Protein AF-A0A945WYN0-F1 (afdb_monomer)

Foldseek 3Di:
DPLFFAEEEPPDPLVCCQPVNDPDLVLLLLVLVLCVVVRHQAYEYEQDAFQAGQFDDPQWHHLLLAVQPVGDNPGRSSVPRVVDGVLLSNLVSCVVNNHFYAYEDEQFFQHDADDLPDPDVVVCVVCVVVVNCLLNDDPVVVVDPPPPPVVVCQVDPDPPQCVVCCSVQPFLVNLLVADPNHSRNSGIPCCNVCVLQAWAFLNRGGGSGGGFQLDVVSLVSVVVVVVVSVVSVGQAYEYALAPQQPDPVDPQAHPVLAGRTQPRPSLQVQLCVPPVDGPSPDDSPPVSSLVSSLVSGVVVSLVVVCVVPVRHAYEYEAELPDRSRTPSVHPVLVCLVVVSHAEYEYDDDPQDPPDDPVVPPPPPDPVCVVVVDDDPLVSLLVVCVSSVPSHAYEYEDEQWDDDPVCPPVRDIDGHQPVSSVVVQVVSVVSPHSYYYYDDDCPPRSPQDPQRSLCPDPQAQHWDWDDDDQKIWTWHDDPPLFIWIWIFGHDPVPDDPPDPDFFFQWKWKAKQNRTQDIDGPPDDDDGDRDTSRDGDDQAAKIKIWIWGHGPHDIDIDIDIHGHDDDDDDDDD

Nearest PDB structures (foldseek):
  5vg1-assembly2_B  TM=6.035E-01  e=1.183E-02  Jonesia denitrificans DSM 20603
  6d1p-assembly1_B  TM=3.544E-01  e=1.130E-04  Bacteroides uniformis str. 3978 T3 ii
  6d7j-assembly2_A  TM=3.456E-01  e=9.007E-05  Parabacteroides merdae CL03T12C32
  6d7j-assembly3_D  TM=3.603E-01  e=2.500E-04  Parabacteroides merdae CL03T12C32
  6d1p-assembly1_A  TM=1.993E-01  e=7.178E-05  Bacteroides uniformis str. 3978 T3 ii

Solvent-accessible surface area (backbone atoms only — not comparable to full-atom values): 32233 Å² total; per-residue (Å²): 131,68,75,60,51,30,34,38,35,37,68,22,61,68,56,41,22,55,73,73,48,57,84,55,74,66,52,59,42,46,50,40,52,53,34,49,78,68,64,35,45,30,37,37,35,51,37,41,57,46,22,25,30,70,34,84,53,91,86,46,49,34,49,77,82,30,54,45,82,80,53,61,83,78,33,58,20,52,51,43,52,79,74,37,54,48,58,50,51,48,30,55,31,20,58,77,62,73,30,42,29,18,48,22,39,54,68,34,38,31,26,46,74,78,73,73,76,78,62,58,72,70,54,55,51,48,32,54,74,70,74,41,52,80,64,68,61,66,79,69,68,81,70,44,92,67,79,81,54,58,68,75,51,66,76,54,65,86,60,61,48,57,67,61,37,59,66,74,49,57,33,35,74,59,51,62,73,42,53,81,67,37,46,64,37,24,47,21,54,64,56,60,77,40,54,87,45,28,27,12,23,84,87,66,52,40,40,46,29,27,65,31,41,47,40,68,66,50,40,52,53,53,49,49,55,52,52,57,54,47,74,53,65,44,49,30,34,31,42,26,38,34,52,70,26,74,44,92,89,51,86,54,45,48,93,84,57,27,27,51,52,58,53,36,68,62,36,38,52,49,38,29,71,77,68,75,43,57,67,89,78,52,63,79,78,36,68,69,58,42,49,42,44,14,48,55,9,44,47,45,43,42,52,55,47,32,68,76,40,73,86,43,46,34,30,44,26,30,43,67,58,69,36,46,29,26,64,46,17,44,49,59,58,61,31,45,78,67,64,48,44,59,30,39,34,41,37,67,63,89,90,58,46,88,76,52,93,70,70,78,48,97,80,63,60,64,70,39,60,74,67,72,50,75,52,75,63,53,47,49,52,51,49,49,57,67,50,63,71,73,49,36,39,26,41,57,43,67,52,45,31,62,46,78,91,44,77,82,70,76,51,65,43,74,56,52,72,69,57,52,49,52,52,48,50,52,44,44,74,73,66,38,35,32,45,28,39,48,40,67,59,68,81,71,75,67,56,53,69,81,65,52,44,62,73,38,97,87,39,72,73,57,51,76,47,82,56,98,57,38,37,39,37,37,36,75,40,82,95,62,25,48,34,49,39,59,44,72,62,64,84,86,77,58,63,98,86,64,84,74,78,72,54,47,30,46,33,36,26,49,75,87,41,77,79,41,78,48,65,68,88,59,89,84,63,97,59,86,57,77,56,76,59,82,50,75,60,81,52,64,45,44,40,35,41,40,37,29,33,98,93,44,77,48,76,50,74,48,78,45,76,48,72,78,83,79,84,92,74,88,132

Mean predicted aligned error: 13.9 Å

Sequence (571 aa):
MSRDFTIGDVHDVADNVLANGWRGPAQVNRYFADCVARGVDVVGWRLSGVGDFLHHSQIENSPFDNCRWGGKPDSAGHRAMRKHDFLKLGAVSAQQHGIAFLPHLTMCDEGWFPRFKGLAPNVEAYYRSEGLEFLIQDDDYIKKPGLNSLSKWLENPETEILAKYARHIPAVEQSQRLPPEHPWSCLTRFAREHPEYAAATKGGFRMGRMLSYAYPAVRRYKMQLFREAAAHGCDGFILDYHRWSDDHDVPITDANGVAVTGYEQPAVDLFREK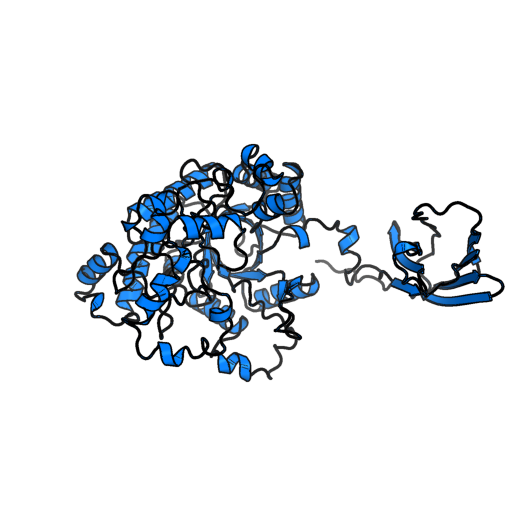YGKDAYGVANNDPDWIRCRAEIGPTRFIEELRQEFPNKLLVAMVPLNDPLRTAAFADVEDWAARNLIDAVLVYCSQSWNYYDPLLFTSDYPEAVQRHGRSSPIQWTHDWLSRIGGQLPVHFYVNTRCHDETDPGAGKCRDLTERELYEQVRQQKEMGTSGAFFYQNYNAWCYRPVSQVAENSPFSAPTVAWDTSGIRLELSPADHGQLRLSVTFADDDTFLPDERILLPSTVTVIIDGSTVLHRHRGAPMARVEEVVSSTLPGTSPHRVILVAEASGHSLETAWEIPAPLEQPKGPI

Secondary structure (DSSP, 8-state):
--S--PEEEES-HHHHHHHH----THHHHHHHHHHHHTT--EEEEE-EETTEESS--SSS--GGGTTTTS--TT-HHHHHHHH--HHHHHHHHHHHHT-EEEEEEESS-S-----STT--HHHHHHHHHTT-GGGS--TTTTT-TTTT-THHHHTSTTTHHHHHHTTTS-BHHHHHTS-TTSTT----HHHHH-GGGEEEBTT-PEEEEEE-TTSHHHHHHHHHHHHHHHTTT-SEEEEE--TTTS-TTS--B-TTS-BSB---HHHHHHHHHHHS--TTTS-TT-HHHHHHHHIIIIIHHHHHHHHH-TTSEEEEEEESS-TTTSTT---HHHHHHTT--SEEEEEPPTT-----TTTTSS--HHHHHHHTPPPHHHHHHHHHHHHTTSS-EEEEEESEEE-TT-TTT--EEEPPHHHHHHHHHHHHHTT-SEEEEEE-TTTTSSS-HHHHTTS-TTSPP-EEEEETTEEEEEEEEGGGEEEEEEEEPPGGGS-TT------SEEEEEETTEEEEEEETTS--S-----B-----TTS-EEEEEEEEETTEEEEEEEEEPPPPPPP----

Structure (mmCIF, N/CA/C/O backbone):
data_AF-A0A945WYN0-F1
#
_entry.id   AF-A0A945WYN0-F1
#
loop_
_atom_site.group_PDB
_atom_site.id
_atom_site.type_symbol
_atom_site.label_atom_id
_atom_site.label_alt_id
_atom_site.label_comp_id
_atom_site.label_asym_id
_atom_site.label_entity_id
_atom_site.label_seq_id
_atom_site.pdbx_PDB_ins_code
_atom_site.Cartn_x
_atom_site.Cartn_y
_atom_site.Cartn_z
_atom_site.occupancy
_atom_site.B_iso_or_equiv
_atom_site.auth_seq_id
_atom_site.auth_comp_id
_atom_site.auth_asym_id
_atom_site.auth_atom_id
_atom_site.pdbx_PDB_model_num
ATOM 1 N N . MET A 1 1 ? 2.933 -20.422 -7.043 1.00 54.12 1 MET A N 1
ATOM 2 C CA . MET A 1 1 ? 4.260 -19.818 -6.814 1.00 54.12 1 MET A CA 1
ATOM 3 C C . MET A 1 1 ? 4.947 -20.555 -5.680 1.00 54.12 1 MET A C 1
ATOM 5 O O . MET A 1 1 ? 4.241 -21.093 -4.830 1.00 54.12 1 MET A O 1
ATOM 9 N N . SER A 1 2 ? 6.278 -20.651 -5.695 1.00 57.84 2 SER A N 1
ATOM 10 C CA . SER A 1 2 ? 7.048 -21.075 -4.517 1.00 57.84 2 SER A CA 1
ATOM 11 C C . SER A 1 2 ? 6.794 -20.109 -3.356 1.00 57.84 2 SER A C 1
ATOM 13 O O . SER A 1 2 ? 6.399 -18.967 -3.578 1.00 57.84 2 SER A O 1
ATOM 15 N N . ARG A 1 3 ? 6.998 -20.568 -2.115 1.00 62.50 3 ARG A N 1
ATOM 16 C CA . ARG A 1 3 ? 6.959 -19.686 -0.933 1.00 62.50 3 ARG A CA 1
ATOM 17 C C . ARG A 1 3 ? 8.074 -18.640 -0.959 1.00 62.50 3 ARG A C 1
ATOM 19 O O . ARG A 1 3 ? 7.884 -17.551 -0.435 1.00 62.50 3 ARG A O 1
ATOM 26 N N . ASP A 1 4 ? 9.181 -18.972 -1.612 1.00 72.12 4 ASP A N 1
ATOM 27 C CA . ASP A 1 4 ? 10.311 -18.077 -1.799 1.00 72.12 4 ASP A CA 1
ATOM 28 C C . ASP A 1 4 ? 10.182 -17.444 -3.180 1.00 72.12 4 ASP A C 1
ATOM 30 O O . ASP A 1 4 ? 10.269 -18.138 -4.198 1.00 72.12 4 ASP A O 1
ATOM 34 N N . PHE A 1 5 ? 9.907 -16.147 -3.207 1.00 75.88 5 PHE A N 1
ATOM 35 C CA . PHE A 1 5 ? 9.879 -15.355 -4.427 1.00 75.88 5 PHE A CA 1
ATOM 36 C C . PHE A 1 5 ? 10.494 -13.981 -4.173 1.00 75.88 5 PHE A C 1
ATOM 38 O O . PHE A 1 5 ? 10.430 -13.431 -3.068 1.00 75.88 5 PHE A O 1
ATOM 45 N N . THR A 1 6 ? 11.115 -13.430 -5.207 1.00 76.94 6 THR A N 1
ATOM 46 C CA . THR A 1 6 ? 11.717 -12.100 -5.177 1.00 76.94 6 THR A CA 1
ATOM 47 C C . THR A 1 6 ? 10.773 -11.104 -5.823 1.00 76.94 6 THR A C 1
ATOM 49 O O . THR A 1 6 ? 10.304 -11.317 -6.944 1.00 76.94 6 THR A O 1
ATOM 52 N N . ILE A 1 7 ? 10.510 -10.002 -5.121 1.00 77.94 7 ILE A N 1
ATOM 53 C CA . ILE A 1 7 ? 9.643 -8.945 -5.628 1.00 77.94 7 ILE A CA 1
ATOM 54 C C . ILE A 1 7 ? 10.513 -7.776 -6.093 1.00 77.94 7 ILE A C 1
ATOM 56 O O . ILE A 1 7 ? 11.284 -7.205 -5.323 1.00 77.94 7 ILE A O 1
ATOM 60 N N . GLY A 1 8 ? 10.390 -7.403 -7.360 1.00 71.69 8 GLY A N 1
ATOM 61 C CA . GLY A 1 8 ? 10.817 -6.093 -7.834 1.00 71.69 8 GLY A CA 1
ATOM 62 C C . GLY A 1 8 ? 9.639 -5.136 -7.748 1.00 71.69 8 GLY A C 1
ATOM 63 O O . GLY A 1 8 ? 8.548 -5.487 -8.179 1.00 71.69 8 GLY A O 1
ATOM 64 N N . ASP A 1 9 ? 9.822 -3.938 -7.208 1.00 72.62 9 ASP A N 1
ATOM 65 C CA . ASP A 1 9 ? 8.799 -2.899 -7.275 1.00 72.62 9 ASP A CA 1
ATOM 66 C C . ASP A 1 9 ? 9.140 -1.862 -8.328 1.00 72.62 9 ASP A C 1
ATOM 68 O O . ASP A 1 9 ? 10.232 -1.287 -8.373 1.00 72.62 9 ASP A O 1
ATOM 72 N N . VAL A 1 10 ? 8.143 -1.580 -9.146 1.00 63.69 10 VAL A N 1
ATOM 73 C CA . VAL A 1 10 ? 8.088 -0.407 -9.986 1.00 63.69 10 VAL A CA 1
ATOM 74 C C . VAL A 1 10 ? 7.370 0.666 -9.198 1.00 63.69 10 VAL A C 1
ATOM 76 O O . VAL A 1 10 ? 6.187 0.948 -9.406 1.00 63.69 10 VAL A O 1
ATOM 79 N N . HIS A 1 11 ? 8.122 1.296 -8.301 1.00 61.69 11 HIS A N 1
ATOM 80 C CA . HIS A 1 11 ? 7.609 2.448 -7.579 1.00 61.69 11 HIS A CA 1
ATOM 81 C C . HIS A 1 11 ? 7.330 3.614 -8.544 1.00 61.69 11 HIS A C 1
ATOM 83 O O . HIS A 1 11 ? 6.315 4.296 -8.429 1.00 61.69 11 HIS A O 1
ATOM 89 N N . ASP A 1 12 ? 8.178 3.740 -9.571 1.00 64.06 12 ASP A N 1
ATOM 90 C CA . ASP A 1 12 ? 8.355 4.978 -10.318 1.00 64.06 12 ASP A CA 1
ATOM 91 C C . ASP A 1 12 ? 8.409 4.777 -11.845 1.00 64.06 12 ASP A C 1
ATOM 93 O O . ASP A 1 12 ? 9.107 5.533 -12.507 1.00 64.06 12 ASP A O 1
ATOM 97 N N . VAL A 1 13 ? 7.763 3.791 -12.495 1.00 61.38 13 VAL A N 1
ATOM 98 C CA . VAL A 1 13 ? 7.753 3.828 -13.988 1.00 61.38 13 VAL A CA 1
ATOM 99 C C . VAL A 1 13 ? 7.069 5.101 -14.463 1.00 61.38 13 VAL A C 1
ATOM 101 O O . VAL A 1 13 ? 7.598 5.745 -15.361 1.00 61.38 13 VAL A O 1
ATOM 104 N N . ALA A 1 14 ? 5.965 5.520 -13.841 1.00 57.84 14 ALA A N 1
ATOM 105 C CA . ALA A 1 14 ? 5.348 6.803 -14.161 1.00 57.84 14 ALA A CA 1
ATOM 106 C C . ALA A 1 14 ? 6.302 7.968 -13.861 1.00 57.84 14 ALA A C 1
ATOM 108 O O . ALA A 1 14 ? 6.547 8.777 -14.751 1.00 57.84 14 ALA A O 1
ATOM 109 N N . ASP A 1 15 ? 6.923 7.998 -12.680 1.00 60.19 15 ASP A N 1
ATOM 110 C CA . ASP A 1 15 ? 7.847 9.065 -12.277 1.00 60.19 15 ASP A CA 1
ATOM 111 C C . ASP A 1 15 ? 9.120 9.093 -13.127 1.00 60.19 15 ASP A C 1
ATOM 113 O O . ASP A 1 15 ? 9.582 10.159 -13.507 1.00 60.19 15 ASP A O 1
ATOM 117 N N . ASN A 1 16 ? 9.652 7.946 -13.546 1.00 63.31 16 ASN A N 1
ATOM 118 C CA . ASN A 1 16 ? 10.804 7.865 -14.439 1.00 63.31 16 ASN A CA 1
ATOM 119 C C . ASN A 1 16 ? 10.427 8.180 -15.884 1.00 63.31 16 ASN A C 1
ATOM 121 O O . ASN A 1 16 ? 11.223 8.781 -16.600 1.00 63.31 16 ASN A O 1
ATOM 125 N N . VAL A 1 17 ? 9.225 7.823 -16.332 1.00 65.38 17 VAL A N 1
ATOM 126 C CA . VAL A 1 17 ? 8.703 8.245 -17.637 1.00 65.38 17 VAL A CA 1
ATOM 127 C C . VAL A 1 17 ? 8.444 9.755 -17.656 1.00 65.38 17 VAL A C 1
ATOM 129 O O . VAL A 1 17 ? 8.719 10.415 -18.664 1.00 65.38 17 VAL A O 1
ATOM 132 N N . LEU A 1 18 ? 7.966 10.314 -16.544 1.00 60.31 18 LEU A N 1
ATOM 133 C CA . LEU A 1 18 ? 7.756 11.744 -16.335 1.00 60.31 18 LEU A CA 1
ATOM 134 C C . LEU A 1 18 ? 9.081 12.512 -16.227 1.00 60.31 18 LEU A C 1
ATOM 136 O O . LEU A 1 18 ? 9.221 13.543 -16.884 1.00 60.31 18 LEU A O 1
ATOM 140 N N . ALA A 1 19 ? 10.048 12.006 -15.460 1.00 62.69 19 ALA A N 1
ATOM 141 C CA . ALA A 1 19 ? 11.308 12.679 -15.151 1.00 62.69 19 ALA A CA 1
ATOM 142 C C . ALA A 1 19 ? 12.391 12.468 -16.219 1.00 62.69 19 ALA A C 1
ATOM 144 O O . ALA A 1 19 ? 13.099 13.410 -16.566 1.00 62.69 19 ALA A O 1
ATOM 145 N N . ASN A 1 20 ? 12.513 11.260 -16.779 1.00 65.81 20 ASN A N 1
ATOM 146 C CA . ASN A 1 20 ? 13.615 10.879 -17.680 1.00 65.81 20 ASN A CA 1
ATOM 147 C C . ASN A 1 20 ? 13.191 10.715 -19.143 1.00 65.81 20 ASN A C 1
ATOM 149 O O . ASN A 1 20 ? 14.022 10.434 -20.011 1.00 65.81 20 ASN A O 1
ATOM 153 N N . GLY A 1 21 ? 11.903 10.915 -19.424 1.00 72.75 21 GLY A N 1
ATOM 154 C CA . GLY A 1 21 ? 11.334 10.876 -20.761 1.00 72.75 21 GLY A CA 1
ATOM 155 C C . GLY A 1 21 ? 10.920 9.476 -21.217 1.00 72.75 21 GLY A C 1
ATOM 156 O O . GLY A 1 21 ? 11.633 8.485 -21.066 1.00 72.75 21 GLY A O 1
ATOM 157 N N . TRP A 1 22 ? 9.747 9.412 -21.844 1.00 82.81 22 TRP A N 1
ATOM 158 C CA . TRP A 1 22 ? 9.206 8.200 -22.455 1.00 82.81 22 TRP A CA 1
ATOM 159 C C . TRP A 1 22 ? 9.957 7.804 -23.729 1.00 82.81 22 TRP A C 1
ATOM 161 O O . TRP A 1 22 ? 10.021 8.598 -24.671 1.00 82.81 22 TRP A O 1
ATOM 171 N N . ARG A 1 23 ? 10.436 6.555 -23.811 1.00 85.31 23 ARG A N 1
ATOM 172 C CA . ARG A 1 23 ? 11.072 5.995 -25.024 1.00 85.31 23 ARG A CA 1
ATOM 173 C C . ARG A 1 23 ? 10.184 5.015 -25.801 1.00 85.31 23 ARG A C 1
ATOM 175 O O . ARG A 1 23 ? 10.646 4.389 -26.751 1.00 85.31 23 ARG A O 1
ATOM 182 N N . GLY A 1 24 ? 8.909 4.900 -25.434 1.00 89.06 24 GLY A N 1
ATOM 183 C CA . GLY A 1 24 ? 7.939 4.026 -26.096 1.00 89.06 24 GLY A CA 1
ATOM 184 C C . GLY A 1 24 ? 7.706 2.691 -25.373 1.00 89.06 24 GLY A C 1
ATOM 185 O O . GLY A 1 24 ? 8.476 2.328 -24.487 1.00 89.06 24 GLY A O 1
ATOM 186 N N . PRO A 1 25 ? 6.675 1.916 -25.769 1.00 91.75 25 PRO A N 1
ATOM 187 C CA . PRO A 1 25 ? 6.285 0.672 -25.089 1.00 91.75 25 PRO A CA 1
ATOM 188 C C . PRO A 1 25 ? 7.398 -0.378 -24.957 1.00 91.75 25 PRO A C 1
ATOM 190 O O . PRO A 1 25 ? 7.415 -1.144 -23.998 1.00 91.75 25 PRO A O 1
ATOM 193 N N . ALA A 1 26 ? 8.364 -0.385 -25.881 1.00 90.94 26 ALA A N 1
ATOM 194 C CA . ALA A 1 26 ? 9.522 -1.277 -25.827 1.00 90.94 26 ALA A CA 1
ATOM 195 C C . ALA A 1 26 ? 10.378 -1.084 -24.560 1.00 90.94 26 ALA A C 1
ATOM 197 O O . ALA A 1 26 ? 11.069 -2.013 -24.151 1.00 90.94 26 ALA A O 1
ATOM 198 N N . GLN A 1 27 ? 10.324 0.096 -23.930 1.00 87.56 27 GLN A N 1
ATOM 199 C CA . GLN A 1 27 ? 10.966 0.366 -22.644 1.00 87.56 27 GLN A CA 1
ATOM 200 C C . GLN A 1 27 ? 10.371 -0.497 -21.527 1.00 87.56 27 GLN A C 1
ATOM 202 O O . GLN A 1 27 ? 11.128 -1.122 -20.793 1.00 87.56 27 GLN A O 1
ATOM 207 N N . VAL A 1 28 ? 9.039 -0.578 -21.442 1.00 89.75 28 VAL A N 1
ATOM 208 C CA . VAL A 1 28 ? 8.349 -1.414 -20.445 1.00 89.75 28 VAL A CA 1
ATOM 209 C C . VAL A 1 28 ? 8.673 -2.883 -20.691 1.00 89.75 28 VAL A C 1
ATOM 211 O O . VAL A 1 28 ? 9.059 -3.588 -19.771 1.00 89.75 28 VAL A O 1
ATOM 214 N N . ASN A 1 29 ? 8.632 -3.334 -21.946 1.00 91.38 29 ASN A N 1
ATOM 215 C CA . ASN A 1 29 ? 8.992 -4.714 -22.266 1.00 91.38 29 ASN A CA 1
ATOM 216 C C . ASN A 1 29 ? 10.451 -5.052 -21.897 1.00 91.38 29 ASN A C 1
ATOM 218 O O . ASN A 1 29 ? 10.729 -6.139 -21.400 1.00 91.38 29 ASN A O 1
ATOM 222 N N . ARG A 1 30 ? 11.385 -4.115 -22.120 1.00 89.25 30 ARG A N 1
ATOM 223 C CA . ARG A 1 30 ? 12.786 -4.274 -21.707 1.00 89.25 30 ARG A CA 1
ATOM 224 C C . ARG A 1 30 ? 12.911 -4.397 -20.190 1.00 89.25 30 ARG A C 1
ATOM 226 O O . ARG A 1 30 ? 13.647 -5.263 -19.746 1.00 89.25 30 ARG A O 1
ATOM 233 N N . TYR A 1 31 ? 12.173 -3.592 -19.425 1.00 88.19 31 TYR A N 1
ATOM 234 C CA . TYR A 1 31 ? 12.163 -3.684 -17.964 1.00 88.19 31 TYR A CA 1
ATOM 235 C C . TYR A 1 31 ? 11.799 -5.087 -17.472 1.00 88.19 31 TYR A C 1
ATOM 237 O O . TYR A 1 31 ? 12.519 -5.655 -16.661 1.00 88.19 31 TYR A O 1
ATOM 245 N N . PHE A 1 32 ? 10.733 -5.686 -18.005 1.00 90.69 32 PHE A N 1
ATOM 246 C CA . PHE A 1 32 ? 10.355 -7.043 -17.603 1.00 90.69 32 PHE A CA 1
ATOM 247 C C . PHE A 1 32 ? 11.398 -8.089 -18.020 1.00 90.69 32 PHE A C 1
ATOM 249 O O . PHE A 1 32 ? 11.700 -8.983 -17.234 1.00 90.69 32 PHE A O 1
ATOM 256 N N . ALA A 1 33 ? 12.017 -7.949 -19.197 1.00 91.44 33 ALA A N 1
ATOM 257 C CA . ALA A 1 33 ? 13.138 -8.808 -19.588 1.00 91.44 33 ALA A CA 1
ATOM 258 C C . ALA A 1 33 ? 14.327 -8.679 -18.614 1.00 91.44 33 ALA A C 1
ATOM 260 O O . ALA A 1 33 ? 14.940 -9.675 -18.234 1.00 91.44 33 ALA A O 1
ATOM 261 N N . ASP A 1 34 ? 14.628 -7.450 -18.189 1.00 86.31 34 ASP A N 1
ATOM 262 C CA . ASP A 1 34 ? 15.666 -7.137 -17.210 1.00 86.31 34 ASP A CA 1
ATOM 263 C C . ASP A 1 34 ? 15.361 -7.733 -15.828 1.00 86.31 34 ASP A C 1
ATOM 265 O O . ASP A 1 34 ? 16.280 -8.220 -15.164 1.00 86.31 34 ASP A O 1
ATOM 269 N N . CYS A 1 35 ? 14.092 -7.730 -15.413 1.00 88.12 35 CYS A N 1
ATOM 270 C CA . CYS A 1 35 ? 13.612 -8.403 -14.208 1.00 88.12 35 CYS A CA 1
ATOM 271 C C . CYS A 1 35 ? 13.835 -9.920 -14.278 1.00 88.12 35 CYS A C 1
ATOM 273 O O . CYS A 1 35 ? 14.435 -10.474 -13.357 1.00 88.12 35 CYS A O 1
ATOM 275 N N . VAL A 1 36 ? 13.451 -10.583 -15.380 1.00 90.25 36 VAL A N 1
ATOM 276 C CA . VAL A 1 36 ? 13.689 -12.033 -15.556 1.00 90.25 36 VAL A CA 1
ATOM 277 C C . VAL A 1 36 ? 15.177 -12.346 -15.485 1.00 90.25 36 VAL A C 1
ATOM 279 O O . VAL A 1 36 ? 15.586 -13.255 -14.767 1.00 90.25 36 VAL A O 1
ATOM 282 N N . ALA A 1 37 ? 16.005 -11.571 -16.193 1.00 88.25 37 ALA A N 1
ATOM 283 C CA . ALA A 1 37 ? 17.453 -11.768 -16.218 1.00 88.25 37 ALA A CA 1
ATOM 284 C C . ALA A 1 37 ? 18.104 -11.650 -14.827 1.00 88.25 37 ALA A C 1
ATOM 286 O O . ALA A 1 37 ? 19.200 -12.163 -14.619 1.00 88.25 37 ALA A O 1
ATOM 287 N N . ARG A 1 38 ? 17.429 -10.987 -13.880 1.00 83.69 38 ARG A N 1
ATOM 288 C CA . ARG A 1 38 ? 17.870 -10.782 -12.494 1.00 83.69 38 ARG A CA 1
ATOM 289 C C . ARG A 1 38 ? 17.155 -11.693 -11.490 1.00 83.69 38 ARG A C 1
ATOM 291 O O . ARG A 1 38 ? 17.337 -11.517 -10.290 1.00 83.69 38 ARG A O 1
ATOM 298 N N . GLY A 1 39 ? 16.351 -12.649 -11.959 1.00 87.12 39 GLY A N 1
ATOM 299 C CA . GLY A 1 39 ? 15.633 -13.591 -11.098 1.00 87.12 39 GLY A CA 1
ATOM 300 C C . GLY A 1 39 ? 14.493 -12.957 -10.296 1.00 87.12 39 GLY A C 1
ATOM 301 O O . GLY A 1 39 ? 14.204 -13.403 -9.191 1.00 87.12 39 GLY A O 1
ATOM 302 N N . VAL A 1 40 ? 13.871 -11.895 -10.815 1.00 89.06 40 VAL A N 1
ATOM 303 C CA . VAL A 1 40 ? 12.652 -11.326 -10.227 1.00 89.06 40 VAL A CA 1
ATOM 304 C C . VAL A 1 40 ? 11.451 -12.168 -10.654 1.00 89.06 40 VAL A C 1
ATOM 306 O O . VAL A 1 40 ? 11.189 -12.317 -11.846 1.00 89.06 40 VAL A O 1
ATOM 309 N N . ASP A 1 41 ? 10.699 -12.667 -9.676 1.00 90.94 41 ASP A N 1
ATOM 310 C CA . ASP A 1 41 ? 9.531 -13.528 -9.897 1.00 90.94 41 ASP A CA 1
ATOM 311 C C . ASP A 1 41 ? 8.223 -12.730 -9.972 1.00 90.94 41 ASP A C 1
ATOM 313 O O . ASP A 1 41 ? 7.271 -13.111 -10.660 1.00 90.94 41 ASP A O 1
ATOM 317 N N . VAL A 1 42 ? 8.172 -11.624 -9.226 1.00 93.88 42 VAL A N 1
ATOM 318 C CA . VAL A 1 42 ? 6.988 -10.786 -9.041 1.00 93.88 42 VAL A CA 1
ATOM 319 C C . VAL A 1 42 ? 7.361 -9.332 -9.272 1.00 93.88 42 VAL A C 1
ATOM 321 O O . VAL A 1 42 ? 8.337 -8.843 -8.708 1.00 93.88 42 VAL A O 1
ATOM 324 N N . VAL A 1 43 ? 6.549 -8.619 -10.046 1.00 93.69 43 VAL A N 1
ATOM 325 C CA . VAL A 1 43 ? 6.636 -7.166 -10.177 1.00 93.69 43 VAL A CA 1
ATOM 326 C C . VAL A 1 43 ? 5.447 -6.511 -9.484 1.00 93.69 43 VAL A C 1
ATOM 328 O O . VAL A 1 43 ? 4.300 -6.665 -9.915 1.00 93.69 43 VAL A O 1
ATOM 331 N N . GLY A 1 44 ? 5.741 -5.757 -8.426 1.00 93.56 44 GLY A N 1
ATOM 332 C CA . GLY A 1 44 ? 4.855 -4.727 -7.903 1.00 93.56 44 GLY A CA 1
ATOM 333 C C . GLY A 1 44 ? 4.787 -3.571 -8.895 1.00 93.56 44 GLY A C 1
ATOM 334 O O . GLY A 1 44 ? 5.814 -3.114 -9.388 1.00 93.56 44 GLY A O 1
ATOM 335 N N . TRP A 1 45 ? 3.585 -3.137 -9.261 1.00 92.88 45 TRP A N 1
ATOM 336 C CA . TRP A 1 45 ? 3.399 -2.045 -10.214 1.00 92.88 45 TRP A CA 1
ATOM 337 C C . TRP A 1 45 ? 2.551 -0.951 -9.600 1.00 92.88 45 TRP A C 1
ATOM 339 O O . TRP A 1 45 ? 1.327 -1.095 -9.514 1.00 92.88 45 TRP A O 1
ATOM 349 N N . ARG A 1 46 ? 3.181 0.148 -9.174 1.00 89.81 46 ARG A N 1
ATOM 350 C CA . ARG A 1 46 ? 2.464 1.235 -8.510 1.00 89.81 46 ARG A CA 1
ATOM 351 C C . ARG A 1 46 ? 1.347 1.782 -9.388 1.00 89.81 46 ARG A C 1
ATOM 353 O O . ARG A 1 46 ? 1.577 2.308 -10.475 1.00 89.81 46 ARG A O 1
ATOM 360 N N . LEU A 1 47 ? 0.124 1.638 -8.887 1.00 90.44 47 LEU A N 1
ATOM 361 C CA . LEU A 1 47 ? -1.096 2.053 -9.560 1.00 90.44 47 LEU A CA 1
ATOM 362 C C . LEU A 1 47 ? -1.611 3.383 -9.022 1.00 90.44 47 LEU A C 1
ATOM 364 O O . LEU A 1 47 ? -2.152 4.174 -9.786 1.00 90.44 47 LEU A O 1
ATOM 368 N N . SER A 1 48 ? -1.431 3.640 -7.729 1.00 88.00 48 SER A N 1
ATOM 369 C CA . SER A 1 48 ? -1.865 4.883 -7.100 1.00 88.00 48 SER A CA 1
ATOM 370 C C . SER A 1 48 ? -0.735 5.565 -6.346 1.00 88.00 48 SER A C 1
ATOM 372 O O . SER A 1 48 ? 0.180 4.942 -5.802 1.00 88.00 48 SER A O 1
ATOM 374 N N . GLY A 1 49 ? -0.800 6.884 -6.280 1.00 79.00 49 GLY A N 1
ATOM 375 C CA . GLY A 1 49 ? 0.040 7.658 -5.389 1.00 79.00 49 GLY A CA 1
ATOM 376 C C . GLY A 1 49 ? -0.581 9.010 -5.169 1.00 79.00 49 GLY A C 1
ATOM 377 O O . GLY A 1 49 ? -1.001 9.643 -6.134 1.00 79.00 49 GLY A O 1
ATOM 378 N N . VAL A 1 50 ? -0.619 9.456 -3.910 1.00 78.00 50 VAL A N 1
ATOM 379 C CA . VAL A 1 50 ? -1.016 10.832 -3.617 1.00 78.00 50 VAL A CA 1
ATOM 380 C C . VAL A 1 50 ? -2.438 11.106 -4.152 1.00 78.00 50 VAL A C 1
ATOM 382 O O . VAL A 1 50 ? -2.710 12.144 -4.733 1.00 78.00 50 VAL A O 1
ATOM 385 N N . GLY A 1 51 ? -3.358 10.147 -3.997 1.00 77.81 51 GLY A N 1
ATOM 386 C CA . GLY A 1 51 ? -4.743 10.254 -4.475 1.00 77.81 51 GLY A CA 1
ATOM 387 C C . GLY A 1 51 ? -4.956 10.302 -5.996 1.00 77.81 51 GLY A C 1
ATOM 388 O O . GLY A 1 51 ? -6.095 10.408 -6.443 1.00 77.81 51 GLY A O 1
ATOM 389 N N . ASP A 1 52 ? -3.899 10.173 -6.799 1.00 82.00 52 ASP A N 1
ATOM 390 C CA . ASP A 1 52 ? -3.986 10.032 -8.253 1.00 82.00 52 ASP A CA 1
ATOM 391 C C . ASP A 1 52 ? -3.740 8.572 -8.683 1.00 82.00 52 ASP A C 1
ATOM 393 O O . ASP A 1 52 ? -3.033 7.815 -8.007 1.00 82.00 52 ASP A O 1
ATOM 397 N N . PHE A 1 53 ? -4.294 8.185 -9.839 1.00 87.31 53 PHE A N 1
ATOM 398 C CA . PHE A 1 53 ? -4.147 6.844 -10.420 1.00 87.31 53 PHE A CA 1
ATOM 399 C C . PHE A 1 53 ? -3.358 6.867 -11.731 1.00 87.31 53 PHE A C 1
ATOM 401 O O . PHE A 1 53 ? -3.746 7.509 -12.703 1.00 87.31 53 PHE A O 1
ATOM 408 N N . LEU A 1 54 ? -2.248 6.131 -11.776 1.00 84.12 54 LEU A N 1
ATOM 409 C CA . LEU A 1 54 ? -1.239 6.135 -12.843 1.00 84.12 54 LEU A CA 1
ATOM 410 C C . LEU A 1 54 ? -1.662 5.338 -14.097 1.00 84.12 54 LEU A C 1
ATOM 412 O O . LEU A 1 54 ? -0.829 4.800 -14.829 1.00 84.12 54 LEU A O 1
ATOM 416 N N . HIS A 1 55 ? -2.965 5.274 -14.364 1.00 88.06 55 HIS A N 1
ATOM 417 C CA . HIS A 1 55 ? -3.588 4.687 -15.549 1.00 88.06 55 HIS A CA 1
ATOM 418 C C . HIS A 1 55 ? -4.890 5.431 -15.887 1.00 88.06 55 HIS A C 1
ATOM 420 O O . HIS A 1 55 ? -5.299 6.366 -15.197 1.00 88.06 55 HIS A O 1
ATOM 426 N N . HIS A 1 56 ? -5.547 5.037 -16.978 1.00 88.62 56 HIS A N 1
ATOM 427 C CA . HIS A 1 56 ? -6.834 5.607 -17.388 1.00 88.62 56 HIS A CA 1
ATOM 428 C C . HIS A 1 56 ? -7.996 5.002 -16.593 1.00 88.62 56 HIS A C 1
ATOM 430 O O . HIS A 1 56 ? -8.828 4.276 -17.147 1.00 88.62 56 HIS A O 1
ATOM 436 N N . SER A 1 57 ? -8.037 5.303 -15.295 1.00 92.12 57 SER A N 1
ATOM 437 C CA . SER A 1 57 ? -9.141 4.886 -14.435 1.00 92.12 57 SER A CA 1
ATOM 438 C C . SER A 1 57 ? -10.464 5.491 -14.906 1.00 92.12 57 SER A C 1
ATOM 440 O O . SER A 1 57 ? -10.534 6.652 -15.307 1.00 92.12 57 SER A O 1
ATOM 442 N N . GLN A 1 58 ? -11.527 4.693 -14.858 1.00 93.06 58 GLN A N 1
ATOM 443 C CA . GLN A 1 58 ? -12.907 5.148 -15.041 1.00 93.06 58 GLN A CA 1
ATOM 444 C C . GLN A 1 58 ? -13.530 5.615 -13.722 1.00 93.06 58 GLN A C 1
ATOM 446 O O . GLN A 1 58 ? -14.552 6.301 -13.722 1.00 93.06 58 GLN A O 1
ATOM 451 N N . ILE A 1 59 ? -12.930 5.222 -12.598 1.00 93.50 59 ILE A N 1
ATOM 452 C CA . ILE A 1 59 ? -13.427 5.495 -11.250 1.00 93.50 59 ILE A CA 1
ATOM 453 C C . ILE A 1 59 ? -12.802 6.787 -10.731 1.00 93.50 59 ILE A C 1
ATOM 455 O O . ILE A 1 59 ? -13.512 7.670 -10.252 1.00 93.50 59 ILE A O 1
ATOM 459 N N . GLU A 1 60 ? -11.483 6.905 -10.869 1.00 91.06 60 GLU A N 1
ATOM 460 C CA . GLU A 1 60 ? -10.706 7.983 -10.275 1.00 91.06 60 GLU A CA 1
ATOM 461 C C . GLU A 1 60 ? -10.052 8.911 -11.288 1.00 91.06 60 GLU A C 1
ATOM 463 O O . GLU A 1 60 ? -10.007 8.649 -12.490 1.00 91.06 60 GLU A O 1
ATOM 468 N N . ASN A 1 61 ? -9.571 10.046 -10.780 1.00 80.50 61 ASN A N 1
ATOM 469 C CA . ASN A 1 61 ? -8.826 10.976 -11.609 1.00 80.50 61 ASN A CA 1
ATOM 470 C C . ASN A 1 61 ? -7.471 10.379 -11.974 1.00 80.50 61 ASN A C 1
ATOM 472 O O . ASN A 1 61 ? -6.716 9.887 -11.131 1.00 80.50 61 ASN A O 1
ATOM 476 N N . SER A 1 62 ? -7.146 10.504 -13.252 1.00 77.69 62 SER A N 1
ATOM 477 C CA . SER A 1 62 ? -5.788 10.297 -13.701 1.00 77.69 62 SER A CA 1
ATOM 478 C C . SER A 1 62 ? -4.994 11.585 -13.436 1.00 77.69 62 SER A C 1
ATOM 480 O O . SER A 1 62 ? -5.520 12.678 -13.684 1.00 77.69 62 SER A O 1
ATOM 482 N N . PRO A 1 63 ? -3.727 11.525 -12.984 1.00 65.50 63 PRO A N 1
ATOM 483 C CA . PRO A 1 63 ? -2.920 12.720 -12.720 1.00 65.50 63 PRO A CA 1
ATOM 484 C C . PRO A 1 63 ? -2.771 13.624 -13.955 1.00 65.50 63 PRO A C 1
ATOM 486 O O . PRO A 1 63 ? -2.390 14.793 -13.853 1.00 65.50 63 PRO A O 1
ATOM 489 N N . PHE A 1 64 ? -3.081 13.081 -15.134 1.00 64.94 64 PHE A N 1
ATOM 490 C CA . PHE A 1 64 ? -2.964 13.712 -16.444 1.00 64.94 64 PHE A CA 1
ATOM 491 C C . PHE A 1 64 ? -4.050 14.747 -16.717 1.00 64.94 64 PHE A C 1
ATOM 493 O O . PHE A 1 64 ? -3.816 15.643 -17.529 1.00 64.94 64 PHE A O 1
ATOM 500 N N . ASP A 1 65 ? -5.188 14.657 -16.029 1.00 63.56 65 ASP A N 1
ATOM 501 C CA . ASP A 1 65 ? -6.272 15.624 -16.192 1.00 63.56 65 ASP A CA 1
ATOM 502 C C . ASP A 1 65 ? -5.949 16.954 -15.489 1.00 63.56 65 ASP A C 1
ATOM 504 O O . ASP A 1 65 ? -6.480 17.991 -15.873 1.00 63.56 65 ASP A O 1
ATOM 508 N N . ASN A 1 66 ? -5.027 16.956 -14.512 1.00 56.41 66 ASN A N 1
ATOM 509 C CA . ASN A 1 66 ? -4.875 18.072 -13.569 1.00 56.41 66 ASN A CA 1
ATOM 510 C C . ASN A 1 66 ? -3.436 18.612 -13.383 1.00 56.41 66 ASN A C 1
ATOM 512 O O . ASN A 1 66 ? -3.193 19.372 -12.450 1.00 56.41 66 ASN A O 1
ATOM 516 N N . CYS A 1 67 ? -2.468 18.263 -14.248 1.00 50.84 67 CYS A N 1
ATOM 517 C CA . CYS A 1 67 ? -1.077 18.780 -14.214 1.00 50.84 67 CYS A CA 1
ATOM 518 C C . CYS A 1 67 ? -0.398 18.743 -12.818 1.00 50.84 67 CYS A C 1
ATOM 520 O O . CYS A 1 67 ? 0.406 19.618 -12.489 1.00 50.84 67 CYS A O 1
ATOM 522 N N . ARG A 1 68 ? -0.724 17.743 -11.987 1.00 59.72 68 ARG A N 1
ATOM 523 C CA . ARG A 1 68 ? -0.446 17.749 -10.533 1.00 59.72 68 ARG A CA 1
ATOM 524 C C . ARG A 1 68 ? 1.020 17.514 -10.152 1.00 59.72 68 ARG A C 1
ATOM 526 O O . ARG A 1 68 ? 1.467 17.966 -9.107 1.00 59.72 68 ARG A O 1
ATOM 533 N N . TRP A 1 69 ? 1.810 16.886 -11.022 1.00 55.84 69 TRP A N 1
ATOM 534 C CA . TRP A 1 69 ? 3.171 16.423 -10.697 1.00 55.84 69 TRP A CA 1
ATOM 535 C C . TRP A 1 69 ? 4.295 17.396 -11.080 1.00 55.84 69 TRP A C 1
ATOM 537 O O . TRP A 1 69 ? 5.415 16.981 -11.364 1.00 55.84 69 TRP A O 1
ATOM 547 N N . GLY A 1 70 ? 4.009 18.700 -11.166 1.00 52.19 70 GLY A N 1
ATOM 548 C CA . GLY A 1 70 ? 5.011 19.734 -11.486 1.00 52.19 70 GLY A CA 1
ATOM 549 C C . GLY A 1 70 ? 5.614 19.646 -12.899 1.00 52.19 70 GLY A C 1
ATOM 550 O O . GLY A 1 70 ? 6.370 20.524 -13.318 1.00 52.19 70 GLY A O 1
ATOM 551 N N . GLY A 1 71 ? 5.265 18.614 -13.669 1.00 55.44 71 GLY A N 1
ATOM 552 C CA . GLY A 1 71 ? 5.605 18.500 -15.074 1.00 55.44 71 GLY A CA 1
ATOM 553 C C . GLY A 1 71 ? 4.861 19.557 -15.879 1.00 55.44 71 GLY A C 1
ATOM 554 O O . GLY A 1 71 ? 3.670 19.786 -15.673 1.00 55.44 71 GLY A O 1
ATOM 555 N N . LYS A 1 72 ? 5.549 20.173 -16.846 1.00 60.47 72 LYS A N 1
ATOM 556 C CA . LYS A 1 72 ? 4.884 21.037 -17.827 1.00 60.47 72 LYS A CA 1
ATOM 557 C C . LYS A 1 72 ? 3.698 20.264 -18.435 1.00 60.47 72 LYS A C 1
ATOM 559 O O . LYS A 1 72 ? 3.883 19.084 -18.788 1.00 60.47 72 LYS A O 1
ATOM 564 N N . PRO A 1 73 ? 2.511 20.888 -18.572 1.00 64.75 73 PRO A N 1
ATOM 565 C CA . PRO A 1 73 ? 1.475 20.365 -19.453 1.00 64.75 73 PRO A CA 1
ATOM 566 C C . PRO A 1 73 ? 2.148 19.963 -20.774 1.00 64.75 73 PRO A C 1
ATOM 568 O O . PRO A 1 73 ? 2.991 20.700 -21.284 1.00 64.75 73 PRO A O 1
ATOM 571 N N . ASP A 1 74 ? 1.884 18.750 -21.259 1.00 71.44 74 ASP A N 1
ATOM 572 C CA . ASP A 1 74 ? 2.553 18.166 -22.436 1.00 71.44 74 ASP A CA 1
ATOM 573 C C . ASP A 1 74 ? 4.044 17.806 -22.284 1.00 71.44 74 ASP A C 1
ATOM 575 O O . ASP A 1 74 ? 4.803 17.805 -23.257 1.00 71.44 74 ASP A O 1
ATOM 579 N N . SER A 1 75 ? 4.495 17.396 -21.100 1.00 75.38 75 SER A N 1
ATOM 580 C CA . SER A 1 75 ? 5.745 16.631 -20.993 1.00 75.38 75 SER A CA 1
ATOM 581 C C . SER A 1 75 ? 5.687 15.345 -21.845 1.00 75.38 75 SER A C 1
ATOM 583 O O . SER A 1 75 ? 4.614 14.854 -22.220 1.00 75.38 75 SER A O 1
ATOM 585 N N . ALA A 1 76 ? 6.851 14.774 -22.177 1.00 78.44 76 ALA A N 1
ATOM 586 C CA . ALA A 1 76 ? 6.906 13.501 -22.898 1.00 78.44 76 ALA A CA 1
ATOM 587 C C . ALA A 1 76 ? 6.172 12.387 -22.135 1.00 78.44 76 ALA A C 1
ATOM 589 O O . ALA A 1 76 ? 5.445 11.616 -22.760 1.00 78.44 76 ALA A O 1
ATOM 590 N N . GLY A 1 77 ? 6.292 12.362 -20.803 1.00 76.44 77 GLY A N 1
ATOM 591 C CA . GLY A 1 77 ? 5.545 11.440 -19.952 1.00 76.44 77 GLY A CA 1
ATOM 592 C C . GLY A 1 77 ? 4.034 11.686 -19.981 1.00 76.44 77 GLY A C 1
ATOM 593 O O . GLY A 1 77 ? 3.281 10.742 -20.190 1.00 76.44 77 GLY A O 1
ATOM 594 N N . HIS A 1 78 ? 3.568 12.940 -19.913 1.00 76.44 78 HIS A N 1
ATOM 595 C CA . HIS A 1 78 ? 2.136 13.253 -20.044 1.00 76.44 78 HIS A CA 1
ATOM 596 C C . HIS A 1 78 ? 1.556 12.790 -21.391 1.00 76.44 78 HIS A C 1
ATOM 598 O O . HIS A 1 78 ? 0.486 12.183 -21.447 1.00 76.44 78 HIS A O 1
ATOM 604 N N . ARG A 1 79 ? 2.269 13.029 -22.503 1.00 82.69 79 ARG A N 1
ATOM 605 C CA . ARG A 1 79 ? 1.852 12.524 -23.825 1.00 82.69 79 ARG A CA 1
ATOM 606 C C . ARG A 1 79 ? 1.848 11.000 -23.890 1.00 82.69 79 ARG A C 1
ATOM 608 O O . ARG A 1 79 ? 0.959 10.435 -24.521 1.00 82.69 79 ARG A O 1
ATOM 615 N N . ALA A 1 80 ? 2.835 10.356 -23.275 1.00 84.31 80 ALA A N 1
ATOM 616 C CA . ALA A 1 80 ? 2.918 8.907 -23.216 1.00 84.31 80 ALA A CA 1
ATOM 617 C C . ALA A 1 80 ? 1.707 8.318 -22.507 1.00 84.31 80 ALA A C 1
ATOM 619 O O . ALA A 1 80 ? 1.054 7.446 -23.065 1.00 84.31 80 ALA A O 1
ATOM 620 N N . MET A 1 81 ? 1.388 8.835 -21.324 1.00 80.12 81 MET A N 1
ATOM 621 C CA . MET A 1 81 ? 0.318 8.308 -20.486 1.00 80.12 81 MET A CA 1
ATOM 622 C C . MET A 1 81 ? -1.060 8.536 -21.104 1.00 80.12 81 MET A C 1
ATOM 624 O O . MET A 1 81 ? -1.828 7.593 -21.177 1.00 80.12 81 MET A O 1
ATOM 628 N N . ARG A 1 82 ? -1.320 9.683 -21.750 1.00 84.81 82 ARG A N 1
ATOM 629 C CA . ARG A 1 82 ? -2.558 9.861 -22.545 1.00 84.81 82 ARG A CA 1
ATOM 630 C C . ARG A 1 82 ? -2.686 8.902 -23.729 1.00 84.81 82 ARG A C 1
ATOM 632 O O . ARG A 1 82 ? -3.789 8.602 -24.176 1.00 84.81 82 ARG A O 1
ATOM 639 N N . LYS A 1 83 ? -1.562 8.469 -24.302 1.00 89.19 83 LYS A N 1
ATOM 640 C CA . LYS A 1 83 ? -1.546 7.577 -25.470 1.00 89.19 83 LYS A CA 1
ATOM 641 C C . LYS A 1 83 ? -1.570 6.101 -25.075 1.00 89.19 83 LYS A C 1
ATOM 643 O O . LYS A 1 83 ? -1.995 5.262 -25.870 1.00 89.19 83 LYS A O 1
ATOM 648 N N . HIS A 1 84 ? -1.068 5.777 -23.892 1.00 90.25 84 HIS A N 1
ATOM 649 C CA . HIS A 1 84 ? -0.785 4.420 -23.476 1.00 90.25 84 HIS A CA 1
ATOM 650 C C . HIS A 1 84 ? -1.323 4.164 -22.078 1.00 90.25 84 HIS A C 1
ATOM 652 O O . HIS A 1 84 ? -0.978 4.849 -21.127 1.00 90.25 84 HIS A O 1
ATOM 658 N N . ASP A 1 85 ? -2.095 3.097 -21.957 1.00 91.00 85 ASP A N 1
ATOM 659 C CA . ASP A 1 85 ? -2.483 2.547 -20.671 1.00 91.00 85 ASP A CA 1
ATOM 660 C C . ASP A 1 85 ? -1.306 1.757 -20.080 1.00 91.00 85 ASP A C 1
ATOM 662 O O . ASP A 1 85 ? -0.988 0.652 -20.529 1.00 91.00 85 ASP A O 1
ATOM 666 N N . PHE A 1 86 ? -0.618 2.357 -19.108 1.00 90.06 86 PHE A N 1
ATOM 667 C CA . PHE A 1 86 ? 0.578 1.782 -18.494 1.00 90.06 86 PHE A CA 1
ATOM 668 C C . PHE A 1 86 ? 0.287 0.538 -17.660 1.00 90.06 86 PHE A C 1
ATOM 670 O O . PHE A 1 86 ? 1.126 -0.361 -17.630 1.00 90.06 86 PHE A O 1
ATOM 677 N N . LEU A 1 87 ? -0.902 0.441 -17.058 1.00 92.56 87 LEU A N 1
ATOM 678 C CA . LEU A 1 87 ? -1.318 -0.758 -16.340 1.00 92.56 87 LEU A CA 1
ATOM 679 C C . LEU A 1 87 ? -1.455 -1.935 -17.316 1.00 92.56 87 LEU A C 1
ATOM 681 O O . LEU A 1 87 ? -0.894 -3.007 -17.091 1.00 92.56 87 LEU A O 1
ATOM 685 N N . LYS A 1 88 ? -2.121 -1.712 -18.456 1.00 94.94 88 LYS A N 1
ATOM 686 C CA . LYS A 1 88 ? -2.225 -2.717 -19.524 1.00 94.94 88 LYS A CA 1
ATOM 687 C C . LYS A 1 88 ? -0.867 -3.072 -20.132 1.00 94.94 88 LYS A C 1
ATOM 689 O O . LYS A 1 88 ? -0.611 -4.244 -20.396 1.00 94.94 88 LYS A O 1
ATOM 694 N N . LEU A 1 89 ? -0.006 -2.082 -20.387 1.00 93.69 89 LEU A N 1
ATOM 695 C CA . LEU A 1 89 ? 1.341 -2.332 -20.913 1.00 93.69 89 LEU A CA 1
ATOM 696 C C . LEU A 1 89 ? 2.180 -3.175 -19.949 1.00 93.69 89 LEU A C 1
ATOM 698 O O . LEU A 1 89 ? 2.873 -4.086 -20.405 1.00 93.69 89 LEU A O 1
ATOM 702 N N . GLY A 1 90 ? 2.104 -2.881 -18.648 1.00 93.44 90 GLY A N 1
ATOM 703 C CA . GLY A 1 90 ? 2.761 -3.648 -17.596 1.00 93.44 90 GLY A CA 1
ATOM 704 C C . GLY A 1 90 ? 2.283 -5.096 -17.574 1.00 93.44 90 GLY A C 1
ATOM 705 O O . GLY A 1 90 ? 3.097 -5.998 -17.747 1.00 93.44 90 GLY A O 1
ATOM 706 N N . ALA A 1 91 ? 0.967 -5.315 -17.491 1.00 95.75 91 ALA A N 1
ATOM 707 C CA . ALA A 1 91 ? 0.377 -6.654 -17.451 1.00 95.75 91 ALA A CA 1
ATOM 708 C C . ALA A 1 91 ? 0.739 -7.506 -18.683 1.00 95.75 91 ALA A C 1
ATOM 710 O O . ALA A 1 91 ? 1.174 -8.648 -18.548 1.00 95.75 91 ALA A O 1
ATOM 711 N N . VAL A 1 92 ? 0.629 -6.942 -19.895 1.00 96.75 92 VAL A N 1
ATOM 712 C CA . VAL A 1 92 ? 0.990 -7.654 -21.135 1.00 96.75 92 VAL A CA 1
ATOM 713 C C . VAL A 1 92 ? 2.478 -8.000 -21.167 1.00 96.75 92 VAL A C 1
ATOM 715 O O . VAL A 1 92 ? 2.837 -9.106 -21.566 1.00 96.75 92 VAL A O 1
ATOM 718 N N . SER A 1 93 ? 3.345 -7.071 -20.756 1.00 95.62 93 SER A N 1
ATOM 719 C CA . SER A 1 93 ? 4.792 -7.312 -20.737 1.00 95.62 93 SER A CA 1
ATOM 720 C C . SER A 1 93 ? 5.149 -8.386 -19.708 1.00 95.62 93 SER A C 1
ATOM 722 O O . SER A 1 93 ? 5.880 -9.315 -20.031 1.00 95.62 93 SER A O 1
ATOM 724 N N . ALA A 1 94 ? 4.578 -8.328 -18.505 1.00 95.94 94 ALA A N 1
ATOM 725 C CA . ALA A 1 94 ? 4.775 -9.343 -17.474 1.00 95.94 94 ALA A CA 1
ATOM 726 C C . ALA A 1 94 ? 4.394 -10.746 -17.971 1.00 95.94 94 ALA A C 1
ATOM 728 O O . ALA A 1 94 ? 5.195 -11.676 -17.879 1.00 95.94 94 ALA A O 1
ATOM 729 N N . GLN A 1 95 ? 3.224 -10.870 -18.609 1.00 97.12 95 GLN A N 1
ATOM 730 C CA . GLN A 1 95 ? 2.755 -12.126 -19.190 1.00 97.12 95 GLN A CA 1
ATOM 731 C C . GLN A 1 95 ? 3.704 -12.663 -20.274 1.00 97.12 95 GLN A C 1
ATOM 733 O O . GLN A 1 95 ? 3.957 -13.865 -20.323 1.00 97.12 95 GLN A O 1
ATOM 738 N N . GLN A 1 96 ? 4.241 -11.794 -21.139 1.00 97.75 96 GLN A N 1
ATOM 739 C CA . GLN A 1 96 ? 5.199 -12.185 -22.185 1.00 97.75 96 GLN A CA 1
ATOM 740 C C . GLN A 1 96 ? 6.499 -12.764 -21.617 1.00 97.75 96 GLN A C 1
ATOM 742 O O . GLN A 1 96 ? 7.129 -13.594 -22.271 1.00 97.75 96 GLN A O 1
ATOM 747 N N . HIS A 1 97 ? 6.879 -12.337 -20.414 1.00 96.88 97 HIS A N 1
ATOM 748 C CA . HIS A 1 97 ? 8.106 -12.749 -19.733 1.00 96.88 97 HIS A CA 1
ATOM 749 C C . HIS A 1 97 ? 7.880 -13.797 -18.638 1.00 96.88 97 HIS A C 1
ATOM 751 O O . HIS A 1 97 ? 8.843 -14.254 -18.032 1.00 96.88 97 HIS A O 1
ATOM 757 N N . GLY A 1 98 ? 6.631 -14.206 -18.390 1.00 96.56 98 GLY A N 1
ATOM 758 C CA . GLY A 1 98 ? 6.299 -15.188 -17.355 1.00 96.56 98 GLY A CA 1
ATOM 759 C C . GLY A 1 98 ? 6.535 -14.696 -15.922 1.00 96.56 98 GLY A C 1
ATOM 760 O O . GLY A 1 98 ? 6.765 -15.518 -15.040 1.00 96.56 98 GLY A O 1
ATOM 761 N N . ILE A 1 99 ? 6.485 -13.379 -15.693 1.00 95.31 99 ILE A N 1
ATOM 762 C CA . ILE A 1 99 ? 6.585 -12.747 -14.367 1.00 95.31 99 ILE A CA 1
ATOM 763 C C . ILE A 1 99 ? 5.178 -12.473 -13.836 1.00 95.31 99 ILE A C 1
ATOM 765 O O . ILE A 1 99 ? 4.316 -12.030 -14.597 1.00 95.31 99 ILE A O 1
ATOM 769 N N . ALA A 1 100 ? 4.953 -12.665 -12.532 1.00 96.69 100 ALA A N 1
ATOM 770 C CA . ALA A 1 100 ? 3.681 -12.277 -11.929 1.00 96.69 100 ALA A CA 1
ATOM 771 C C . ALA A 1 100 ? 3.570 -10.758 -11.774 1.00 96.69 100 ALA A C 1
ATOM 773 O O . ALA A 1 100 ? 4.495 -10.086 -11.318 1.00 96.69 100 ALA A O 1
ATOM 774 N N . PHE A 1 101 ? 2.405 -10.219 -12.105 1.00 96.62 101 PHE A N 1
ATOM 775 C CA . PHE A 1 101 ? 2.137 -8.789 -12.110 1.00 96.62 101 PHE A CA 1
ATOM 776 C C . PHE A 1 101 ? 1.128 -8.408 -11.030 1.00 96.62 101 PHE A C 1
ATOM 778 O O . PHE A 1 101 ? -0.027 -8.840 -11.074 1.00 96.62 101 PHE A O 1
ATOM 785 N N . LEU A 1 102 ? 1.547 -7.583 -10.070 1.00 97.19 102 LEU A N 1
ATOM 786 C CA . LEU A 1 102 ? 0.730 -7.166 -8.932 1.00 97.19 102 LEU A CA 1
ATOM 787 C C . LEU A 1 102 ? 0.597 -5.637 -8.914 1.00 97.19 102 LEU A C 1
ATOM 789 O O . LEU A 1 102 ? 1.517 -4.949 -8.467 1.00 97.19 102 LEU A O 1
ATOM 793 N N . PRO A 1 103 ? -0.546 -5.074 -9.340 1.00 96.12 103 PRO A N 1
ATOM 794 C CA . PRO A 1 103 ? -0.852 -3.675 -9.104 1.00 96.12 103 PRO A CA 1
ATOM 795 C C . PRO A 1 103 ? -0.730 -3.337 -7.617 1.00 96.12 103 PRO A C 1
ATOM 797 O O . PRO A 1 103 ? -1.294 -4.014 -6.754 1.00 96.12 103 PRO A O 1
ATOM 800 N N . HIS A 1 104 ? 0.024 -2.285 -7.331 1.00 94.50 104 HIS A N 1
ATOM 801 C CA . HIS A 1 104 ? 0.317 -1.791 -5.994 1.00 94.50 104 HIS A CA 1
ATOM 802 C C . HIS A 1 104 ? -0.536 -0.561 -5.716 1.00 94.50 104 HIS A C 1
ATOM 804 O O . HIS A 1 104 ? -0.374 0.486 -6.348 1.00 94.50 104 HIS A O 1
ATOM 810 N N . LEU A 1 105 ? -1.481 -0.714 -4.788 1.00 94.19 105 LEU A N 1
ATOM 811 C CA . LEU A 1 105 ? -2.440 0.315 -4.41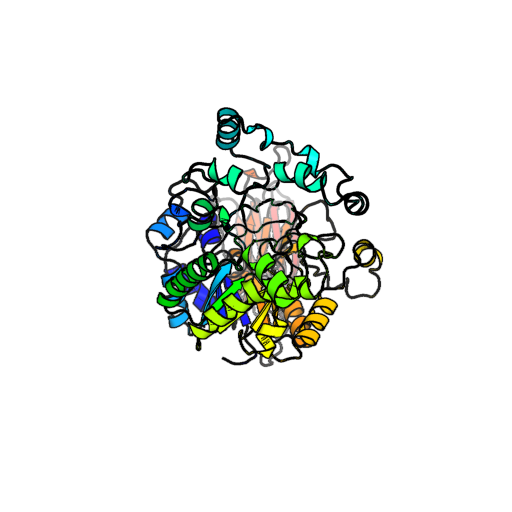3 1.00 94.19 105 LEU A CA 1
ATOM 812 C C . LEU A 1 105 ? -2.152 0.810 -2.999 1.00 94.19 105 LEU A C 1
ATOM 814 O O . LEU A 1 105 ? -2.014 0.027 -2.061 1.00 94.19 105 LEU A O 1
ATOM 818 N N . THR A 1 106 ? -2.126 2.127 -2.848 1.00 91.94 106 THR A N 1
ATOM 819 C CA . THR A 1 106 ? -2.074 2.797 -1.552 1.00 91.94 106 THR A CA 1
ATOM 820 C C . THR A 1 106 ? -3.435 2.751 -0.863 1.00 91.94 106 THR A C 1
ATOM 822 O O . THR A 1 106 ? -4.465 3.177 -1.397 1.00 91.94 106 THR A O 1
ATOM 825 N N . MET A 1 107 ? -3.444 2.236 0.362 1.00 93.69 107 MET A N 1
ATOM 826 C CA . MET A 1 107 ? -4.674 1.986 1.108 1.00 93.69 107 MET A CA 1
ATOM 827 C C . MET A 1 107 ? -5.141 3.209 1.895 1.00 93.69 107 MET A C 1
ATOM 829 O O . MET A 1 107 ? -6.348 3.370 2.071 1.00 93.69 107 MET A O 1
ATOM 833 N N . CYS A 1 108 ? -4.209 4.077 2.304 1.00 88.25 108 CYS A N 1
ATOM 834 C CA . CYS A 1 108 ? -4.448 5.231 3.181 1.00 88.25 108 CYS A CA 1
ATOM 835 C C . CYS A 1 108 ? -3.879 6.554 2.619 1.00 88.25 108 CYS A C 1
ATOM 837 O O . CYS A 1 108 ? -3.574 7.463 3.382 1.00 88.25 108 CYS A O 1
ATOM 839 N N . ASP A 1 109 ? -3.713 6.662 1.296 1.00 86.81 109 ASP A N 1
ATOM 840 C CA . ASP A 1 109 ? -3.121 7.833 0.624 1.00 86.81 109 ASP A CA 1
ATOM 841 C C . ASP A 1 109 ? -4.101 8.412 -0.401 1.00 86.81 109 ASP A C 1
ATOM 843 O O . ASP A 1 109 ? -3.977 8.195 -1.608 1.00 86.81 109 ASP A O 1
ATOM 847 N N . GLU A 1 110 ? -5.119 9.109 0.098 1.00 87.69 110 GLU A N 1
ATOM 848 C CA . GLU A 1 110 ? -6.163 9.730 -0.724 1.00 87.69 110 GLU A CA 1
ATOM 849 C C . GLU A 1 110 ? -5.747 11.082 -1.273 1.00 87.69 110 GLU A C 1
ATOM 851 O O . GLU A 1 110 ? -6.540 11.703 -1.963 1.00 87.69 110 GLU A O 1
ATOM 856 N N . GLY A 1 111 ? -4.542 11.551 -0.955 1.00 77.75 111 GLY A N 1
ATOM 857 C CA . GLY A 1 111 ? -4.018 12.793 -1.477 1.00 77.75 111 GLY A CA 1
ATOM 858 C C . GLY A 1 111 ? -2.805 13.304 -0.730 1.00 77.75 111 GLY A C 1
ATOM 859 O O . GLY A 1 111 ? -2.548 12.972 0.425 1.00 77.75 111 GLY A O 1
ATOM 860 N N . TRP A 1 112 ? -2.070 14.183 -1.396 1.00 68.19 112 TRP A N 1
ATOM 861 C CA . TRP A 1 112 ? -0.951 14.909 -0.823 1.00 68.19 112 TRP A CA 1
ATOM 862 C C . TRP A 1 112 ? -1.286 16.383 -0.714 1.00 68.19 112 TRP A C 1
AT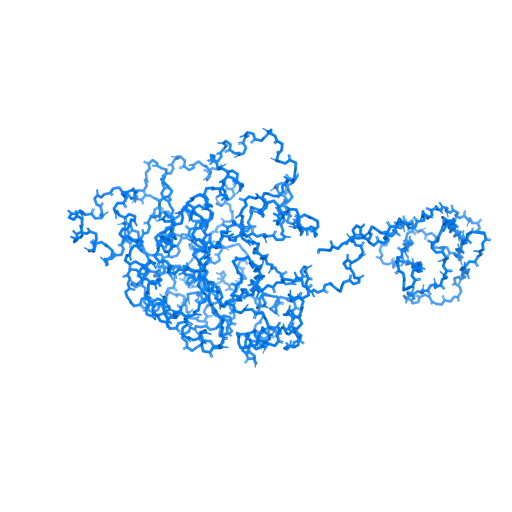OM 864 O O . TRP A 1 112 ? -1.836 16.987 -1.627 1.00 68.19 112 TRP A O 1
ATOM 874 N N . PHE A 1 113 ? -0.881 16.973 0.398 1.00 58.56 113 PHE A N 1
ATOM 875 C CA . PHE A 1 113 ? -0.617 18.396 0.440 1.00 58.56 113 PHE A CA 1
ATOM 876 C C . PHE A 1 113 ? 0.889 18.567 0.520 1.00 58.56 113 PHE A C 1
ATOM 878 O O . PHE A 1 113 ? 1.510 17.966 1.412 1.00 58.56 113 PHE A O 1
ATOM 885 N N . PRO A 1 114 ? 1.479 19.337 -0.402 1.00 51.12 114 PRO A N 1
ATOM 886 C CA . PRO A 1 114 ? 2.902 19.594 -0.372 1.00 51.12 114 PRO A CA 1
ATOM 887 C C . PRO A 1 114 ? 3.270 20.257 0.952 1.00 51.12 114 PRO A C 1
ATOM 889 O O . PRO A 1 114 ? 2.542 21.101 1.479 1.00 51.12 114 PRO A O 1
ATOM 892 N N . ARG A 1 115 ? 4.448 19.902 1.466 1.00 47.88 115 ARG A N 1
ATOM 893 C CA . ARG A 1 115 ? 5.151 20.772 2.409 1.00 47.88 115 ARG A CA 1
ATOM 894 C C . ARG A 1 115 ? 5.453 22.071 1.655 1.00 47.88 115 ARG A C 1
ATOM 896 O O . ARG A 1 115 ? 5.961 22.013 0.539 1.00 47.88 115 ARG A O 1
ATOM 903 N N . PHE A 1 116 ? 5.139 23.222 2.245 1.00 49.06 116 PHE A N 1
ATOM 904 C CA . PHE A 1 116 ? 5.128 24.555 1.615 1.00 49.06 116 PHE A CA 1
ATOM 905 C C . PHE A 1 116 ? 6.498 25.112 1.175 1.00 49.06 116 PHE A C 1
ATOM 907 O O . PHE A 1 116 ? 6.650 26.315 0.974 1.00 49.06 116 PHE A O 1
ATOM 914 N N . LYS A 1 117 ? 7.511 24.263 0.989 1.00 37.12 117 LYS A N 1
ATOM 915 C CA . LYS A 1 117 ? 8.844 24.692 0.584 1.00 37.12 117 LYS A CA 1
ATOM 916 C C . LYS A 1 117 ? 8.947 24.737 -0.938 1.00 37.12 117 LYS A C 1
ATOM 918 O O . LYS A 1 117 ? 8.910 23.702 -1.596 1.00 37.12 117 LYS A O 1
ATOM 923 N N . GLY A 1 118 ? 9.102 25.940 -1.488 1.00 44.88 118 GLY A N 1
ATOM 924 C CA . GLY A 1 118 ? 9.318 26.140 -2.923 1.00 44.88 118 GLY A CA 1
ATOM 925 C C . GLY A 1 118 ? 8.045 26.066 -3.762 1.00 44.88 118 GLY A C 1
ATOM 926 O O . GLY A 1 118 ? 8.074 25.508 -4.859 1.00 44.88 118 GLY A O 1
ATOM 927 N N . LEU A 1 119 ? 6.934 26.627 -3.265 1.00 47.03 119 LEU A N 1
ATOM 928 C CA . LEU A 1 119 ? 5.769 26.885 -4.108 1.00 47.03 119 LEU A CA 1
ATOM 929 C C . LEU A 1 119 ? 6.231 27.570 -5.399 1.00 47.03 119 LEU A C 1
ATOM 931 O O . LEU A 1 119 ? 6.937 28.579 -5.361 1.00 47.03 119 LEU A O 1
ATOM 935 N N . ALA A 1 120 ? 5.830 27.027 -6.549 1.00 50.78 120 ALA A N 1
ATOM 936 C CA . ALA A 1 120 ? 5.959 27.772 -7.789 1.00 50.78 120 ALA A CA 1
ATOM 937 C C . ALA A 1 120 ? 5.242 29.131 -7.589 1.00 50.78 120 ALA A C 1
ATOM 939 O O . ALA A 1 120 ? 4.176 29.150 -6.966 1.00 50.78 120 ALA A O 1
ATOM 940 N N . PRO A 1 121 ? 5.795 30.271 -8.048 1.00 57.16 121 PRO A N 1
ATOM 941 C CA . PRO A 1 121 ? 5.284 31.608 -7.708 1.00 57.16 121 PRO A CA 1
ATOM 942 C C . PRO A 1 121 ? 3.783 31.821 -7.971 1.00 57.16 121 PRO A C 1
ATOM 944 O O . PRO A 1 121 ? 3.124 32.618 -7.308 1.00 57.16 121 PRO A O 1
ATOM 947 N N . ASN A 1 122 ? 3.218 31.076 -8.921 1.00 54.44 122 ASN A N 1
ATOM 948 C CA . ASN A 1 122 ? 1.790 31.063 -9.228 1.00 54.44 122 ASN A CA 1
ATOM 949 C C . ASN A 1 122 ? 0.917 30.478 -8.102 1.00 54.44 122 ASN A C 1
ATOM 951 O O . ASN A 1 122 ? -0.235 30.874 -7.965 1.00 54.44 122 ASN A O 1
ATOM 955 N N . VAL A 1 123 ? 1.447 29.562 -7.294 1.00 53.81 123 VAL A N 1
ATOM 956 C CA . VAL A 1 123 ? 0.718 28.925 -6.191 1.00 53.81 123 VAL A CA 1
ATOM 957 C C . VAL A 1 123 ? 0.644 29.853 -4.982 1.00 53.81 123 VAL A C 1
ATOM 959 O O . VAL A 1 123 ? -0.409 29.987 -4.367 1.00 53.81 123 VAL A O 1
ATOM 962 N N . GLU A 1 124 ? 1.739 30.546 -4.669 1.00 61.12 124 GLU A N 1
ATOM 963 C CA . GLU A 1 124 ? 1.736 31.565 -3.618 1.00 61.12 124 GLU A CA 1
ATOM 964 C C . GLU A 1 124 ? 0.756 32.700 -3.956 1.00 61.12 124 GLU A C 1
ATOM 966 O O . GLU A 1 124 ? -0.043 33.106 -3.112 1.00 61.12 124 GLU A O 1
ATOM 971 N N . ALA A 1 125 ? 0.767 33.167 -5.209 1.00 65.25 125 ALA A N 1
ATOM 972 C CA . ALA A 1 125 ? -0.161 34.188 -5.687 1.00 65.25 125 ALA A CA 1
ATOM 973 C C . ALA A 1 125 ? -1.631 33.748 -5.579 1.00 65.25 125 ALA A C 1
ATOM 975 O O . ALA A 1 125 ? -2.463 34.547 -5.156 1.00 65.25 125 ALA A O 1
ATOM 976 N N . TYR A 1 126 ? -1.939 32.487 -5.903 1.00 61.69 126 TYR A N 1
ATOM 977 C CA . TYR A 1 126 ? -3.280 31.918 -5.749 1.00 61.69 126 TYR A CA 1
ATOM 978 C C . TYR A 1 126 ? -3.730 31.881 -4.280 1.00 61.69 126 TYR A C 1
ATOM 980 O O . TYR A 1 126 ? -4.804 32.368 -3.941 1.00 61.69 126 TYR A O 1
ATOM 988 N N . TYR A 1 127 ? -2.902 31.372 -3.363 1.00 62.38 127 TYR A N 1
ATOM 989 C CA . TYR A 1 127 ? -3.285 31.338 -1.947 1.00 62.38 127 TYR A CA 1
ATOM 990 C C . TYR A 1 127 ? -3.473 32.745 -1.362 1.00 62.38 127 TYR A C 1
ATOM 992 O O . TYR A 1 127 ? -4.365 32.944 -0.540 1.00 62.38 127 TYR A O 1
ATOM 1000 N N . ARG A 1 128 ? -2.688 33.730 -1.817 1.00 71.12 128 ARG A N 1
ATOM 1001 C CA . ARG A 1 128 ? -2.902 35.145 -1.477 1.00 71.12 128 ARG A CA 1
ATOM 1002 C C . ARG A 1 128 ? -4.195 35.704 -2.078 1.00 71.12 128 ARG A C 1
ATOM 1004 O O . ARG A 1 128 ? -4.877 36.476 -1.417 1.00 71.12 128 ARG A O 1
ATOM 1011 N N . SER A 1 129 ? -4.577 35.324 -3.300 1.00 69.94 129 SER A N 1
ATOM 1012 C CA . SER A 1 129 ? -5.844 35.798 -3.881 1.00 69.94 129 SER A CA 1
ATOM 1013 C C . SER A 1 129 ? -7.076 35.214 -3.187 1.00 69.94 129 SER A C 1
ATOM 1015 O O . SER A 1 129 ? -8.095 35.892 -3.109 1.00 69.94 129 SER A O 1
ATOM 1017 N N . GLU A 1 130 ? -6.971 34.000 -2.641 1.00 66.62 130 GLU A N 1
ATOM 1018 C CA . GLU A 1 130 ? -8.060 33.317 -1.928 1.00 66.62 130 GLU A CA 1
ATOM 1019 C C . GLU A 1 130 ? -8.128 33.639 -0.419 1.00 66.62 130 GLU A C 1
ATOM 1021 O O . GLU A 1 130 ? -8.952 33.069 0.299 1.00 66.62 130 GLU A O 1
ATOM 1026 N N . GLY A 1 131 ? -7.265 34.522 0.103 1.00 66.50 131 GLY A N 1
ATOM 1027 C CA . GLY A 1 131 ? -7.206 34.822 1.543 1.00 66.50 131 GLY A CA 1
ATOM 1028 C C . GLY A 1 131 ? -6.755 33.625 2.397 1.00 66.50 131 GLY A C 1
ATOM 1029 O O . GLY A 1 131 ? -7.162 33.462 3.552 1.00 66.50 131 GLY A O 1
ATOM 1030 N N . LEU A 1 132 ? -5.968 32.728 1.799 1.00 62.69 132 LEU A N 1
ATOM 1031 C CA . LEU A 1 132 ? -5.445 31.499 2.393 1.00 62.69 132 LEU A CA 1
ATOM 1032 C C . LEU A 1 132 ? -3.964 31.644 2.781 1.00 62.69 132 LEU A C 1
ATOM 1034 O O . LEU A 1 132 ? -3.237 30.654 2.868 1.00 62.69 132 LEU A O 1
ATOM 1038 N N . GLU A 1 133 ? -3.487 32.862 3.046 1.00 67.25 133 GLU A N 1
ATOM 1039 C CA . GLU A 1 133 ? -2.076 33.143 3.353 1.00 67.25 133 GLU A CA 1
ATOM 1040 C C . GLU A 1 133 ? -1.584 32.430 4.612 1.00 67.25 133 GLU A C 1
ATOM 1042 O O . GLU A 1 133 ? -0.390 32.183 4.764 1.00 67.25 133 GLU A O 1
ATOM 1047 N N . PHE A 1 134 ? -2.503 32.049 5.501 1.00 59.34 134 PHE A N 1
ATOM 1048 C CA . PHE A 1 134 ? -2.193 31.250 6.683 1.00 59.34 134 PHE A CA 1
ATOM 1049 C C . PHE A 1 134 ? -1.651 29.851 6.347 1.00 59.34 134 PHE A C 1
ATOM 1051 O O . PHE A 1 134 ? -1.036 29.236 7.215 1.00 59.34 134 PHE A O 1
ATOM 1058 N N . LEU A 1 135 ? -1.865 29.358 5.120 1.00 54.06 135 LEU A N 1
ATOM 1059 C CA . LEU A 1 135 ? -1.275 28.117 4.619 1.00 54.06 135 LEU A CA 1
ATOM 1060 C C . LEU A 1 135 ? 0.158 28.327 4.095 1.00 54.06 135 LEU A C 1
ATOM 1062 O O . LEU A 1 135 ? 0.935 27.387 4.075 1.00 54.06 135 LEU A O 1
ATOM 1066 N N . ILE A 1 136 ? 0.558 29.553 3.741 1.00 57.94 136 ILE A N 1
ATOM 1067 C CA . ILE A 1 136 ? 1.861 29.886 3.128 1.00 57.94 136 ILE A CA 1
ATOM 1068 C C . ILE A 1 136 ? 2.965 30.090 4.198 1.00 57.94 136 ILE A C 1
ATOM 1070 O O . ILE A 1 136 ? 3.804 30.977 4.081 1.00 57.94 136 ILE A O 1
ATOM 1074 N N . GLN A 1 137 ? 2.956 29.351 5.313 1.00 54.22 137 GLN A N 1
ATOM 1075 C CA . GLN A 1 137 ? 3.848 29.678 6.439 1.00 54.22 137 GLN A CA 1
ATOM 1076 C C . GLN A 1 137 ? 5.331 29.319 6.241 1.00 54.22 137 GLN A C 1
ATOM 1078 O O . GLN A 1 137 ? 5.690 28.361 5.561 1.00 54.22 137 GLN A O 1
ATOM 1083 N N . ASP A 1 138 ? 6.150 30.141 6.905 1.00 46.94 138 ASP A N 1
ATOM 1084 C CA . ASP A 1 138 ? 7.591 30.359 6.762 1.00 46.94 138 ASP A CA 1
ATOM 1085 C C . ASP A 1 138 ? 8.477 29.169 7.190 1.00 46.94 138 ASP A C 1
ATOM 1087 O O . ASP A 1 138 ? 8.232 28.499 8.201 1.00 46.94 138 ASP A O 1
ATOM 1091 N N . ASP A 1 139 ? 9.569 28.974 6.447 1.00 49.25 139 ASP A N 1
ATOM 1092 C CA . ASP A 1 139 ? 10.566 27.895 6.572 1.00 49.25 139 ASP A CA 1
ATOM 1093 C C . ASP A 1 139 ? 11.221 27.811 7.969 1.00 49.25 139 ASP A C 1
ATOM 1095 O O . ASP A 1 139 ? 11.767 26.774 8.367 1.00 49.25 139 ASP A O 1
ATOM 1099 N N . ASP A 1 140 ? 11.169 28.902 8.730 1.00 47.44 140 ASP A N 1
ATOM 1100 C CA . ASP A 1 140 ? 11.791 29.029 10.046 1.00 47.44 140 ASP A CA 1
ATOM 1101 C C . ASP A 1 140 ? 11.066 28.252 11.153 1.00 47.44 140 ASP A C 1
ATOM 1103 O O . ASP A 1 140 ? 11.643 28.018 12.218 1.00 47.44 140 ASP A O 1
ATOM 1107 N N . TYR A 1 141 ? 9.820 27.810 10.941 1.00 43.72 141 TYR A N 1
ATOM 1108 C CA . TYR A 1 141 ? 9.081 27.071 11.972 1.00 43.72 141 TYR A CA 1
ATOM 1109 C C . TYR A 1 141 ? 9.567 25.621 12.131 1.00 43.72 141 TYR A C 1
ATOM 1111 O O . TYR A 1 141 ? 9.676 25.137 13.256 1.00 43.72 141 TYR A O 1
ATOM 1119 N N . ILE A 1 142 ? 9.924 24.950 11.028 1.00 43.00 142 ILE A N 1
ATOM 1120 C CA . ILE A 1 142 ? 10.398 23.550 11.023 1.00 43.00 142 ILE A CA 1
ATOM 1121 C C . ILE A 1 142 ? 11.854 23.455 11.503 1.00 43.00 142 ILE A C 1
ATOM 1123 O O . ILE A 1 142 ? 12.246 22.476 12.131 1.00 43.00 142 ILE A O 1
ATOM 1127 N N . LYS A 1 143 ? 12.661 24.494 11.261 1.00 42.06 143 LYS A N 1
ATOM 1128 C CA . LYS A 1 143 ? 14.077 24.524 11.654 1.00 42.06 143 LYS A CA 1
ATOM 1129 C C . LYS A 1 143 ? 14.315 24.864 13.126 1.00 42.06 143 LYS A C 1
ATOM 1131 O O . LYS A 1 143 ? 15.468 24.842 13.551 1.00 42.06 143 LYS A O 1
ATOM 1136 N N . LYS A 1 144 ? 13.286 25.196 13.919 1.00 43.97 144 LYS A N 1
ATOM 1137 C CA . LYS A 1 144 ? 13.483 25.553 15.333 1.00 43.97 144 LYS A CA 1
ATOM 1138 C C . LYS A 1 144 ? 13.902 24.322 16.154 1.00 43.97 144 LYS A C 1
ATOM 1140 O O . LYS A 1 144 ? 13.085 23.415 16.342 1.00 43.97 144 LYS A O 1
ATOM 1145 N N . PRO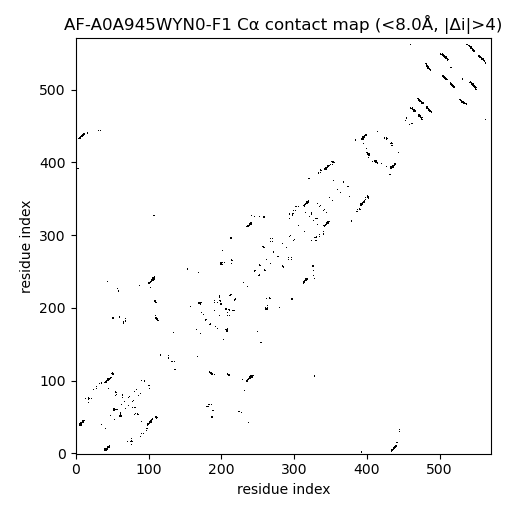 A 1 145 ? 15.132 24.296 16.706 1.00 37.47 145 PRO A N 1
ATOM 1146 C CA . PRO A 1 145 ? 15.573 23.236 17.603 1.00 37.47 145 PRO A CA 1
ATOM 1147 C C . PRO A 1 145 ? 14.758 23.350 18.897 1.00 37.47 145 PRO A C 1
ATOM 1149 O O . PRO A 1 145 ? 14.973 24.233 19.722 1.00 37.47 145 PRO A O 1
ATOM 1152 N N . GLY A 1 146 ? 13.729 22.516 19.019 1.00 41.97 146 GLY A N 1
ATOM 1153 C CA . GLY A 1 146 ? 12.732 22.602 20.092 1.00 41.97 146 GLY A CA 1
ATOM 1154 C C . GLY A 1 146 ? 11.445 21.825 19.808 1.00 41.97 146 GLY A C 1
ATOM 1155 O O . GLY A 1 146 ? 10.736 21.462 20.740 1.00 41.97 146 GLY A O 1
ATOM 1156 N N . LEU A 1 147 ? 11.181 21.482 18.542 1.00 42.38 147 LEU A N 1
ATOM 1157 C CA . LEU A 1 147 ? 10.138 20.521 18.150 1.00 42.38 147 LEU A CA 1
ATOM 1158 C C . LEU A 1 147 ? 10.449 19.067 18.570 1.00 42.38 147 LEU A C 1
ATOM 1160 O O . LEU A 1 147 ? 9.549 18.237 18.577 1.00 42.38 147 LEU A O 1
ATOM 1164 N N . ASN A 1 148 ? 11.682 18.775 19.003 1.00 40.66 148 ASN A N 1
ATOM 1165 C CA . ASN A 1 148 ? 12.116 17.430 19.406 1.00 40.66 148 ASN A CA 1
ATOM 1166 C C . ASN A 1 148 ? 11.751 17.040 20.848 1.00 40.66 148 ASN A C 1
ATOM 1168 O O . ASN A 1 148 ? 11.952 15.886 21.221 1.00 40.66 148 ASN A O 1
ATOM 1172 N N . SER A 1 149 ? 11.217 17.939 21.686 1.00 41.16 149 SER A N 1
ATOM 1173 C CA . SER A 1 149 ? 10.728 17.525 23.009 1.00 41.16 149 SER A CA 1
ATOM 1174 C C . SER A 1 149 ? 9.274 17.072 22.905 1.00 41.16 149 SER A C 1
ATOM 1176 O O . SER A 1 149 ? 8.370 17.748 23.400 1.00 41.16 149 SER A O 1
ATOM 1178 N N . LEU A 1 150 ? 9.067 15.915 22.268 1.00 39.81 150 LEU A N 1
ATOM 1179 C CA . LEU A 1 150 ? 7.804 15.170 22.266 1.00 39.81 150 LEU A CA 1
ATOM 1180 C C . LEU A 1 150 ? 7.207 15.113 23.690 1.00 39.81 150 LEU A C 1
ATOM 1182 O O . LEU A 1 150 ? 6.008 15.240 23.868 1.00 39.81 150 LEU A O 1
ATOM 1186 N N . SER A 1 151 ? 8.051 15.062 24.726 1.00 39.25 151 SER A N 1
ATOM 1187 C CA . SER A 1 151 ? 7.669 15.068 26.145 1.00 39.25 151 SER A CA 1
ATOM 1188 C C . SER A 1 151 ? 6.752 16.222 26.580 1.00 39.25 151 SER A C 1
ATOM 1190 O O . SER A 1 151 ? 5.766 15.960 27.257 1.00 39.25 151 SER A O 1
ATOM 1192 N N . LYS A 1 152 ? 6.982 17.472 26.146 1.00 41.62 152 LYS A N 1
ATOM 1193 C CA . LYS A 1 152 ? 6.076 18.605 26.461 1.00 41.62 152 LYS A CA 1
ATOM 1194 C C . LYS A 1 152 ? 4.733 18.542 25.722 1.00 41.62 152 LYS A C 1
ATOM 1196 O O . LYS A 1 152 ? 3.809 19.271 26.063 1.00 41.62 152 LYS A O 1
ATOM 1201 N N . TRP A 1 153 ? 4.630 17.699 24.699 1.00 45.97 153 TRP A N 1
ATOM 1202 C CA . TRP A 1 153 ? 3.421 17.495 23.903 1.00 45.97 153 TRP A CA 1
ATOM 1203 C C . TRP A 1 153 ? 2.522 16.426 24.518 1.00 45.97 153 TRP A C 1
ATOM 1205 O O . TRP A 1 153 ? 1.302 16.513 24.428 1.00 45.97 153 TRP A O 1
ATOM 1215 N N . LEU A 1 154 ? 3.122 15.445 25.193 1.00 43.09 154 LEU A N 1
ATOM 1216 C CA . LEU A 1 154 ? 2.404 14.366 25.870 1.00 43.09 154 LEU A CA 1
ATOM 1217 C C . LEU A 1 154 ? 1.636 14.842 27.116 1.00 43.09 154 LEU A C 1
ATOM 1219 O O . LEU A 1 154 ? 0.745 14.139 27.584 1.00 43.09 154 LEU A O 1
ATOM 1223 N N . GLU A 1 155 ? 1.952 16.027 27.644 1.00 43.97 155 GLU A N 1
ATOM 1224 C CA . GLU A 1 155 ? 1.364 16.556 28.881 1.00 43.97 155 GLU A CA 1
ATOM 1225 C C . GLU A 1 155 ? 0.003 17.254 28.680 1.00 43.97 155 GLU A C 1
ATOM 1227 O O . GLU A 1 155 ? -0.716 17.447 29.659 1.00 43.97 155 GLU A O 1
ATOM 1232 N N . ASN A 1 156 ? -0.388 17.623 27.447 1.00 48.94 156 ASN A N 1
ATOM 1233 C CA . ASN A 1 156 ? -1.667 18.316 27.193 1.00 48.94 156 ASN A CA 1
ATOM 1234 C C . ASN A 1 156 ? -2.320 17.953 25.827 1.00 48.94 156 ASN A C 1
ATOM 1236 O O . ASN A 1 156 ? -2.434 18.796 24.931 1.00 48.94 156 ASN A O 1
ATOM 1240 N N . PRO A 1 157 ? -2.727 16.684 25.626 1.00 47.75 157 PRO A N 1
ATOM 1241 C CA . PRO A 1 157 ? -2.988 16.123 24.295 1.00 47.75 157 PRO A CA 1
ATOM 1242 C C . PRO A 1 157 ? -4.315 16.521 23.618 1.00 47.75 157 PRO A C 1
ATOM 1244 O O . PRO A 1 157 ? -4.423 16.389 22.400 1.00 47.75 157 PRO A O 1
ATOM 1247 N N . GLU A 1 158 ? -5.332 17.000 24.344 1.00 52.56 158 GLU A N 1
ATOM 1248 C CA . GLU A 1 158 ? -6.710 16.991 23.809 1.00 52.56 158 GLU A CA 1
ATOM 1249 C C . GLU A 1 158 ? -7.235 18.322 23.221 1.00 52.56 158 GLU A C 1
ATOM 1251 O O . GLU A 1 158 ? -8.232 18.293 22.505 1.00 52.56 158 GLU A O 1
ATOM 1256 N N . THR A 1 159 ? -6.589 19.482 23.421 1.00 53.03 159 THR A N 1
ATOM 1257 C CA . THR A 1 159 ? -7.124 20.773 22.904 1.00 53.03 159 THR A CA 1
ATOM 1258 C C . THR A 1 159 ? -6.124 21.649 22.153 1.00 53.03 159 THR A C 1
ATOM 1260 O O . THR A 1 159 ? -6.464 22.194 21.102 1.00 53.03 159 THR A O 1
ATOM 1263 N N . GLU A 1 160 ? -4.885 21.781 22.623 1.00 49.72 160 GLU A N 1
ATOM 1264 C CA . GLU A 1 160 ? -3.932 22.722 22.016 1.00 49.72 160 GLU A CA 1
ATOM 1265 C C . GLU A 1 160 ? -3.248 22.145 20.764 1.00 49.72 160 GLU A C 1
ATOM 1267 O O . GLU A 1 160 ? -2.982 22.869 19.804 1.00 49.72 160 GLU A O 1
ATOM 1272 N N . ILE A 1 161 ? -3.036 20.824 20.721 1.00 49.75 161 ILE A N 1
ATOM 1273 C CA . ILE A 1 161 ? -2.352 20.135 19.615 1.00 49.75 161 ILE A CA 1
ATOM 1274 C C . ILE A 1 161 ? -3.220 20.112 18.362 1.00 49.75 161 ILE A C 1
ATOM 1276 O O . ILE A 1 161 ? -2.775 20.579 17.319 1.00 49.75 161 ILE A O 1
ATOM 1280 N N . LEU A 1 162 ? -4.470 19.647 18.447 1.00 49.72 162 LEU A N 1
ATOM 1281 C CA . LEU A 1 162 ? -5.377 19.662 17.295 1.00 49.72 162 LEU A CA 1
ATOM 1282 C C . LEU A 1 162 ? -5.644 21.092 16.813 1.00 49.72 162 LEU A C 1
ATOM 1284 O O . LEU A 1 162 ? -5.661 21.316 15.612 1.00 49.72 162 LEU A O 1
ATOM 1288 N N . ALA A 1 163 ? -5.760 22.085 17.700 1.00 52.38 163 ALA A N 1
ATOM 1289 C CA . ALA A 1 163 ? -5.922 23.484 17.289 1.00 52.38 163 ALA A CA 1
ATOM 1290 C C . ALA A 1 163 ? -4.669 24.068 16.600 1.00 52.38 163 ALA A C 1
ATOM 1292 O O . ALA A 1 163 ? -4.773 24.916 15.708 1.00 52.38 163 ALA A O 1
ATOM 1293 N N . LYS A 1 164 ? -3.474 23.617 16.999 1.00 49.88 164 LYS A N 1
ATOM 1294 C CA . LYS A 1 164 ? -2.191 24.005 16.399 1.00 49.88 164 LYS A CA 1
ATOM 1295 C C . LYS A 1 164 ? -1.938 23.285 15.070 1.00 49.88 164 LYS A C 1
ATOM 1297 O O . LYS A 1 164 ? -1.478 23.915 14.125 1.00 49.88 164 LYS A O 1
ATOM 1302 N N . TYR A 1 165 ? -2.305 22.008 14.972 1.00 49.72 165 TYR A N 1
ATOM 1303 C CA . TYR A 1 165 ? -2.129 21.171 13.783 1.00 49.72 165 TYR A CA 1
ATOM 1304 C C . TYR A 1 165 ? -3.272 21.234 12.787 1.00 49.72 165 TYR A C 1
ATOM 1306 O O . TYR A 1 165 ? -3.015 21.000 11.618 1.00 49.72 165 TYR A O 1
ATOM 1314 N N . ALA A 1 166 ? -4.487 21.629 13.162 1.00 47.91 166 ALA A N 1
ATOM 1315 C CA . ALA A 1 166 ? -5.565 21.904 12.206 1.00 47.91 166 ALA A CA 1
ATOM 1316 C C . ALA A 1 166 ? -5.185 23.012 11.200 1.00 47.91 166 ALA A C 1
ATOM 1318 O O . ALA A 1 166 ? -5.836 23.178 10.170 1.00 47.91 166 ALA A O 1
ATOM 1319 N N . ARG A 1 167 ? -4.116 23.773 11.485 1.00 48.12 167 ARG A N 1
ATOM 1320 C CA . ARG A 1 167 ? -3.501 24.728 10.553 1.00 48.12 167 ARG A CA 1
ATOM 1321 C C . ARG A 1 167 ? -2.539 24.081 9.545 1.00 48.12 167 ARG A C 1
ATOM 1323 O O . ARG A 1 167 ? -2.256 24.700 8.529 1.00 48.12 167 ARG A O 1
ATOM 1330 N N . HIS A 1 168 ? -2.023 22.884 9.830 1.00 48.84 168 HIS A N 1
ATOM 1331 C CA . HIS A 1 168 ? -0.963 22.206 9.066 1.00 48.84 168 HIS A CA 1
ATOM 1332 C C . HIS A 1 168 ? -1.406 20.871 8.451 1.00 48.84 168 HIS A C 1
ATOM 1334 O O . HIS A 1 168 ? -0.897 20.477 7.405 1.00 48.84 168 HIS A O 1
ATOM 1340 N N . ILE A 1 169 ? -2.352 20.179 9.088 1.00 53.84 169 ILE A N 1
ATOM 1341 C CA . ILE A 1 169 ? -3.072 19.038 8.540 1.00 53.84 169 ILE A CA 1
ATOM 1342 C C . ILE A 1 169 ? -4.325 19.616 7.901 1.00 53.84 169 ILE A C 1
ATOM 1344 O O . ILE A 1 169 ? -5.208 20.090 8.622 1.00 53.84 169 ILE A O 1
ATOM 1348 N N . PRO A 1 170 ? -4.426 19.606 6.572 1.00 56.91 170 PRO A N 1
ATOM 1349 C CA . PRO A 1 170 ? -5.622 20.086 5.936 1.00 56.91 170 PRO A CA 1
ATOM 1350 C C . PRO A 1 170 ? -6.788 19.182 6.297 1.00 56.91 170 PRO A C 1
ATOM 1352 O O . PRO A 1 170 ? -6.828 17.991 5.978 1.00 56.91 170 PRO A O 1
ATOM 1355 N N . ALA A 1 171 ? -7.732 19.791 7.001 1.00 64.12 171 ALA A N 1
ATOM 1356 C CA . ALA A 1 171 ? -9.082 19.290 7.133 1.00 64.12 171 ALA A CA 1
ATOM 1357 C C . ALA A 1 171 ? -9.655 19.020 5.732 1.00 64.12 171 ALA A C 1
ATOM 1359 O O . ALA A 1 171 ? -9.308 19.703 4.756 1.00 64.12 171 ALA A O 1
ATOM 1360 N N . VAL A 1 172 ? -10.549 18.041 5.613 1.00 67.19 172 VAL A N 1
ATOM 1361 C CA . VAL A 1 172 ? -11.203 17.766 4.325 1.00 67.19 172 VAL A CA 1
ATOM 1362 C C . VAL A 1 172 ? -11.875 19.036 3.790 1.00 67.19 172 VAL A C 1
ATOM 1364 O O . VAL A 1 172 ? -11.777 19.352 2.608 1.00 67.19 172 VAL A O 1
ATOM 1367 N N . GLU A 1 173 ? -12.438 19.843 4.685 1.00 70.00 173 GLU A N 1
ATOM 1368 C CA . GLU A 1 173 ? -13.074 21.122 4.392 1.00 70.00 173 GLU A CA 1
ATOM 1369 C C . GLU A 1 173 ? -12.112 22.138 3.754 1.00 70.00 173 GLU A C 1
ATOM 1371 O O . GLU A 1 173 ? -12.531 22.945 2.927 1.00 70.00 173 GLU A O 1
ATOM 1376 N N . GLN A 1 174 ? -10.819 22.118 4.103 1.00 65.88 174 GLN A N 1
ATOM 1377 C CA . GLN A 1 174 ? -9.809 22.961 3.444 1.00 65.88 174 GLN A CA 1
ATOM 1378 C C . GLN A 1 174 ? -9.521 22.456 2.029 1.00 65.88 174 GLN A C 1
ATOM 1380 O O . GLN A 1 174 ? -9.383 23.243 1.096 1.00 65.88 174 GLN A O 1
ATOM 1385 N N . SER A 1 175 ? -9.495 21.137 1.865 1.00 65.38 175 SER A N 1
ATOM 1386 C CA . SER A 1 175 ? -9.244 20.469 0.588 1.00 65.38 175 SER A CA 1
ATOM 1387 C C . SER A 1 175 ? -10.360 20.712 -0.430 1.00 65.38 175 SER A C 1
ATOM 1389 O O . SER A 1 175 ? -10.093 20.856 -1.620 1.00 65.38 175 SER A O 1
ATOM 1391 N N . GLN A 1 176 ? -11.606 20.798 0.040 1.00 67.81 176 GLN A N 1
ATOM 1392 C CA . GLN A 1 176 ? -12.783 21.074 -0.787 1.00 67.81 176 GLN A CA 1
ATOM 1393 C C . GLN A 1 176 ? -12.840 22.505 -1.325 1.00 67.81 176 GLN A C 1
ATOM 1395 O O . GLN A 1 176 ? -13.512 22.750 -2.323 1.00 67.81 176 GLN A O 1
ATOM 1400 N N . ARG A 1 177 ? -12.142 23.451 -0.685 1.00 69.50 177 ARG A N 1
ATOM 1401 C CA . ARG A 1 177 ? -12.053 24.839 -1.165 1.00 69.50 177 ARG A CA 1
ATOM 1402 C C . ARG A 1 177 ? -11.140 24.984 -2.375 1.00 69.50 177 ARG A C 1
ATOM 1404 O O . ARG A 1 177 ? -11.213 25.991 -3.066 1.00 69.50 177 ARG A O 1
ATOM 1411 N N . LEU A 1 178 ? -10.274 24.003 -2.618 1.00 65.75 178 LEU A N 1
ATOM 1412 C CA . LEU A 1 178 ? -9.420 23.991 -3.793 1.00 65.75 178 LEU A CA 1
ATOM 1413 C C . LEU A 1 178 ? -10.216 23.463 -5.004 1.00 65.75 178 LEU A C 1
ATOM 1415 O O . LEU A 1 178 ? -10.830 22.392 -4.905 1.00 65.75 178 LEU A O 1
ATOM 1419 N N . PRO A 1 179 ? -10.204 24.172 -6.146 1.00 67.19 179 PRO A N 1
ATOM 1420 C CA . PRO A 1 179 ? -10.820 23.701 -7.379 1.00 67.19 179 PRO A CA 1
ATOM 1421 C C . PRO A 1 179 ? -10.292 22.317 -7.803 1.00 67.19 179 PRO A C 1
ATOM 1423 O O . PRO A 1 179 ? -9.131 22.001 -7.539 1.00 67.19 179 PRO A O 1
ATOM 1426 N N . PRO A 1 180 ? -11.094 21.453 -8.449 1.00 65.75 180 PRO A N 1
ATOM 1427 C CA . PRO A 1 180 ? -10.650 20.144 -8.949 1.00 65.75 180 PRO A CA 1
ATOM 1428 C C . PRO A 1 180 ? -9.381 20.159 -9.801 1.00 65.75 180 PRO A C 1
ATOM 1430 O O . PRO A 1 180 ? -8.517 19.289 -9.639 1.00 65.75 180 PRO A O 1
ATOM 1433 N N . GLU A 1 181 ? -9.270 21.181 -10.640 1.00 62.66 181 GLU A N 1
ATOM 1434 C CA . GLU A 1 181 ? -8.153 21.483 -11.526 1.00 62.66 181 GLU A CA 1
ATOM 1435 C C . GLU A 1 181 ? -6.938 22.063 -10.797 1.00 62.66 181 GLU A C 1
ATOM 1437 O O . GLU A 1 181 ? -5.866 22.199 -11.389 1.00 62.66 181 GLU A O 1
ATOM 1442 N N . HIS A 1 182 ? -7.079 22.417 -9.515 1.00 62.06 182 HIS A N 1
ATOM 1443 C CA . HIS A 1 182 ? -5.964 22.928 -8.743 1.00 62.06 182 HIS A CA 1
ATOM 1444 C C . HIS A 1 182 ? -4.904 21.820 -8.620 1.00 62.06 182 HIS A C 1
ATOM 1446 O O . HIS A 1 182 ? -5.218 20.719 -8.149 1.00 62.06 182 HIS A O 1
ATOM 1452 N N . PRO A 1 183 ? -3.636 22.093 -8.986 1.00 55.78 183 PRO A N 1
ATOM 1453 C CA . PRO A 1 183 ? -2.579 21.080 -9.043 1.00 55.78 183 PRO A CA 1
ATOM 1454 C C . PRO A 1 183 ? -2.292 20.429 -7.682 1.00 55.78 183 PRO A C 1
ATOM 1456 O O . PRO A 1 183 ? -1.669 19.378 -7.620 1.00 55.78 183 PRO A O 1
ATOM 1459 N N . TRP A 1 184 ? -2.785 21.041 -6.602 1.00 57.56 184 TRP A N 1
ATOM 1460 C CA . TRP A 1 184 ? -2.623 20.583 -5.223 1.00 57.56 184 TRP A CA 1
ATOM 1461 C C . TRP A 1 184 ? -3.906 20.066 -4.576 1.00 57.56 184 TRP A C 1
ATOM 1463 O O . TRP A 1 184 ? -3.889 19.711 -3.402 1.00 57.56 184 TRP A O 1
ATOM 1473 N N . SER A 1 185 ? -5.025 19.994 -5.304 1.00 64.94 185 SER A N 1
ATOM 1474 C CA . SER A 1 185 ? -6.121 19.134 -4.859 1.00 64.94 185 SER A CA 1
ATOM 1475 C C . SER A 1 185 ? -5.817 17.682 -5.217 1.00 64.94 185 SER A C 1
ATOM 1477 O O . SER A 1 185 ? -6.540 17.063 -5.996 1.00 64.94 185 SER A O 1
ATOM 1479 N N . CYS A 1 186 ? -4.782 17.102 -4.629 1.00 70.19 186 CYS A N 1
ATOM 1480 C CA . CYS A 1 186 ? -4.447 15.702 -4.856 1.00 70.19 186 CYS A CA 1
ATOM 1481 C C . CYS A 1 186 ? -5.461 14.736 -4.216 1.00 70.19 186 CYS A C 1
ATOM 1483 O O . CYS A 1 186 ? -5.175 13.560 -4.098 1.00 70.19 186 CYS A O 1
ATOM 1485 N N . LEU A 1 187 ? -6.639 15.207 -3.789 1.00 81.75 187 LEU A N 1
ATOM 1486 C CA . LEU A 1 187 ? -7.691 14.311 -3.338 1.00 81.75 187 LEU A CA 1
ATOM 1487 C C . LEU A 1 187 ? -8.190 13.425 -4.480 1.00 81.75 187 LEU A C 1
ATOM 1489 O O . LEU A 1 187 ? -8.477 13.932 -5.578 1.00 81.75 187 LEU A O 1
ATOM 1493 N N . THR A 1 188 ? -8.392 12.144 -4.167 1.00 87.50 188 THR A N 1
ATOM 1494 C CA . THR A 1 188 ? -9.266 11.272 -4.956 1.00 87.50 188 THR A CA 1
ATOM 1495 C C . THR A 1 188 ? -10.621 11.955 -5.144 1.00 87.50 188 THR A C 1
ATOM 1497 O O . THR A 1 188 ? -11.086 12.733 -4.297 1.00 87.50 188 THR A O 1
ATOM 1500 N N . ARG A 1 189 ? -11.264 11.709 -6.288 1.00 88.31 189 ARG A N 1
ATOM 1501 C CA . ARG A 1 189 ? -12.613 12.197 -6.582 1.00 88.31 189 ARG A CA 1
ATOM 1502 C C . ARG A 1 189 ? -13.556 11.783 -5.460 1.00 88.31 189 ARG A C 1
ATOM 1504 O O . ARG A 1 189 ? -14.252 12.639 -4.917 1.00 88.31 189 ARG A O 1
ATOM 1511 N N . PHE A 1 190 ? -13.483 10.517 -5.046 1.00 92.50 190 PHE A N 1
ATOM 1512 C CA . PHE A 1 190 ? -14.304 10.000 -3.962 1.00 92.50 190 PHE A CA 1
ATOM 1513 C C . PHE A 1 190 ? -14.082 10.749 -2.639 1.00 92.50 190 PHE A C 1
ATOM 1515 O O . PHE A 1 190 ? -15.053 11.174 -2.018 1.00 92.50 190 PHE A O 1
ATOM 1522 N N . ALA A 1 191 ? -12.833 10.974 -2.209 1.00 90.31 191 ALA A N 1
ATOM 1523 C CA . ALA A 1 191 ? -12.566 11.692 -0.957 1.00 90.31 191 ALA A CA 1
ATOM 1524 C C . ALA A 1 191 ? -13.043 13.152 -0.988 1.00 90.31 191 ALA A C 1
ATOM 1526 O O . ALA A 1 191 ? -13.461 13.691 0.037 1.00 90.31 191 ALA A O 1
ATOM 1527 N N . ARG A 1 192 ? -13.013 13.798 -2.159 1.00 85.88 192 ARG A N 1
ATOM 1528 C CA . ARG A 1 192 ? -13.526 15.163 -2.322 1.00 85.88 192 ARG A CA 1
ATOM 1529 C C . ARG A 1 192 ? -15.049 15.227 -2.235 1.00 85.88 192 ARG A C 1
ATOM 1531 O O . ARG A 1 192 ? -15.582 16.137 -1.595 1.00 85.88 192 ARG A O 1
ATOM 1538 N N . GLU A 1 193 ? -15.721 14.308 -2.919 1.00 90.06 193 GLU A N 1
ATOM 1539 C CA . GLU A 1 193 ? -17.183 14.244 -3.008 1.00 90.06 193 GLU A CA 1
ATOM 1540 C C . GLU A 1 193 ? -17.821 13.734 -1.712 1.00 90.06 193 GLU A C 1
ATOM 1542 O O . GLU A 1 193 ? -18.944 14.122 -1.398 1.00 90.06 193 GLU A O 1
ATOM 1547 N N . HIS A 1 194 ? -17.085 12.931 -0.940 1.00 93.62 194 HIS A N 1
ATOM 1548 C CA . HIS A 1 194 ? -17.558 12.301 0.290 1.00 93.62 194 HIS A CA 1
ATOM 1549 C C . HIS A 1 194 ? -16.660 12.602 1.499 1.00 93.62 194 HIS A C 1
ATOM 1551 O O . HIS A 1 194 ? -16.076 11.688 2.098 1.00 93.62 194 HIS A O 1
ATOM 1557 N N . PRO A 1 195 ? -16.549 13.879 1.911 1.00 91.75 195 PRO A N 1
ATOM 1558 C CA . PRO A 1 195 ? -15.744 14.268 3.067 1.00 91.75 195 PRO A CA 1
ATOM 1559 C C . PRO A 1 195 ? -16.208 13.619 4.376 1.00 91.75 195 PRO A C 1
ATOM 1561 O O . PRO A 1 195 ? -15.439 13.499 5.330 1.00 91.75 195 PRO A O 1
ATOM 1564 N N . GLU A 1 196 ? -17.469 13.191 4.444 1.00 94.75 196 GLU A N 1
ATOM 1565 C CA . GLU A 1 196 ? -18.048 12.485 5.578 1.00 94.75 196 GLU A CA 1
ATOM 1566 C C . GLU A 1 196 ? -17.424 11.127 5.866 1.00 94.75 196 GLU A C 1
ATOM 1568 O O . GLU A 1 196 ? -17.547 10.637 6.990 1.00 94.75 196 GLU A O 1
ATOM 1573 N N . TYR A 1 197 ? -16.715 10.560 4.892 1.00 96.25 197 TYR A N 1
ATOM 1574 C CA . TYR A 1 197 ? -16.044 9.276 5.026 1.00 96.25 197 TYR A CA 1
ATOM 1575 C C . TYR A 1 197 ? -14.569 9.372 5.411 1.00 96.25 197 TYR A C 1
ATOM 1577 O O . TYR A 1 197 ? -13.911 8.342 5.576 1.00 96.25 197 TYR A O 1
ATOM 1585 N N . ALA A 1 198 ? -14.044 10.584 5.583 1.00 92.94 198 ALA A N 1
ATOM 1586 C CA . ALA A 1 198 ? -12.706 10.784 6.107 1.00 92.94 198 ALA A CA 1
ATOM 1587 C C . ALA A 1 198 ? -12.562 10.224 7.526 1.00 92.94 198 ALA A C 1
ATOM 1589 O O . ALA A 1 198 ? -13.497 10.246 8.333 1.00 92.94 198 ALA A O 1
ATOM 1590 N N . ALA A 1 199 ? -11.360 9.751 7.832 1.00 92.31 199 ALA A N 1
ATOM 1591 C CA . ALA A 1 199 ? -11.023 9.265 9.150 1.00 92.31 199 ALA A CA 1
ATOM 1592 C C . ALA A 1 199 ? -11.098 10.398 10.178 1.00 92.31 199 ALA A C 1
ATOM 1594 O O . ALA A 1 199 ? -10.613 11.507 9.939 1.00 92.31 199 ALA A O 1
ATOM 1595 N N . ALA A 1 200 ? -11.704 10.112 11.323 1.00 91.88 200 ALA A N 1
ATOM 1596 C CA . ALA A 1 200 ? -12.018 11.077 12.358 1.00 91.88 200 ALA A CA 1
ATOM 1597 C C . ALA A 1 200 ? -11.200 10.818 13.623 1.00 91.88 200 ALA A C 1
ATOM 1599 O O . ALA A 1 200 ? -11.007 9.674 14.044 1.00 91.88 200 ALA A O 1
ATOM 1600 N N . THR A 1 201 ? -10.743 11.895 14.253 1.00 90.88 201 THR A N 1
ATOM 1601 C CA . THR A 1 201 ? -10.146 11.846 15.589 1.00 90.88 201 THR A CA 1
ATOM 1602 C C . THR A 1 201 ? -11.214 11.893 16.675 1.00 90.88 201 THR A C 1
ATOM 1604 O O . THR A 1 201 ? -12.369 12.243 16.420 1.00 90.88 201 THR A O 1
ATOM 1607 N N . LYS A 1 202 ? -10.817 11.616 17.921 1.00 91.00 202 LYS A N 1
ATOM 1608 C CA . LYS A 1 202 ? -11.688 11.730 19.103 1.00 91.00 202 LYS A CA 1
ATOM 1609 C C . LYS A 1 202 ? -12.381 13.096 19.213 1.00 91.00 202 LYS A C 1
ATOM 1611 O O . LYS A 1 202 ? -13.534 13.167 19.619 1.00 91.00 202 LYS A O 1
ATOM 1616 N N . GLY A 1 203 ? -11.696 14.170 18.813 1.00 85.38 203 GLY A N 1
ATOM 1617 C CA . GLY A 1 203 ? -12.224 15.540 18.810 1.00 85.38 203 GLY A CA 1
ATOM 1618 C C . GLY A 1 203 ? -13.100 15.889 17.600 1.00 85.38 203 GLY A C 1
ATOM 1619 O O . GLY A 1 203 ? -13.459 17.051 17.432 1.00 85.38 203 GLY A O 1
ATOM 1620 N N . GLY A 1 204 ? -13.403 14.923 16.727 1.00 86.12 204 GLY A N 1
ATOM 1621 C CA . GLY A 1 204 ? -14.209 15.123 15.521 1.00 86.12 204 GLY A CA 1
ATOM 1622 C C . GLY A 1 204 ? -13.453 15.729 14.335 1.00 86.12 204 GLY A C 1
ATOM 1623 O O . GLY A 1 204 ? -14.066 15.996 13.303 1.00 86.12 204 GLY A O 1
ATOM 1624 N N . PHE A 1 205 ? -12.135 15.936 14.442 1.00 83.69 205 PHE A N 1
ATOM 1625 C CA . PHE A 1 205 ? -11.324 16.415 13.321 1.00 83.69 205 PHE A CA 1
ATOM 1626 C C . PHE A 1 205 ? -11.229 15.339 12.235 1.00 83.69 205 PHE A C 1
ATOM 1628 O O . PHE A 1 205 ? -10.913 14.190 12.544 1.00 83.69 205 PHE A O 1
ATOM 1635 N N . ARG A 1 206 ? -11.468 15.715 10.974 1.00 86.31 206 ARG A N 1
ATOM 1636 C CA . ARG A 1 206 ? -11.455 14.807 9.821 1.00 86.31 206 ARG A CA 1
ATOM 1637 C C . ARG A 1 206 ? -10.187 14.960 8.993 1.00 86.31 206 ARG A C 1
ATOM 1639 O O . ARG A 1 206 ? -9.871 16.044 8.506 1.00 86.31 206 ARG A O 1
ATOM 1646 N N . MET A 1 207 ? -9.485 13.851 8.803 1.00 81.25 207 MET A N 1
ATOM 1647 C CA . MET A 1 207 ? -8.228 13.791 8.067 1.00 81.25 207 MET A CA 1
ATOM 1648 C C . MET A 1 207 ? -8.484 13.858 6.559 1.00 81.25 207 MET A C 1
ATOM 1650 O O . MET A 1 207 ? -9.043 12.929 5.986 1.00 81.25 207 MET A O 1
ATOM 1654 N N . GLY A 1 208 ? -8.003 14.913 5.893 1.00 75.56 208 GLY A N 1
ATOM 1655 C CA . GLY A 1 208 ? -8.168 15.094 4.444 1.00 75.56 208 GLY A CA 1
ATOM 1656 C C . GLY A 1 208 ? -7.620 13.956 3.574 1.00 75.56 208 GLY A C 1
ATOM 1657 O O . GLY A 1 208 ? -8.107 13.747 2.473 1.00 75.56 208 GLY A O 1
ATOM 1658 N N . ARG A 1 209 ? -6.617 13.214 4.057 1.00 78.50 209 ARG A N 1
ATOM 1659 C CA . ARG A 1 209 ? -5.833 12.257 3.250 1.00 78.50 209 ARG A CA 1
ATOM 1660 C C . ARG A 1 209 ? -6.192 10.789 3.466 1.00 78.50 209 ARG A C 1
ATOM 1662 O O . ARG A 1 209 ? -5.612 9.930 2.813 1.00 78.50 209 ARG A O 1
ATOM 1669 N N . MET A 1 210 ? -7.097 10.489 4.394 1.00 87.69 210 MET A N 1
ATOM 1670 C CA . MET A 1 210 ? -7.376 9.116 4.799 1.00 87.69 210 MET A CA 1
ATOM 1671 C C . MET A 1 210 ? -8.876 8.900 4.901 1.00 87.69 210 MET A C 1
ATOM 1673 O O . MET A 1 210 ? -9.539 9.504 5.740 1.00 87.69 210 MET A O 1
ATOM 1677 N N . LEU A 1 211 ? -9.404 8.017 4.062 1.00 93.38 211 LEU A N 1
ATOM 1678 C CA . LEU A 1 211 ? -10.768 7.518 4.188 1.00 93.38 211 LEU A CA 1
ATOM 1679 C C . LEU A 1 211 ? -10.819 6.394 5.228 1.00 93.38 211 LEU A C 1
ATOM 1681 O O . LEU A 1 211 ? -9.902 5.578 5.318 1.00 93.38 211 LEU A O 1
ATOM 1685 N N . SER A 1 212 ? -11.906 6.327 5.996 1.00 95.56 212 SER A N 1
ATOM 1686 C CA . SER A 1 212 ? -12.109 5.250 6.966 1.00 95.56 212 SER A CA 1
ATOM 1687 C C . SER A 1 212 ? -12.812 4.055 6.334 1.00 95.56 212 SER A C 1
ATOM 1689 O O . SER A 1 212 ? -13.951 4.139 5.867 1.00 95.56 212 SER A O 1
ATOM 1691 N N . TYR A 1 213 ? -12.161 2.896 6.408 1.00 97.25 213 TYR A N 1
ATOM 1692 C CA . TYR A 1 213 ? -12.732 1.621 5.974 1.00 97.25 213 TYR A CA 1
ATOM 1693 C C . TYR A 1 213 ? -13.889 1.156 6.865 1.00 97.25 213 TYR A C 1
ATOM 1695 O O . TYR A 1 213 ? -14.600 0.227 6.479 1.00 97.25 213 TYR A O 1
ATOM 1703 N N . ALA A 1 214 ? -14.130 1.796 8.018 1.00 97.62 214 ALA A N 1
ATOM 1704 C CA . ALA A 1 214 ? -15.313 1.528 8.834 1.00 97.62 214 ALA A CA 1
ATOM 1705 C C . ALA A 1 214 ? -16.608 1.813 8.051 1.00 97.62 214 ALA A C 1
ATOM 1707 O O . ALA A 1 214 ? -17.621 1.140 8.252 1.00 97.62 214 ALA A O 1
ATOM 1708 N N . TYR A 1 215 ? -16.571 2.758 7.103 1.00 98.38 215 TYR A N 1
ATOM 1709 C CA . TYR A 1 215 ? -17.692 3.038 6.213 1.00 98.38 215 TYR A CA 1
ATOM 1710 C C . TYR A 1 215 ? -17.777 2.010 5.072 1.00 98.38 215 TYR A C 1
ATOM 1712 O O . TYR A 1 215 ? -16.869 1.925 4.239 1.00 98.38 215 TYR A O 1
ATOM 1720 N N . PRO A 1 216 ? -18.913 1.301 4.911 1.00 98.25 216 PRO A N 1
ATOM 1721 C CA . PRO A 1 216 ? -19.096 0.370 3.796 1.00 98.25 216 PRO A CA 1
ATOM 1722 C C . PRO A 1 216 ? -18.978 1.025 2.412 1.00 98.25 216 PRO A C 1
ATOM 1724 O O . PRO A 1 216 ? -18.635 0.358 1.440 1.00 98.25 216 PRO A O 1
ATOM 1727 N N . ALA A 1 217 ? -19.272 2.326 2.298 1.00 98.38 217 ALA A N 1
ATOM 1728 C CA . ALA A 1 217 ? -19.124 3.072 1.050 1.00 98.38 217 ALA A CA 1
ATOM 1729 C C . ALA A 1 217 ? -17.657 3.168 0.600 1.00 98.38 217 ALA A C 1
ATOM 1731 O O . ALA A 1 217 ? -17.379 2.918 -0.570 1.00 98.38 217 ALA A O 1
ATOM 1732 N N . VAL A 1 218 ? -16.729 3.422 1.531 1.00 97.69 218 VAL A N 1
ATOM 1733 C CA . VAL A 1 218 ? -15.281 3.454 1.262 1.00 97.69 218 VAL A CA 1
ATOM 1734 C C . VAL A 1 218 ? -14.794 2.087 0.796 1.00 97.69 218 VAL A C 1
ATOM 1736 O O . VAL A 1 218 ? -14.110 1.991 -0.220 1.00 97.69 218 VAL A O 1
ATOM 1739 N N . ARG A 1 219 ? -15.206 1.010 1.478 1.00 98.25 219 ARG A N 1
ATOM 1740 C CA . ARG A 1 219 ? -14.839 -0.362 1.086 1.00 98.25 219 ARG A CA 1
ATOM 1741 C C . ARG A 1 219 ? -15.338 -0.719 -0.311 1.00 98.25 219 ARG A C 1
ATOM 1743 O O . ARG A 1 219 ? -14.583 -1.266 -1.109 1.00 98.25 219 ARG A O 1
ATOM 1750 N N . ARG A 1 220 ? -16.582 -0.355 -0.647 1.00 98.38 220 ARG A N 1
ATOM 1751 C CA . ARG A 1 220 ? -17.128 -0.547 -2.003 1.00 98.38 220 ARG A CA 1
ATOM 1752 C C . ARG A 1 220 ? -16.358 0.245 -3.055 1.00 98.38 220 ARG A C 1
ATOM 1754 O O . ARG A 1 220 ? -16.083 -0.309 -4.114 1.00 98.38 220 ARG A O 1
ATOM 1761 N N . TYR A 1 221 ? -16.015 1.499 -2.769 1.00 97.62 221 TYR A N 1
ATOM 1762 C CA . TYR A 1 221 ? -15.194 2.328 -3.650 1.00 97.62 221 TYR A CA 1
ATOM 1763 C C . TYR A 1 221 ? -13.826 1.678 -3.907 1.00 97.62 221 TYR A C 1
ATOM 1765 O O . TYR A 1 221 ? -13.470 1.425 -5.056 1.00 97.62 221 TYR A O 1
ATOM 1773 N N . LYS A 1 222 ? -13.107 1.284 -2.850 1.00 97.31 222 LYS A N 1
ATOM 1774 C CA . LYS A 1 222 ? -11.818 0.590 -2.980 1.00 97.31 222 LYS A CA 1
ATOM 1775 C C . LYS A 1 222 ? -11.952 -0.714 -3.760 1.00 97.31 222 LYS A C 1
ATOM 1777 O O . LYS A 1 222 ? -11.166 -0.958 -4.668 1.00 97.31 222 LYS A O 1
ATOM 1782 N N . MET A 1 223 ? -12.993 -1.505 -3.500 1.00 98.44 223 MET A N 1
ATOM 1783 C CA . MET A 1 223 ? -13.276 -2.732 -4.252 1.00 98.44 223 MET A CA 1
ATOM 1784 C C . MET A 1 223 ? -13.447 -2.483 -5.757 1.00 98.44 223 MET A C 1
ATOM 1786 O O . MET A 1 223 ? -12.999 -3.290 -6.567 1.00 98.44 223 MET A O 1
ATOM 1790 N N . GLN A 1 224 ? -14.076 -1.373 -6.158 1.00 98.00 224 GLN A N 1
ATOM 1791 C CA . GLN A 1 224 ? -14.200 -1.024 -7.577 1.00 98.00 224 GLN A CA 1
ATOM 1792 C C . GLN A 1 224 ? -12.827 -0.796 -8.222 1.00 98.00 224 GLN A C 1
ATOM 1794 O O . GLN A 1 224 ? -12.607 -1.281 -9.329 1.00 98.00 224 GLN A O 1
ATOM 1799 N N . LEU A 1 225 ? -11.890 -0.149 -7.521 1.00 96.81 225 LEU A N 1
ATOM 1800 C CA . LEU A 1 225 ? -10.521 0.050 -8.013 1.00 96.81 225 LEU A CA 1
ATOM 1801 C C . LEU A 1 225 ? -9.785 -1.284 -8.205 1.00 96.81 225 LEU A C 1
ATOM 1803 O O . LEU A 1 225 ? -9.133 -1.489 -9.227 1.00 96.81 225 LEU A O 1
ATOM 1807 N N . PHE A 1 226 ? -9.946 -2.232 -7.275 1.00 97.88 226 PHE A N 1
ATOM 1808 C CA . PHE A 1 226 ? -9.387 -3.581 -7.428 1.00 97.88 226 PHE A CA 1
ATOM 1809 C C . PHE A 1 226 ? -10.031 -4.356 -8.584 1.00 97.88 226 PHE A C 1
ATOM 1811 O O . PHE A 1 226 ? -9.325 -5.046 -9.315 1.00 97.88 226 PHE A O 1
ATOM 1818 N N . ARG A 1 227 ? -11.347 -4.222 -8.805 1.00 98.38 227 ARG A N 1
ATOM 1819 C CA . ARG A 1 227 ? -12.031 -4.817 -9.971 1.00 98.38 227 ARG A CA 1
ATOM 1820 C C . ARG A 1 227 ? -11.523 -4.246 -11.287 1.00 98.38 227 ARG A C 1
ATOM 1822 O O . ARG A 1 227 ? -11.302 -5.009 -12.224 1.00 98.38 227 ARG A O 1
ATOM 1829 N N . GLU A 1 228 ? -11.331 -2.931 -11.348 1.00 97.44 228 GLU A N 1
ATOM 1830 C CA . GLU A 1 228 ? -10.742 -2.277 -12.512 1.00 97.44 228 GLU A CA 1
ATOM 1831 C C . GLU A 1 228 ? -9.340 -2.830 -12.770 1.00 97.44 228 GLU A C 1
ATOM 1833 O O . GLU A 1 228 ? -9.094 -3.348 -13.854 1.00 97.44 228 GLU A O 1
ATOM 1838 N N . ALA A 1 229 ? -8.465 -2.851 -11.759 1.00 96.50 229 ALA A N 1
ATOM 1839 C CA . ALA A 1 229 ? -7.119 -3.403 -11.886 1.00 96.50 229 ALA A CA 1
ATOM 1840 C C . ALA A 1 229 ? -7.116 -4.889 -12.306 1.00 96.50 229 ALA A C 1
ATOM 1842 O O . ALA A 1 229 ? -6.365 -5.281 -13.203 1.00 96.50 229 ALA A O 1
ATOM 1843 N N . ALA A 1 230 ? -8.003 -5.707 -11.726 1.00 97.94 230 ALA A N 1
ATOM 1844 C CA . ALA A 1 230 ? -8.163 -7.123 -12.061 1.00 97.94 230 ALA A CA 1
ATOM 1845 C C . ALA A 1 230 ? -8.511 -7.352 -13.537 1.00 97.94 230 ALA A C 1
ATOM 1847 O O . ALA A 1 230 ? -8.067 -8.341 -14.128 1.00 97.94 230 ALA A O 1
ATOM 1848 N N . ALA A 1 231 ? -9.286 -6.446 -14.143 1.00 97.75 231 ALA A N 1
ATOM 1849 C CA . ALA A 1 231 ? -9.704 -6.544 -15.539 1.00 97.75 231 ALA A CA 1
ATOM 1850 C C . ALA A 1 231 ? -8.527 -6.449 -16.529 1.00 97.75 231 ALA A C 1
ATOM 1852 O O . ALA A 1 231 ? -8.661 -6.880 -17.675 1.00 97.75 231 ALA A O 1
ATOM 1853 N N . HIS A 1 232 ? -7.360 -5.959 -16.091 1.00 96.56 232 HIS A N 1
ATOM 1854 C CA . HIS A 1 232 ? -6.128 -5.950 -16.888 1.00 96.56 232 HIS A CA 1
ATOM 1855 C C . HIS A 1 232 ? -5.378 -7.290 -16.877 1.00 96.56 232 HIS A C 1
ATOM 1857 O O . HIS A 1 232 ? -4.367 -7.415 -17.563 1.00 96.56 232 HIS A O 1
ATOM 1863 N N . GLY A 1 233 ? -5.868 -8.297 -16.145 1.00 96.31 233 GLY A N 1
ATOM 1864 C CA . GLY A 1 233 ? -5.266 -9.630 -16.113 1.00 96.31 233 GLY A CA 1
ATOM 1865 C C . GLY A 1 233 ? -4.065 -9.755 -15.175 1.00 96.31 233 GLY A C 1
ATOM 1866 O O . GLY A 1 233 ? -3.180 -10.552 -15.452 1.00 96.31 233 GLY A O 1
ATOM 1867 N N . CYS A 1 234 ? -4.024 -8.987 -14.081 1.00 97.12 234 CYS A N 1
ATOM 1868 C CA . CYS A 1 234 ? -2.984 -9.121 -13.057 1.00 97.12 234 CYS A CA 1
ATOM 1869 C C . CYS A 1 234 ? -3.067 -10.455 -12.296 1.00 97.12 234 CYS A C 1
ATOM 1871 O O . CYS A 1 234 ? -4.125 -11.083 -12.248 1.00 97.12 234 CYS A O 1
ATOM 1873 N N . ASP A 1 235 ? -1.987 -10.865 -11.639 1.00 98.25 235 ASP A N 1
ATOM 1874 C CA . ASP A 1 235 ? -1.920 -12.108 -10.852 1.00 98.25 235 ASP A CA 1
ATOM 1875 C C . ASP A 1 235 ? -2.326 -11.905 -9.386 1.00 98.25 235 ASP A C 1
ATOM 1877 O O . ASP A 1 235 ? -2.717 -12.843 -8.688 1.00 98.25 235 ASP A O 1
ATOM 1881 N N . GLY A 1 236 ? -2.290 -10.660 -8.921 1.00 98.19 236 GLY A N 1
ATOM 1882 C CA . GLY A 1 236 ? -2.563 -10.309 -7.538 1.00 98.19 236 GLY A CA 1
ATOM 1883 C C . GLY A 1 236 ? -2.576 -8.812 -7.299 1.00 98.19 236 GLY A C 1
ATOM 1884 O O . GLY A 1 236 ? -2.686 -8.042 -8.249 1.00 98.19 236 GLY A O 1
ATOM 1885 N N . PHE A 1 237 ? -2.430 -8.413 -6.039 1.00 98.00 237 PHE A N 1
ATOM 1886 C CA . PHE A 1 237 ? -2.348 -7.028 -5.602 1.00 98.00 237 PHE A CA 1
ATOM 1887 C C . PHE A 1 237 ? -1.360 -6.863 -4.446 1.00 98.00 237 PHE A C 1
ATOM 1889 O O . PHE A 1 237 ? -1.262 -7.728 -3.572 1.00 98.00 237 PHE A O 1
ATOM 1896 N N . ILE A 1 238 ? -0.694 -5.710 -4.410 1.00 96.94 238 ILE A N 1
ATOM 1897 C CA . ILE A 1 238 ? 0.003 -5.217 -3.218 1.00 96.94 238 ILE A CA 1
ATOM 1898 C C . ILE A 1 238 ? -0.885 -4.158 -2.561 1.00 96.94 238 ILE A C 1
ATOM 1900 O O . ILE A 1 238 ? -1.260 -3.171 -3.199 1.00 96.94 238 ILE A O 1
ATOM 1904 N N . LEU A 1 239 ? -1.216 -4.373 -1.289 1.00 96.62 239 LEU A N 1
ATOM 1905 C CA . LEU A 1 239 ? -2.027 -3.482 -0.466 1.00 96.62 239 LEU A CA 1
ATOM 1906 C C . LEU A 1 239 ? -1.120 -2.678 0.464 1.00 96.62 239 LEU A C 1
ATOM 1908 O O . LEU A 1 239 ? -0.688 -3.176 1.501 1.00 96.62 239 LEU A O 1
ATOM 1912 N N . ASP A 1 240 ? -0.821 -1.441 0.091 1.00 93.19 240 ASP A N 1
ATOM 1913 C CA . ASP A 1 240 ? 0.096 -0.567 0.821 1.00 93.19 240 ASP A CA 1
ATOM 1914 C C . ASP A 1 240 ? -0.611 0.211 1.925 1.00 93.19 240 ASP A C 1
ATOM 1916 O O . ASP A 1 240 ? -1.163 1.295 1.718 1.00 93.19 240 ASP A O 1
ATOM 1920 N N . TYR A 1 241 ? -0.571 -0.381 3.115 1.00 92.06 241 TYR A N 1
ATOM 1921 C CA . TYR A 1 241 ? -0.951 0.219 4.386 1.00 92.06 241 TYR A CA 1
ATOM 1922 C C . TYR A 1 241 ? 0.195 1.001 5.034 1.00 92.06 241 TYR A C 1
ATOM 1924 O O . TYR A 1 241 ? -0.014 1.630 6.067 1.00 92.06 241 TYR A O 1
ATOM 1932 N N . HIS A 1 242 ? 1.407 0.977 4.471 1.00 85.50 242 HIS A N 1
ATOM 1933 C CA . HIS A 1 242 ? 2.530 1.732 5.016 1.00 85.50 242 HIS A CA 1
ATOM 1934 C C . HIS A 1 242 ? 2.323 3.236 4.829 1.00 85.50 242 HIS A C 1
ATOM 1936 O O . HIS A 1 242 ? 2.500 4.010 5.776 1.00 85.50 242 HIS A O 1
ATOM 1942 N N . ARG A 1 243 ? 1.914 3.651 3.627 1.00 78.44 243 ARG A N 1
ATOM 1943 C CA . ARG A 1 243 ? 1.734 5.067 3.280 1.00 78.44 243 ARG A CA 1
ATOM 1944 C C . ARG A 1 243 ? 0.761 5.756 4.241 1.00 78.44 243 ARG A C 1
ATOM 1946 O O . ARG A 1 243 ? -0.382 5.335 4.369 1.00 78.44 243 ARG A O 1
ATOM 1953 N N . TRP A 1 244 ? 1.243 6.821 4.891 1.00 74.06 244 TRP A N 1
ATOM 1954 C CA . TRP A 1 244 ? 0.537 7.641 5.891 1.00 74.06 244 TRP A CA 1
ATOM 1955 C C . TRP A 1 244 ? 0.176 6.976 7.209 1.00 74.06 244 TRP A C 1
ATOM 1957 O O . TRP A 1 244 ? -0.443 7.627 8.037 1.00 74.06 244 TRP A O 1
ATOM 1967 N N . SER A 1 245 ? 0.553 5.725 7.448 1.00 61.28 245 SER A N 1
ATOM 1968 C CA . SER A 1 245 ? 0.223 5.083 8.722 1.00 61.28 245 SER A CA 1
ATOM 1969 C C . SER A 1 245 ? 1.126 5.533 9.881 1.00 61.28 245 SER A C 1
ATOM 1971 O O . SER A 1 245 ? 0.708 5.453 11.036 1.00 61.28 245 SER A O 1
ATOM 1973 N N . ASP A 1 246 ? 2.309 6.076 9.562 1.00 59.88 246 ASP A N 1
ATOM 1974 C CA . ASP A 1 246 ? 3.348 6.513 10.507 1.00 59.88 246 ASP A CA 1
ATOM 1975 C C . ASP A 1 246 ? 4.189 7.679 9.931 1.00 59.88 246 ASP A C 1
ATOM 1977 O O . ASP A 1 246 ? 5.419 7.626 9.894 1.00 59.88 246 ASP A O 1
ATOM 1981 N N . ASP A 1 247 ? 3.540 8.696 9.344 1.00 57.72 247 ASP A N 1
ATOM 1982 C CA . ASP A 1 247 ? 4.279 9.797 8.706 1.00 57.72 247 ASP A CA 1
ATOM 1983 C C . ASP A 1 247 ? 5.041 10.639 9.748 1.00 57.72 247 ASP A C 1
ATOM 1985 O O . ASP A 1 247 ? 4.455 11.197 10.676 1.00 57.72 247 ASP A O 1
ATOM 1989 N N . HIS A 1 248 ? 6.357 10.769 9.554 1.00 53.59 248 HIS A N 1
ATOM 1990 C CA . HIS A 1 248 ? 7.269 11.531 10.415 1.00 53.59 248 HIS A CA 1
ATOM 1991 C C . HIS A 1 248 ? 6.905 13.018 10.506 1.00 53.59 248 HIS A C 1
ATOM 1993 O O . HIS A 1 248 ? 7.329 13.700 11.439 1.00 53.59 248 HIS A O 1
ATOM 1999 N N . ASP A 1 249 ? 6.136 13.536 9.548 1.00 54.41 249 ASP A N 1
ATOM 2000 C CA . ASP A 1 249 ? 5.790 14.958 9.499 1.00 54.41 249 ASP A CA 1
ATOM 2001 C C . ASP A 1 249 ? 4.543 15.323 10.302 1.00 54.41 249 ASP A C 1
ATOM 2003 O O . ASP A 1 249 ? 4.363 16.483 10.689 1.00 54.41 249 ASP A O 1
ATOM 2007 N N . VAL A 1 250 ? 3.655 14.354 10.520 1.00 59.84 250 VAL A N 1
ATOM 2008 C CA . VAL A 1 250 ? 2.368 14.576 11.168 1.00 59.84 250 VAL A CA 1
ATOM 2009 C C . VAL A 1 250 ? 2.181 13.492 12.220 1.00 59.84 250 VAL A C 1
ATOM 2011 O O . VAL A 1 250 ? 1.870 12.360 11.859 1.00 59.84 250 VAL A O 1
ATOM 2014 N N . PRO A 1 251 ? 2.326 13.812 13.520 1.00 64.19 251 PRO A N 1
ATOM 2015 C CA . PRO A 1 251 ? 2.080 12.838 14.570 1.00 64.19 251 PRO A CA 1
ATOM 2016 C C . PRO A 1 251 ? 0.599 12.447 14.551 1.00 64.19 251 PRO A C 1
ATOM 2018 O O . PRO A 1 251 ? -0.275 13.179 15.013 1.00 64.19 251 PRO A O 1
ATOM 2021 N N . ILE A 1 252 ? 0.330 11.285 13.966 1.00 77.12 252 ILE A N 1
ATOM 2022 C CA . ILE A 1 252 ? -0.988 10.645 13.884 1.00 77.12 252 ILE A CA 1
ATOM 2023 C C . ILE A 1 252 ? -1.156 9.547 14.932 1.00 77.12 252 ILE A C 1
ATOM 2025 O O . ILE A 1 252 ? -2.208 8.917 14.988 1.00 77.12 252 ILE A O 1
ATOM 2029 N N . THR A 1 253 ? -0.149 9.335 15.775 1.00 82.00 253 THR A N 1
ATOM 2030 C CA . THR A 1 253 ? -0.183 8.449 16.937 1.00 82.00 253 THR A CA 1
ATOM 2031 C C . THR A 1 253 ? -0.045 9.250 18.228 1.00 82.00 253 THR A C 1
ATOM 2033 O O . THR A 1 253 ? 0.616 10.288 18.259 1.00 82.00 253 THR A O 1
ATOM 2036 N N . ASP A 1 254 ? -0.649 8.761 19.305 1.00 82.94 254 ASP A N 1
ATOM 2037 C CA . ASP A 1 254 ? -0.519 9.330 20.645 1.00 82.94 254 ASP A CA 1
ATOM 2038 C C . ASP A 1 254 ? 0.779 8.895 21.362 1.00 82.94 254 ASP A C 1
ATOM 2040 O O . ASP A 1 254 ? 1.653 8.240 20.791 1.00 82.94 254 ASP A O 1
ATOM 2044 N N . ALA A 1 255 ? 0.888 9.240 22.651 1.00 81.62 255 ALA A N 1
ATOM 2045 C CA . ALA A 1 255 ? 1.998 8.872 23.538 1.00 81.62 255 ALA A CA 1
ATOM 2046 C C . ALA A 1 255 ? 2.297 7.364 23.598 1.00 81.62 255 ALA A C 1
ATOM 2048 O O . ALA A 1 255 ? 3.413 6.965 23.921 1.00 81.62 255 ALA A O 1
ATOM 2049 N N . ASN A 1 256 ? 1.288 6.532 23.339 1.00 83.25 256 ASN A N 1
ATOM 2050 C CA . ASN A 1 256 ? 1.363 5.078 23.410 1.00 83.25 256 ASN A CA 1
ATOM 2051 C C . ASN A 1 256 ? 1.655 4.450 22.039 1.00 83.25 256 ASN A C 1
ATOM 2053 O O . ASN A 1 256 ? 1.602 3.223 21.906 1.00 83.25 256 ASN A O 1
ATOM 2057 N N . GLY A 1 257 ? 1.918 5.275 21.019 1.00 83.62 257 GLY A N 1
ATOM 2058 C CA . GLY A 1 257 ? 2.105 4.829 19.644 1.00 83.62 257 GLY A CA 1
ATOM 2059 C C . GLY A 1 257 ? 0.816 4.316 19.004 1.00 83.62 257 GLY A C 1
ATOM 2060 O O . GLY A 1 257 ? 0.894 3.506 18.088 1.00 83.62 257 GLY A O 1
ATOM 2061 N N . VAL A 1 258 ? -0.359 4.731 19.497 1.00 87.81 258 VAL A N 1
ATOM 2062 C CA . VAL A 1 258 ? -1.658 4.319 18.945 1.00 87.81 258 VAL A CA 1
ATOM 2063 C C . VAL A 1 258 ? -2.268 5.452 18.143 1.00 87.81 258 VAL A C 1
ATOM 2065 O O . VAL A 1 258 ? -2.318 6.593 18.603 1.00 87.81 258 VAL A O 1
ATOM 2068 N N . ALA A 1 259 ? -2.763 5.141 16.951 1.00 89.00 259 ALA A N 1
ATOM 2069 C CA . ALA A 1 259 ? -3.359 6.115 16.062 1.00 89.00 259 ALA A CA 1
ATOM 2070 C C . ALA A 1 259 ? -4.503 6.886 16.731 1.00 89.00 259 ALA A C 1
ATOM 2072 O O . ALA A 1 259 ? -5.354 6.316 17.425 1.00 89.00 259 ALA A O 1
ATOM 2073 N N . VAL A 1 260 ? -4.517 8.202 16.518 1.00 89.81 260 VAL A N 1
ATOM 2074 C CA . VAL A 1 260 ? -5.516 9.128 17.079 1.00 89.81 260 VAL A CA 1
ATOM 2075 C C . VAL A 1 260 ? -6.820 9.155 16.274 1.00 89.81 260 VAL A C 1
ATOM 2077 O O . VAL A 1 260 ? -7.757 9.865 16.642 1.00 89.81 260 VAL A O 1
ATOM 2080 N N . THR A 1 261 ? -6.877 8.406 15.171 1.00 92.00 261 THR A N 1
ATOM 2081 C CA . THR A 1 261 ? -8.019 8.272 14.256 1.00 92.00 261 THR A CA 1
ATOM 2082 C C . THR A 1 261 ? -8.860 7.024 14.555 1.00 92.00 261 THR A C 1
ATOM 2084 O O . THR A 1 261 ? -8.549 6.247 15.462 1.00 92.00 261 THR A O 1
ATOM 2087 N N . GLY A 1 262 ? -9.945 6.819 13.801 1.00 94.50 262 GLY A N 1
ATOM 2088 C CA . GLY A 1 262 ? -10.838 5.669 13.951 1.00 94.50 262 GLY A CA 1
ATOM 2089 C C . GLY A 1 262 ? -12.090 5.953 14.784 1.00 94.50 262 GLY A C 1
ATOM 2090 O O . GLY A 1 262 ? -12.794 5.021 15.156 1.00 94.50 262 GLY A O 1
ATOM 2091 N N . TYR A 1 263 ? -12.377 7.222 15.097 1.00 96.56 263 TYR A N 1
ATOM 2092 C CA . TYR A 1 263 ? -13.568 7.649 15.850 1.00 96.56 263 TYR A CA 1
ATOM 2093 C C . TYR A 1 263 ? -14.754 7.948 14.925 1.00 96.56 263 TYR A C 1
ATOM 2095 O O . TYR A 1 263 ? -15.575 8.828 15.192 1.00 96.56 263 TYR A O 1
ATOM 2103 N N . GLU A 1 264 ? -14.835 7.246 13.797 1.00 96.56 264 GLU A N 1
ATOM 2104 C CA . GLU A 1 264 ? -15.971 7.364 12.896 1.00 96.56 264 GLU A CA 1
ATOM 2105 C C . GLU A 1 264 ? -17.198 6.673 13.495 1.00 96.56 264 GLU A C 1
ATOM 2107 O O . GLU A 1 264 ? -17.086 5.650 14.174 1.00 96.56 264 GLU A O 1
ATOM 2112 N N . GLN A 1 265 ? -18.387 7.212 13.213 1.00 97.69 265 GLN A N 1
ATOM 2113 C CA . GLN A 1 265 ? -19.629 6.762 13.844 1.00 97.69 265 GLN A CA 1
ATOM 2114 C C . GLN A 1 265 ? -19.859 5.238 13.754 1.00 97.69 265 GLN A C 1
ATOM 2116 O O . GLN A 1 265 ? -20.183 4.652 14.786 1.00 97.69 265 GLN A O 1
ATOM 2121 N N . PRO A 1 266 ? -19.623 4.554 12.609 1.00 98.44 266 PRO A N 1
ATOM 2122 C CA . PRO A 1 266 ? -19.795 3.101 12.539 1.00 98.44 266 PRO A CA 1
ATOM 2123 C C . PRO A 1 266 ? -18.901 2.326 13.516 1.00 98.44 266 PRO A C 1
ATOM 2125 O O . PRO A 1 266 ? -19.349 1.343 14.100 1.00 98.44 266 PRO A O 1
ATOM 2128 N N . ALA A 1 267 ? -17.652 2.763 13.713 1.00 98.19 267 ALA A N 1
ATOM 2129 C CA . ALA A 1 267 ? -16.728 2.111 14.638 1.00 98.19 267 ALA A CA 1
ATOM 2130 C C . ALA A 1 267 ? -17.151 2.342 16.094 1.00 98.19 267 ALA A C 1
ATOM 2132 O O . ALA A 1 267 ? -17.145 1.409 16.895 1.00 98.19 267 ALA A O 1
ATOM 2133 N N . VAL A 1 268 ? -17.577 3.566 16.425 1.00 98.50 268 VAL A N 1
ATOM 2134 C CA . VAL A 1 268 ? -18.079 3.911 17.763 1.00 98.50 268 VAL A CA 1
ATOM 2135 C C . VAL A 1 268 ? -19.342 3.122 18.109 1.00 98.50 268 VAL A C 1
ATOM 2137 O O . VAL A 1 268 ? -19.464 2.610 19.224 1.00 98.50 268 VAL A O 1
ATOM 2140 N N . ASP A 1 269 ? -20.273 3.004 17.164 1.00 98.56 269 ASP A N 1
ATOM 2141 C CA . ASP A 1 269 ? -21.512 2.257 17.368 1.00 98.56 269 ASP A CA 1
ATOM 2142 C C . ASP A 1 269 ? -21.240 0.764 17.550 1.00 98.56 269 ASP A C 1
ATOM 2144 O O . ASP A 1 269 ? -21.747 0.179 18.509 1.00 98.56 269 ASP A O 1
ATOM 2148 N N . LEU A 1 270 ? -20.369 0.174 16.719 1.00 98.31 270 LEU A N 1
ATOM 2149 C CA . LEU A 1 270 ? -19.958 -1.221 16.884 1.00 98.31 270 LEU A CA 1
ATOM 2150 C C . LEU A 1 270 ? -19.280 -1.453 18.239 1.00 98.31 270 LEU A C 1
ATOM 2152 O O . LEU A 1 270 ? -19.563 -2.448 18.903 1.00 98.31 270 LEU A O 1
ATOM 2156 N N . PHE A 1 271 ? -18.406 -0.545 18.676 1.00 98.56 271 PHE A N 1
ATOM 2157 C CA . PHE A 1 271 ? -17.719 -0.682 19.959 1.00 98.56 271 PHE A CA 1
ATOM 2158 C C . PHE A 1 271 ? -18.700 -0.664 21.134 1.00 98.56 271 PHE A C 1
ATOM 2160 O O . PHE A 1 271 ? -18.617 -1.503 22.036 1.00 98.56 271 PHE A O 1
ATOM 2167 N N . ARG A 1 272 ? -19.677 0.248 21.091 1.00 98.62 272 ARG A N 1
ATOM 2168 C CA . ARG A 1 272 ? -20.742 0.327 22.093 1.00 98.62 272 ARG A CA 1
ATOM 2169 C C . ARG A 1 272 ? -21.600 -0.933 22.105 1.00 98.62 272 ARG A C 1
ATOM 2171 O O . ARG A 1 272 ? -21.882 -1.449 23.182 1.00 98.62 272 ARG A O 1
ATOM 2178 N N . GLU A 1 273 ? -21.993 -1.428 20.934 1.00 98.44 273 GLU A N 1
ATOM 2179 C CA . GLU A 1 273 ? -22.786 -2.654 20.795 1.00 98.44 273 GLU A CA 1
ATOM 2180 C C . GLU A 1 273 ? -22.033 -3.879 21.331 1.00 98.44 273 GLU A C 1
ATOM 2182 O O . GLU A 1 273 ? -22.573 -4.640 22.133 1.00 98.44 273 GLU A O 1
ATOM 2187 N N . LYS A 1 274 ? -20.773 -4.051 20.920 1.00 98.25 274 LYS A N 1
ATOM 2188 C CA . LYS A 1 274 ? -19.980 -5.253 21.195 1.00 98.25 274 LYS A CA 1
ATOM 2189 C C . LYS A 1 274 ? -19.447 -5.314 22.625 1.00 98.25 274 LYS A C 1
ATOM 2191 O O . LYS A 1 274 ? -19.388 -6.398 23.203 1.00 98.25 274 LYS A O 1
ATOM 2196 N N . TYR A 1 275 ? -19.058 -4.174 23.195 1.00 98.06 275 TYR A N 1
ATOM 2197 C CA . TYR A 1 275 ? -18.362 -4.124 24.486 1.00 98.06 275 TYR A CA 1
ATOM 2198 C C . TYR A 1 275 ? -19.147 -3.412 25.591 1.00 98.06 275 TYR A C 1
ATOM 2200 O O . TYR A 1 275 ? -18.727 -3.450 26.747 1.00 98.06 275 TYR A O 1
ATOM 2208 N N . GLY A 1 276 ? -20.262 -2.743 25.277 1.00 98.19 276 GLY A N 1
ATOM 2209 C CA . GLY A 1 276 ? -21.016 -1.949 26.255 1.00 98.19 276 GLY A CA 1
ATOM 2210 C C . GLY A 1 276 ? -20.240 -0.742 26.801 1.00 98.19 276 GLY A C 1
ATOM 2211 O O . GLY A 1 276 ? -20.591 -0.212 27.855 1.00 98.19 276 GLY A O 1
ATOM 2212 N N . LYS A 1 277 ? -19.171 -0.323 26.112 1.00 98.31 277 LYS A N 1
ATOM 2213 C CA . LYS A 1 277 ? -18.281 0.786 26.485 1.00 98.31 277 LYS A CA 1
ATOM 2214 C C . LYS A 1 277 ? -18.508 1.986 25.562 1.00 98.31 277 LYS A C 1
ATOM 2216 O O . LYS A 1 277 ? -18.876 1.825 24.402 1.00 98.31 277 LYS A O 1
ATOM 2221 N N . ASP A 1 278 ? -18.252 3.193 26.058 1.00 98.00 278 ASP A N 1
ATOM 2222 C CA . ASP A 1 278 ? -18.208 4.392 25.217 1.00 98.00 278 ASP A CA 1
ATOM 2223 C C . ASP A 1 278 ? -16.793 4.604 24.664 1.00 98.00 278 ASP A C 1
ATOM 2225 O O . ASP A 1 278 ? -15.848 4.759 25.438 1.00 98.00 278 ASP A O 1
ATOM 2229 N N . ALA A 1 279 ? -16.645 4.639 23.336 1.00 97.75 279 ALA A N 1
ATOM 2230 C CA . ALA A 1 279 ? -15.351 4.825 22.673 1.00 97.75 279 ALA A CA 1
ATOM 2231 C C . ALA A 1 279 ? -14.673 6.148 23.078 1.00 97.75 279 ALA A C 1
ATOM 2233 O O . ALA A 1 279 ? -13.451 6.218 23.165 1.00 97.75 279 ALA A O 1
ATOM 2234 N N . TYR A 1 280 ? -15.453 7.191 23.386 1.00 96.50 280 TYR A N 1
ATOM 2235 C CA . TYR A 1 280 ? -14.915 8.481 23.835 1.00 96.50 280 TYR A CA 1
ATOM 2236 C C . TYR A 1 280 ? -14.474 8.477 25.307 1.00 96.50 280 TYR A C 1
ATOM 2238 O O . TYR A 1 280 ? -13.697 9.345 25.716 1.00 96.50 280 TYR A O 1
ATOM 2246 N N . GLY A 1 281 ? -14.951 7.511 26.097 1.00 96.75 281 GLY A N 1
ATOM 2247 C CA . GLY A 1 281 ? -14.648 7.373 27.521 1.00 96.75 281 GLY A CA 1
ATOM 2248 C C . GLY A 1 281 ? -13.485 6.429 27.838 1.00 96.75 281 GLY A C 1
ATOM 2249 O O . GLY A 1 281 ? -12.982 6.459 28.960 1.00 96.75 281 GLY A O 1
ATOM 2250 N N . VAL A 1 282 ? -13.051 5.597 26.886 1.00 97.25 282 VAL A N 1
ATOM 2251 C CA . VAL A 1 282 ? -11.913 4.682 27.070 1.00 97.25 282 VAL A CA 1
ATOM 2252 C C . VAL A 1 282 ? -10.583 5.340 26.697 1.00 97.25 282 VAL A C 1
ATOM 2254 O O . VAL A 1 282 ? -10.530 6.343 25.981 1.00 97.25 282 VAL A O 1
ATOM 2257 N N . ALA A 1 283 ? -9.483 4.770 27.189 1.00 95.06 283 ALA A N 1
ATOM 2258 C CA . ALA A 1 283 ? -8.152 5.157 26.741 1.00 95.06 283 ALA A CA 1
ATOM 2259 C C . ALA A 1 283 ? -7.958 4.761 25.267 1.00 95.06 283 ALA A C 1
ATOM 2261 O O . ALA A 1 283 ? -8.428 3.711 24.833 1.00 95.06 283 ALA A O 1
ATOM 2262 N N . ASN A 1 284 ? -7.232 5.568 24.491 1.00 93.06 284 ASN A N 1
ATOM 2263 C CA . ASN A 1 284 ? -7.031 5.296 23.062 1.00 93.06 284 ASN A CA 1
ATOM 2264 C C . ASN A 1 284 ? -6.254 3.986 22.803 1.00 93.06 284 ASN A C 1
ATOM 2266 O O . ASN A 1 284 ? -6.413 3.376 21.746 1.00 93.06 284 ASN A O 1
ATOM 2270 N N . ASN A 1 285 ? -5.463 3.537 23.785 1.00 94.44 285 ASN A N 1
ATOM 2271 C CA . ASN A 1 285 ? -4.757 2.256 23.794 1.00 94.44 285 ASN A CA 1
ATOM 2272 C C . ASN A 1 285 ? -5.552 1.101 24.442 1.00 94.44 285 ASN A C 1
ATOM 2274 O O . ASN A 1 285 ? -4.962 0.055 24.716 1.00 94.44 285 ASN A O 1
ATOM 2278 N N . ASP A 1 286 ? -6.856 1.265 24.701 1.00 97.06 286 ASP A N 1
ATOM 2279 C CA . ASP A 1 286 ? -7.719 0.159 25.131 1.00 97.06 286 ASP A CA 1
ATOM 2280 C C . ASP A 1 286 ? -7.687 -0.950 24.052 1.00 97.06 286 ASP A C 1
ATOM 2282 O O . ASP A 1 286 ? -7.948 -0.675 22.871 1.00 97.06 286 ASP A O 1
ATOM 2286 N N . PRO A 1 287 ? -7.331 -2.199 24.415 1.00 96.38 287 PRO A N 1
ATOM 2287 C CA . PRO A 1 287 ? -7.152 -3.277 23.445 1.00 96.38 287 PRO A CA 1
ATOM 2288 C C . PRO A 1 287 ? -8.453 -3.656 22.728 1.00 96.38 287 PRO A C 1
ATOM 2290 O O . PRO A 1 287 ? -8.404 -4.033 21.556 1.00 96.38 287 PRO A O 1
ATOM 2293 N N . ASP A 1 288 ? -9.610 -3.516 23.385 1.00 97.75 288 ASP A N 1
ATOM 2294 C CA . ASP A 1 288 ? -10.905 -3.763 22.751 1.00 97.75 288 ASP A CA 1
ATOM 2295 C C . ASP A 1 288 ? -11.177 -2.697 21.682 1.00 97.75 288 ASP A C 1
ATOM 2297 O O . ASP A 1 288 ? -11.696 -3.007 20.609 1.00 97.75 288 ASP A O 1
ATOM 2301 N N . TRP A 1 289 ? -10.798 -1.440 21.943 1.00 97.69 289 TRP A N 1
ATOM 2302 C CA . TRP A 1 289 ? -10.995 -0.345 20.992 1.00 97.69 289 TRP A CA 1
ATOM 2303 C C . TRP A 1 289 ? -10.091 -0.467 19.763 1.00 97.69 289 TRP A C 1
ATOM 2305 O O . TRP A 1 289 ? -10.547 -0.294 18.631 1.00 97.69 289 TRP A O 1
ATOM 2315 N N . ILE A 1 290 ? -8.813 -0.806 19.961 1.00 97.06 290 ILE A N 1
ATOM 2316 C CA . ILE A 1 290 ? -7.884 -1.096 18.857 1.00 97.06 290 ILE A CA 1
ATOM 2317 C C . ILE A 1 290 ? -8.438 -2.229 17.985 1.00 97.06 290 ILE A C 1
ATOM 2319 O O . ILE A 1 290 ? -8.555 -2.068 16.769 1.00 97.06 290 ILE A O 1
ATOM 2323 N N . ARG A 1 291 ? -8.848 -3.343 18.605 1.00 96.38 291 ARG A N 1
ATOM 2324 C CA . ARG A 1 291 ? -9.392 -4.497 17.880 1.00 96.38 291 ARG A CA 1
ATOM 2325 C C . ARG A 1 291 ? -10.681 -4.156 17.133 1.00 96.38 291 ARG A C 1
ATOM 2327 O O . ARG A 1 291 ? -10.822 -4.538 15.978 1.00 96.38 291 ARG A O 1
ATOM 2334 N N . CYS A 1 292 ? -11.584 -3.389 17.745 1.00 98.00 292 CYS A N 1
ATOM 2335 C CA . CYS A 1 292 ? -12.824 -2.954 17.102 1.00 98.00 292 CYS A CA 1
ATOM 2336 C C . CYS A 1 292 ? -12.569 -2.136 15.825 1.00 98.00 292 CYS A C 1
ATOM 2338 O O . CYS A 1 292 ? -13.235 -2.361 14.813 1.00 98.00 292 CYS A O 1
ATOM 2340 N N . ARG A 1 293 ? -11.597 -1.209 15.849 1.00 97.38 293 ARG A N 1
ATOM 2341 C CA . ARG A 1 293 ? -11.218 -0.392 14.679 1.00 97.38 293 ARG A CA 1
ATOM 2342 C C . ARG A 1 293 ? -10.638 -1.242 13.547 1.00 97.38 293 ARG A C 1
ATOM 2344 O O . ARG A 1 293 ? -11.016 -1.055 12.390 1.00 97.38 293 ARG A O 1
ATOM 2351 N N . ALA A 1 294 ? -9.772 -2.196 13.882 1.00 97.25 294 ALA A N 1
ATOM 2352 C CA . ALA A 1 294 ? -9.200 -3.125 12.913 1.00 97.25 294 ALA A CA 1
ATOM 2353 C C . ALA A 1 294 ? -10.263 -4.046 12.288 1.00 97.25 294 ALA A C 1
ATOM 2355 O O . ALA A 1 294 ? -10.272 -4.257 11.075 1.00 97.25 294 ALA A O 1
ATOM 2356 N N . GLU A 1 295 ? -11.187 -4.563 13.103 1.00 97.62 295 GLU A N 1
ATOM 2357 C CA . GLU A 1 295 ? -12.245 -5.490 12.694 1.00 97.62 295 GLU A CA 1
ATOM 2358 C C . GLU A 1 295 ? -13.229 -4.855 11.706 1.00 97.62 295 GLU A C 1
ATOM 2360 O O . GLU A 1 295 ? -13.430 -5.391 10.618 1.00 97.62 295 GLU A O 1
ATOM 2365 N N . ILE A 1 296 ? -13.817 -3.700 12.044 1.00 97.75 296 ILE A N 1
ATOM 2366 C CA . ILE A 1 296 ? -14.860 -3.071 11.213 1.00 97.75 296 ILE A CA 1
ATOM 2367 C C . ILE A 1 296 ? -14.330 -2.501 9.894 1.00 97.75 296 ILE A C 1
ATOM 2369 O O . ILE A 1 296 ? -15.088 -2.364 8.928 1.00 97.75 296 ILE A O 1
ATOM 2373 N N . GLY A 1 297 ? -13.051 -2.126 9.860 1.00 96.38 297 GLY A N 1
ATOM 2374 C CA . GLY A 1 297 ? -12.450 -1.442 8.727 1.00 96.38 297 GLY A CA 1
ATOM 2375 C C . GLY A 1 297 ? -11.564 -2.357 7.878 1.00 96.38 297 GLY A C 1
ATOM 2376 O O . GLY A 1 297 ? -12.085 -3.054 7.004 1.00 96.38 297 GLY A O 1
ATOM 2377 N N . PRO A 1 298 ? -10.234 -2.320 8.070 1.00 96.75 298 PRO A N 1
ATOM 2378 C CA . PRO A 1 298 ? -9.271 -3.048 7.245 1.00 96.75 298 PRO A CA 1
ATOM 2379 C C . PRO A 1 298 ? -9.517 -4.556 7.183 1.00 96.75 298 PRO A C 1
ATOM 2381 O O . PRO A 1 298 ? -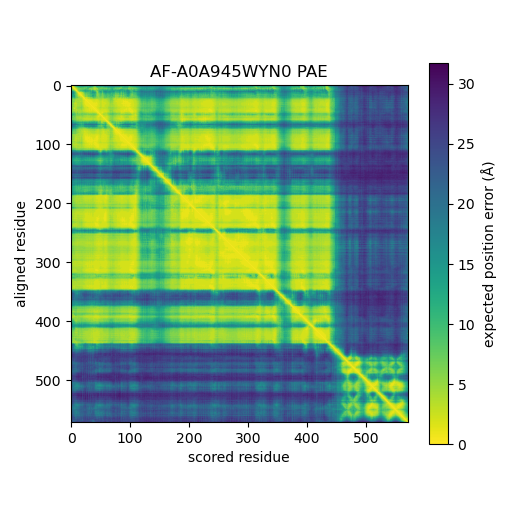9.562 -5.109 6.089 1.00 96.75 298 PRO A O 1
ATOM 2384 N N . THR A 1 299 ? -9.745 -5.222 8.319 1.00 98.25 299 THR A N 1
ATOM 2385 C CA . THR A 1 299 ? -9.957 -6.679 8.346 1.00 98.25 299 THR A CA 1
ATOM 2386 C C . THR A 1 299 ? -11.200 -7.064 7.568 1.00 98.25 299 THR A C 1
ATOM 2388 O O . THR A 1 299 ? -11.139 -7.926 6.691 1.00 98.25 299 THR A O 1
ATOM 2391 N N . ARG A 1 300 ? -12.309 -6.351 7.793 1.00 98.38 300 ARG A N 1
ATOM 2392 C CA . ARG A 1 300 ? -13.525 -6.554 7.011 1.00 98.38 300 ARG A CA 1
ATOM 2393 C C . ARG A 1 300 ? -13.303 -6.340 5.514 1.00 98.38 300 ARG A C 1
ATOM 2395 O O . ARG A 1 300 ? -13.852 -7.075 4.699 1.00 98.38 300 ARG A O 1
ATOM 2402 N N . PHE A 1 301 ? -12.508 -5.343 5.140 1.00 98.56 301 PHE A N 1
ATOM 2403 C CA . PHE A 1 301 ? -12.180 -5.102 3.740 1.00 98.56 301 PHE A CA 1
ATOM 2404 C C . PHE A 1 301 ? -11.371 -6.246 3.121 1.00 98.56 301 PHE A C 1
ATOM 2406 O O . PHE A 1 301 ? -11.698 -6.681 2.020 1.00 98.56 301 PHE A O 1
ATOM 2413 N N . ILE A 1 302 ? -10.355 -6.762 3.818 1.00 98.50 302 ILE A N 1
ATOM 2414 C CA . ILE A 1 302 ? -9.559 -7.890 3.322 1.00 98.50 302 ILE A CA 1
ATOM 2415 C C . ILE A 1 302 ? -10.421 -9.157 3.196 1.00 98.50 302 ILE A C 1
ATOM 2417 O O . ILE A 1 302 ? -10.281 -9.876 2.208 1.00 98.50 302 ILE A O 1
ATOM 2421 N N . GLU A 1 303 ? -11.346 -9.422 4.125 1.00 98.69 303 GLU A N 1
ATOM 2422 C CA . GLU A 1 303 ? -12.323 -10.517 3.988 1.00 98.69 303 GLU A CA 1
ATOM 2423 C C . GLU A 1 303 ? -13.137 -10.393 2.692 1.00 98.69 303 GLU A C 1
ATOM 2425 O O . GLU A 1 303 ? -13.221 -11.341 1.908 1.00 98.69 303 GLU A O 1
ATOM 2430 N N . GLU A 1 304 ? -13.716 -9.209 2.460 1.00 98.69 304 GLU A N 1
ATOM 2431 C CA . GLU A 1 304 ? -14.504 -8.896 1.265 1.00 98.69 304 GLU A CA 1
ATOM 2432 C C . GLU A 1 304 ? -13.644 -9.044 -0.006 1.00 98.69 304 GLU A C 1
ATOM 2434 O O . GLU A 1 304 ? -14.099 -9.602 -1.006 1.00 98.69 304 GLU A O 1
ATOM 2439 N N . LEU A 1 305 ? -12.380 -8.609 0.038 1.00 98.56 305 LEU A N 1
ATOM 2440 C CA . LEU A 1 305 ? -11.440 -8.698 -1.078 1.00 98.56 305 LEU A CA 1
ATOM 2441 C C . LEU A 1 305 ? -11.030 -10.138 -1.392 1.00 98.56 305 LEU A C 1
ATOM 2443 O O . LEU A 1 305 ? -11.045 -10.535 -2.556 1.00 98.56 305 LEU A O 1
ATOM 2447 N N . ARG A 1 306 ? -10.708 -10.943 -0.375 1.00 98.44 306 ARG A N 1
ATOM 2448 C CA . ARG A 1 306 ? -10.395 -12.366 -0.549 1.00 98.44 306 ARG A CA 1
ATOM 2449 C C . ARG A 1 306 ? -11.596 -13.134 -1.096 1.00 98.44 306 ARG A C 1
ATOM 2451 O O . ARG A 1 306 ? -11.417 -14.008 -1.941 1.00 98.44 306 ARG A O 1
ATOM 2458 N N . GLN A 1 307 ? -12.808 -12.807 -0.646 1.00 98.56 307 GLN A N 1
ATOM 2459 C CA . GLN A 1 307 ? -14.033 -13.410 -1.169 1.00 98.56 307 GLN A CA 1
ATOM 2460 C C . GLN A 1 307 ? -14.248 -13.082 -2.655 1.00 98.56 307 GLN A C 1
ATOM 2462 O O . GLN A 1 307 ? -14.626 -13.967 -3.421 1.00 98.56 307 GLN A O 1
ATOM 2467 N N . GLU A 1 308 ? -14.012 -11.833 -3.065 1.00 98.56 308 GLU A N 1
ATOM 2468 C CA . GLU A 1 308 ? -14.131 -11.401 -4.465 1.00 98.56 308 GLU A CA 1
ATOM 2469 C C . GLU A 1 308 ? -13.035 -12.025 -5.350 1.00 98.56 308 GLU A C 1
ATOM 2471 O O . GLU A 1 308 ? -13.290 -12.412 -6.492 1.00 98.56 308 GLU A O 1
ATOM 2476 N N . PHE A 1 309 ? -11.818 -12.162 -4.818 1.00 98.44 309 PHE A N 1
ATOM 2477 C CA . PHE A 1 309 ? -10.634 -12.583 -5.562 1.00 98.44 309 PHE A CA 1
ATOM 2478 C C . PHE A 1 309 ? -9.939 -13.806 -4.935 1.00 98.44 309 PHE A C 1
ATOM 2480 O O . PHE A 1 309 ? -8.764 -13.730 -4.565 1.00 98.44 309 PHE A O 1
ATOM 2487 N N . PRO A 1 310 ? -10.603 -14.977 -4.866 1.00 98.12 310 PRO A N 1
ATOM 2488 C CA . PRO A 1 310 ? -10.094 -16.131 -4.119 1.00 98.12 310 PRO A CA 1
ATOM 2489 C C . PRO A 1 310 ? -8.757 -16.666 -4.646 1.00 98.12 310 PRO A C 1
ATOM 2491 O O . PRO A 1 310 ? -7.968 -17.196 -3.873 1.00 98.12 310 PRO A O 1
ATOM 2494 N N . ASN A 1 311 ? -8.482 -16.487 -5.943 1.00 97.44 311 ASN A N 1
ATOM 2495 C CA . ASN A 1 311 ? -7.293 -17.017 -6.620 1.00 97.44 311 ASN A CA 1
ATOM 2496 C C . ASN A 1 311 ? -6.203 -15.963 -6.884 1.00 97.44 311 ASN A C 1
ATOM 2498 O O . ASN A 1 311 ? -5.248 -16.256 -7.599 1.00 97.44 311 ASN A O 1
ATOM 2502 N N . LYS A 1 312 ? -6.372 -14.726 -6.403 1.00 97.94 312 LYS A N 1
ATOM 2503 C CA . LYS A 1 312 ? -5.377 -13.660 -6.578 1.00 97.94 312 LYS A CA 1
ATOM 2504 C C . LYS A 1 312 ? -4.394 -13.665 -5.415 1.00 97.94 312 LYS A C 1
ATOM 2506 O O . LYS A 1 312 ? -4.797 -13.918 -4.281 1.00 97.94 312 LYS A O 1
ATOM 2511 N N . LEU A 1 313 ? -3.133 -13.344 -5.698 1.00 97.81 313 LEU A N 1
ATOM 2512 C CA . LEU A 1 313 ? -2.142 -13.103 -4.649 1.00 97.81 313 LEU A CA 1
ATOM 2513 C C . LEU A 1 313 ? -2.463 -11.783 -3.942 1.00 97.81 313 LEU A C 1
ATOM 2515 O O . LEU A 1 313 ? -2.561 -10.755 -4.602 1.00 97.81 313 LEU A O 1
ATOM 2519 N N . LEU A 1 314 ? -2.622 -11.786 -2.623 1.00 98.19 314 LEU A N 1
ATOM 2520 C CA . LEU A 1 314 ? -2.817 -10.578 -1.819 1.00 98.19 314 LEU A CA 1
ATOM 2521 C C . LEU A 1 314 ? -1.606 -10.381 -0.910 1.00 98.19 314 LEU A C 1
ATOM 2523 O O . LEU A 1 314 ? -1.388 -11.159 0.018 1.00 98.19 314 LEU A O 1
ATOM 2527 N N . VAL A 1 315 ? -0.823 -9.337 -1.174 1.00 97.25 315 VAL A N 1
ATOM 2528 C CA . VAL A 1 315 ? 0.381 -9.007 -0.404 1.00 97.25 315 VAL A CA 1
ATOM 2529 C C . VAL A 1 315 ? 0.109 -7.770 0.443 1.00 97.25 315 VAL A C 1
ATOM 2531 O O . VAL A 1 315 ? -0.123 -6.689 -0.098 1.00 97.25 315 VAL A O 1
ATOM 2534 N N . ALA A 1 316 ? 0.134 -7.911 1.768 1.00 96.31 316 ALA A N 1
ATOM 2535 C CA . ALA A 1 316 ? -0.044 -6.782 2.676 1.00 96.31 316 ALA A CA 1
ATOM 2536 C C . ALA A 1 316 ? 1.292 -6.073 2.897 1.00 96.31 316 ALA A C 1
ATOM 2538 O O . ALA A 1 316 ? 2.213 -6.640 3.477 1.00 96.31 316 ALA A O 1
ATOM 2539 N N . MET A 1 317 ? 1.387 -4.826 2.458 1.00 94.19 317 MET A N 1
ATOM 2540 C CA . MET A 1 317 ? 2.535 -3.964 2.686 1.00 94.19 317 MET A CA 1
ATOM 2541 C C . MET A 1 317 ? 2.289 -3.088 3.909 1.00 94.19 317 MET A C 1
ATOM 2543 O O . MET A 1 317 ? 1.373 -2.269 3.922 1.00 94.19 317 MET A O 1
ATOM 2547 N N . VAL A 1 318 ? 3.106 -3.269 4.941 1.00 92.19 318 VAL A N 1
ATOM 2548 C CA . VAL A 1 318 ? 2.896 -2.702 6.277 1.00 92.19 318 VAL A CA 1
ATOM 2549 C C . VAL A 1 318 ? 4.134 -1.957 6.769 1.00 92.19 318 VAL A C 1
ATOM 2551 O O . VAL A 1 318 ? 5.251 -2.264 6.341 1.00 92.19 318 VAL A O 1
ATOM 2554 N N . PRO A 1 319 ? 3.970 -0.953 7.651 1.00 87.06 319 PRO A N 1
ATOM 2555 C CA . PRO A 1 319 ? 5.108 -0.336 8.314 1.00 87.06 319 PRO A CA 1
ATOM 2556 C C . PRO A 1 319 ? 5.851 -1.349 9.191 1.00 87.06 319 PRO A C 1
ATOM 2558 O O . PRO A 1 319 ? 5.310 -2.366 9.615 1.00 87.06 319 PRO A O 1
ATOM 2561 N N . LEU A 1 320 ? 7.103 -1.022 9.488 1.00 80.19 320 LEU A N 1
ATOM 2562 C CA . LEU A 1 320 ? 7.958 -1.789 10.390 1.00 80.19 320 LEU A CA 1
ATOM 2563 C C . LEU A 1 320 ? 7.437 -1.817 11.836 1.00 80.19 320 LEU A C 1
ATOM 2565 O O . LEU A 1 320 ? 7.596 -2.822 12.525 1.00 80.19 320 LEU A O 1
ATOM 2569 N N . ASN A 1 321 ? 6.797 -0.726 12.269 1.00 78.94 321 ASN A N 1
ATOM 2570 C CA . ASN A 1 321 ? 6.116 -0.615 13.559 1.00 78.94 321 ASN A CA 1
ATOM 2571 C C . ASN A 1 321 ? 4.822 -1.442 13.586 1.00 78.94 321 ASN A C 1
ATOM 2573 O O . ASN A 1 321 ? 4.329 -1.849 12.542 1.00 78.94 321 ASN A O 1
ATOM 2577 N N . ASP A 1 322 ? 4.258 -1.655 14.781 1.00 82.44 322 ASP A N 1
ATOM 2578 C CA . ASP A 1 322 ? 3.019 -2.422 14.977 1.00 82.44 322 ASP A CA 1
ATOM 2579 C C . ASP A 1 322 ? 1.859 -1.847 14.131 1.00 82.44 322 ASP A C 1
ATOM 2581 O O . ASP A 1 322 ? 1.280 -0.821 14.508 1.00 82.44 322 ASP A O 1
ATOM 2585 N N . PRO A 1 323 ? 1.495 -2.471 12.994 1.00 77.69 323 PRO A N 1
ATOM 2586 C CA . PRO A 1 323 ? 0.543 -1.890 12.049 1.00 77.69 323 PRO A CA 1
ATOM 2587 C C . PRO A 1 323 ? -0.893 -1.919 12.572 1.00 77.69 323 PRO A C 1
ATOM 2589 O O . PRO A 1 323 ? -1.753 -1.202 12.062 1.00 77.69 323 PRO A O 1
ATOM 2592 N N . LEU A 1 324 ? -1.153 -2.711 13.614 1.00 82.50 324 LEU A N 1
ATOM 2593 C CA . LEU A 1 324 ? -2.432 -2.721 14.307 1.00 82.50 324 LEU A CA 1
ATOM 2594 C C . LEU A 1 324 ? -2.650 -1.418 15.085 1.00 82.50 324 LEU A C 1
ATOM 2596 O O . LEU A 1 324 ? -3.785 -1.025 15.347 1.00 82.50 324 LEU A O 1
ATOM 2600 N N . ARG A 1 325 ? -1.566 -0.730 15.453 1.00 83.44 325 ARG A N 1
ATOM 2601 C CA . ARG A 1 325 ? -1.612 0.533 16.195 1.00 83.44 325 ARG A CA 1
ATOM 2602 C C . ARG A 1 325 ? -1.472 1.756 15.306 1.00 83.44 325 ARG A C 1
ATOM 2604 O O . ARG A 1 325 ? -1.715 2.862 15.780 1.00 83.44 325 ARG A O 1
ATOM 2611 N N . THR A 1 326 ? -1.085 1.582 14.050 1.00 83.25 326 THR A N 1
ATOM 2612 C CA . THR A 1 326 ? -0.938 2.691 13.109 1.00 83.25 326 THR A CA 1
ATOM 2613 C C . THR A 1 326 ? -2.299 3.112 12.565 1.00 83.25 326 THR A C 1
ATOM 2615 O O . THR A 1 326 ? -3.315 2.454 12.796 1.00 83.25 326 THR A O 1
ATOM 2618 N N . ALA A 1 327 ? -2.348 4.221 11.824 1.00 79.62 327 ALA A N 1
ATOM 2619 C CA . ALA A 1 327 ? -3.614 4.736 11.295 1.00 79.62 327 ALA A CA 1
ATOM 2620 C C . ALA A 1 327 ? -4.305 3.779 10.305 1.00 79.62 327 ALA A C 1
ATOM 2622 O O . ALA A 1 327 ? -5.496 3.920 10.028 1.00 79.62 327 ALA A O 1
ATOM 2623 N N . ALA A 1 328 ? -3.557 2.791 9.808 1.00 84.19 328 ALA A N 1
ATOM 2624 C CA . ALA A 1 328 ? -4.053 1.729 8.958 1.00 84.19 328 ALA A CA 1
ATOM 2625 C C . ALA A 1 328 ? -4.835 0.646 9.711 1.00 84.19 328 ALA A C 1
ATOM 2627 O O . ALA A 1 328 ? -5.598 -0.040 9.047 1.00 84.19 328 ALA A O 1
ATOM 2628 N N . PHE A 1 329 ? -4.645 0.463 11.027 1.00 92.69 329 PHE A N 1
ATOM 2629 C CA . PHE A 1 329 ? -5.239 -0.616 11.840 1.00 92.69 329 PHE A CA 1
ATOM 2630 C C . PHE A 1 329 ? -5.186 -2.006 11.171 1.00 92.69 329 PHE A C 1
ATOM 2632 O O . PHE A 1 329 ? -6.160 -2.762 11.191 1.00 92.69 329 PHE A O 1
ATOM 2639 N N . ALA A 1 330 ? -4.065 -2.330 10.524 1.00 94.25 330 ALA A N 1
ATOM 2640 C CA . ALA A 1 330 ? -3.915 -3.559 9.752 1.00 94.25 330 ALA A CA 1
ATOM 2641 C C . ALA A 1 330 ? -3.546 -4.738 10.670 1.00 94.25 330 ALA A C 1
ATOM 2643 O O . ALA A 1 330 ? -2.398 -4.867 11.093 1.00 94.25 330 ALA A O 1
ATOM 2644 N N . ASP A 1 331 ? -4.520 -5.603 10.968 1.00 95.88 331 ASP A N 1
ATOM 2645 C CA . ASP A 1 331 ? -4.346 -6.805 11.799 1.00 95.88 331 ASP A CA 1
ATOM 2646 C C . ASP A 1 331 ? -3.805 -7.986 10.980 1.00 95.88 331 ASP A C 1
ATOM 2648 O O . ASP A 1 331 ? -4.487 -8.974 10.710 1.00 95.88 331 ASP A O 1
ATOM 2652 N N . VAL A 1 332 ? -2.563 -7.863 10.517 1.00 95.25 332 VAL A N 1
ATOM 2653 C CA . VAL A 1 332 ? -1.955 -8.882 9.649 1.00 95.25 332 VAL A CA 1
ATOM 2654 C C . VAL A 1 332 ? -1.779 -10.242 10.327 1.00 95.25 332 VAL A C 1
ATOM 2656 O O . VAL A 1 332 ? -1.699 -11.247 9.625 1.00 95.25 332 VAL A O 1
ATOM 2659 N N . GLU A 1 333 ? -1.741 -10.292 11.661 1.00 94.62 333 GLU A N 1
ATOM 2660 C CA . GLU A 1 333 ? -1.711 -11.547 12.419 1.00 94.62 333 GLU A CA 1
ATOM 2661 C C . GLU A 1 333 ? -3.049 -12.289 12.276 1.00 94.62 333 GLU A C 1
ATOM 2663 O O . GLU A 1 333 ? -3.052 -13.472 11.924 1.00 94.62 333 GLU A O 1
ATOM 2668 N N . ASP A 1 334 ? -4.186 -11.597 12.448 1.00 96.19 334 ASP A N 1
ATOM 2669 C CA . ASP A 1 334 ? -5.513 -12.173 12.173 1.00 96.19 334 ASP A CA 1
ATOM 2670 C C . ASP A 1 334 ? -5.656 -12.567 10.697 1.00 96.19 334 ASP A C 1
ATOM 2672 O O . ASP A 1 334 ? -6.147 -13.654 10.374 1.00 96.19 334 ASP A O 1
ATOM 2676 N N . TRP A 1 335 ? -5.175 -11.724 9.777 1.00 97.62 335 TRP A N 1
ATOM 2677 C CA . TRP A 1 335 ? -5.265 -12.003 8.342 1.00 97.62 335 TRP A CA 1
ATOM 2678 C C . TRP A 1 335 ? -4.460 -13.241 7.950 1.00 97.62 335 TRP A C 1
ATOM 2680 O O . TRP A 1 335 ? -4.939 -14.041 7.144 1.00 97.62 335 TRP A O 1
ATOM 2690 N N . ALA A 1 336 ? -3.273 -13.425 8.531 1.00 96.00 336 ALA A N 1
ATOM 2691 C CA . ALA A 1 336 ? -2.453 -14.614 8.339 1.00 96.00 336 ALA A CA 1
ATOM 2692 C C . ALA A 1 336 ? -3.132 -15.866 8.899 1.00 96.00 336 ALA A C 1
ATOM 2694 O O . ALA A 1 336 ? -3.319 -16.840 8.167 1.00 96.00 336 ALA A O 1
ATOM 2695 N N . ALA A 1 337 ? -3.604 -15.808 10.148 1.00 96.06 337 ALA A N 1
ATOM 2696 C CA . ALA A 1 337 ? -4.254 -16.937 10.813 1.00 96.06 337 ALA A CA 1
ATOM 2697 C C . ALA A 1 337 ? -5.502 -17.428 10.061 1.00 96.06 337 ALA A C 1
ATOM 2699 O O . ALA A 1 337 ? -5.849 -18.611 10.095 1.00 96.06 337 ALA A O 1
ATOM 2700 N N . ARG A 1 338 ? -6.175 -16.516 9.355 1.00 97.19 338 ARG A N 1
ATOM 2701 C CA . ARG A 1 338 ? -7.395 -16.779 8.588 1.00 97.19 338 ARG A CA 1
ATOM 2702 C C . ARG A 1 338 ? -7.150 -16.998 7.093 1.00 97.19 338 ARG A C 1
ATOM 2704 O O . ARG A 1 338 ? -8.120 -17.171 6.357 1.00 97.19 338 ARG A O 1
ATOM 2711 N N . ASN A 1 339 ? -5.890 -17.033 6.646 1.00 97.00 339 ASN A N 1
ATOM 2712 C CA . ASN A 1 339 ? -5.489 -17.161 5.237 1.00 97.00 339 ASN A CA 1
ATOM 2713 C C . ASN A 1 339 ? -6.148 -16.112 4.323 1.00 97.00 339 ASN A C 1
ATOM 2715 O O . ASN A 1 339 ? -6.594 -16.408 3.213 1.00 97.00 339 ASN A O 1
ATOM 2719 N N . LEU A 1 340 ? -6.266 -14.878 4.811 1.00 98.06 340 LEU A N 1
ATOM 2720 C CA . LEU A 1 340 ? -6.854 -13.781 4.053 1.00 98.06 340 LEU A CA 1
ATOM 2721 C C . LEU A 1 340 ? -5.843 -13.133 3.099 1.00 98.06 340 LEU A C 1
ATOM 2723 O O . LEU A 1 340 ? -6.227 -12.671 2.027 1.00 98.06 340 LEU A O 1
ATOM 2727 N N . ILE A 1 341 ? -4.556 -13.164 3.436 1.00 97.94 341 ILE A N 1
ATOM 2728 C CA . ILE A 1 341 ? -3.440 -12.678 2.612 1.00 97.94 341 ILE A CA 1
ATOM 2729 C C . ILE A 1 341 ? -2.435 -13.807 2.356 1.00 97.94 341 ILE A C 1
ATOM 2731 O O . ILE A 1 341 ? -2.429 -14.801 3.077 1.00 97.94 341 ILE A O 1
ATOM 2735 N N . ASP A 1 342 ? -1.601 -13.651 1.330 1.00 97.12 342 ASP A N 1
ATOM 2736 C CA . ASP A 1 342 ? -0.636 -14.670 0.895 1.00 97.12 342 ASP A CA 1
ATOM 2737 C C . ASP A 1 342 ? 0.802 -14.345 1.296 1.00 97.12 342 ASP A C 1
ATOM 2739 O O . ASP A 1 342 ? 1.630 -15.247 1.347 1.00 97.12 342 ASP A O 1
ATOM 2743 N N . ALA A 1 343 ? 1.112 -13.074 1.557 1.00 96.00 343 ALA A N 1
ATOM 2744 C CA . ALA A 1 343 ? 2.428 -12.640 2.005 1.00 96.00 343 ALA A CA 1
ATOM 2745 C C . ALA A 1 343 ? 2.351 -11.291 2.726 1.00 96.00 343 ALA A C 1
ATOM 2747 O O . ALA A 1 343 ? 1.426 -10.499 2.513 1.00 96.00 343 ALA A O 1
ATOM 2748 N N . VAL A 1 344 ? 3.365 -11.017 3.544 1.00 94.75 344 VAL A N 1
ATOM 2749 C CA . VAL A 1 344 ? 3.572 -9.717 4.185 1.00 94.75 344 VAL A CA 1
ATOM 2750 C C . VAL A 1 344 ? 4.834 -9.081 3.620 1.00 94.75 344 VAL A C 1
ATOM 2752 O O . VAL A 1 344 ? 5.883 -9.717 3.544 1.00 94.75 344 VAL A O 1
ATOM 2755 N N . LEU A 1 345 ? 4.728 -7.813 3.245 1.00 93.06 345 LEU A N 1
ATOM 2756 C CA . LEU A 1 345 ? 5.846 -6.956 2.903 1.00 93.06 345 LEU A CA 1
ATOM 2757 C C . LEU A 1 345 ? 6.076 -5.961 4.043 1.00 93.06 345 LEU A C 1
ATOM 2759 O O . LEU A 1 345 ? 5.267 -5.059 4.257 1.00 93.06 345 LEU A O 1
ATOM 2763 N N . VAL A 1 346 ? 7.204 -6.081 4.735 1.00 90.31 346 VAL A N 1
ATOM 2764 C CA . VAL A 1 346 ? 7.566 -5.153 5.808 1.00 90.31 346 VAL A CA 1
ATOM 2765 C C . VAL A 1 346 ? 8.405 -4.013 5.235 1.00 90.31 346 VAL A C 1
ATOM 2767 O O . VAL A 1 346 ? 9.501 -4.229 4.713 1.00 90.31 346 VAL A O 1
ATOM 2770 N N . TYR A 1 347 ? 7.888 -2.789 5.334 1.00 84.62 347 TYR A N 1
ATOM 2771 C CA . TYR A 1 347 ? 8.511 -1.585 4.792 1.00 84.62 347 TYR A CA 1
ATOM 2772 C C . TYR A 1 347 ? 9.211 -0.760 5.874 1.00 84.62 347 TYR A C 1
ATOM 2774 O O . TYR A 1 347 ? 8.583 -0.329 6.847 1.00 84.62 347 TYR A O 1
ATOM 2782 N N . CYS A 1 348 ? 10.497 -0.463 5.668 1.00 73.19 348 CYS A N 1
ATOM 2783 C CA . CYS A 1 348 ? 11.203 0.570 6.420 1.00 73.19 348 CYS A CA 1
ATOM 2784 C C . CYS A 1 348 ? 11.169 1.889 5.628 1.00 73.19 348 CYS A C 1
ATOM 2786 O O . CYS A 1 348 ? 11.406 1.919 4.423 1.00 73.19 348 CYS A O 1
ATOM 2788 N N . SER A 1 349 ? 10.798 2.992 6.285 1.00 64.56 349 SER A N 1
ATOM 2789 C CA . SER A 1 349 ? 10.582 4.277 5.605 1.00 64.56 349 SER A CA 1
ATOM 2790 C C . SER A 1 349 ? 11.808 4.747 4.802 1.00 64.56 349 SER A C 1
ATOM 2792 O O . SER A 1 349 ? 12.940 4.563 5.245 1.00 64.56 349 SER A O 1
ATOM 2794 N N . GLN A 1 350 ? 11.569 5.422 3.668 1.00 52.25 350 GLN A N 1
ATOM 2795 C CA . GLN A 1 350 ? 12.568 5.831 2.659 1.00 52.25 350 GLN A CA 1
ATOM 2796 C C . GLN A 1 350 ? 13.807 6.572 3.192 1.00 52.25 350 GLN A C 1
ATOM 2798 O O . GLN A 1 350 ? 14.857 6.523 2.557 1.00 52.25 350 GLN A O 1
ATOM 2803 N N . SER A 1 351 ? 13.693 7.257 4.329 1.00 47.16 351 SER A N 1
ATOM 2804 C CA . SER A 1 351 ? 14.754 8.063 4.941 1.00 47.16 351 SER A CA 1
ATOM 2805 C C . SER A 1 351 ? 15.695 7.286 5.869 1.00 47.16 351 SER A C 1
ATOM 2807 O O . SER A 1 351 ? 16.628 7.872 6.408 1.00 47.16 351 SER A O 1
ATOM 2809 N N . TRP A 1 352 ? 15.476 5.985 6.079 1.00 50.34 352 TRP A N 1
ATOM 2810 C CA . TRP A 1 352 ? 16.213 5.218 7.088 1.00 50.34 352 TRP A CA 1
ATOM 2811 C C . TRP A 1 352 ? 16.652 3.857 6.557 1.00 50.34 352 TRP A C 1
ATOM 2813 O O . TRP A 1 352 ? 16.262 2.807 7.063 1.00 50.34 352 TRP A O 1
ATOM 2823 N N . ASN A 1 353 ? 17.509 3.878 5.541 1.00 47.12 353 ASN A N 1
ATOM 2824 C CA . ASN A 1 353 ? 18.384 2.741 5.299 1.00 47.12 353 ASN A CA 1
ATOM 2825 C C . ASN A 1 353 ? 19.542 2.808 6.296 1.00 47.12 353 ASN A C 1
ATOM 2827 O O . ASN A 1 353 ? 20.571 3.412 6.006 1.00 47.12 353 ASN A O 1
ATOM 2831 N N . TYR A 1 354 ? 19.367 2.188 7.465 1.00 48.94 354 TYR A N 1
ATOM 2832 C CA . TYR A 1 354 ? 20.478 1.849 8.357 1.00 48.94 354 TYR A CA 1
ATOM 2833 C C . TYR A 1 354 ? 21.262 0.698 7.730 1.00 48.94 354 TYR A C 1
ATOM 2835 O O . TYR A 1 354 ? 21.136 -0.460 8.127 1.00 48.94 354 TYR A O 1
ATOM 2843 N N . TYR A 1 355 ? 22.013 1.009 6.681 1.00 45.12 355 TYR A N 1
ATOM 2844 C CA . TYR A 1 355 ? 23.038 0.116 6.184 1.00 45.12 355 TYR A CA 1
ATOM 2845 C C . TYR A 1 355 ? 24.392 0.738 6.462 1.00 45.12 355 TYR A C 1
ATOM 2847 O O . TYR A 1 355 ? 24.957 1.427 5.616 1.00 45.12 355 TYR A O 1
ATOM 2855 N N . ASP A 1 356 ? 24.903 0.459 7.653 1.00 45.41 356 ASP A N 1
ATOM 2856 C CA . ASP A 1 356 ? 26.336 0.469 7.878 1.00 45.41 356 ASP A CA 1
ATOM 2857 C C . ASP A 1 356 ? 26.754 -0.955 8.285 1.00 45.41 356 ASP A C 1
ATOM 2859 O O . ASP A 1 356 ? 26.360 -1.440 9.351 1.00 45.41 356 ASP A O 1
ATOM 2863 N N . PRO A 1 357 ? 27.537 -1.661 7.454 1.00 42.28 357 PRO A N 1
ATOM 2864 C CA . PRO A 1 357 ? 28.108 -2.951 7.819 1.00 42.28 357 PRO A CA 1
ATOM 2865 C C . PRO A 1 357 ? 29.039 -2.888 9.052 1.00 42.28 357 PRO A C 1
ATOM 2867 O O . PRO A 1 357 ? 29.337 -3.937 9.621 1.00 42.28 357 PRO A O 1
ATOM 2870 N N . LEU A 1 358 ? 29.471 -1.701 9.505 1.00 40.03 358 LEU A N 1
ATOM 2871 C CA . LEU A 1 358 ? 30.249 -1.490 10.734 1.00 40.03 358 LEU A CA 1
ATOM 2872 C C . LEU A 1 358 ? 29.382 -1.210 11.981 1.00 40.03 358 LEU A C 1
ATOM 2874 O O . LEU A 1 358 ? 29.842 -1.474 13.095 1.00 40.03 358 LEU A O 1
ATOM 2878 N N . LEU A 1 359 ? 28.117 -0.790 11.826 1.00 45.06 359 LEU A N 1
ATOM 2879 C CA . LEU A 1 359 ? 27.154 -0.586 12.934 1.00 45.06 359 LEU A CA 1
ATOM 2880 C C . LEU A 1 359 ? 26.601 -1.894 13.524 1.00 45.06 359 LEU A C 1
ATOM 2882 O O . LEU A 1 359 ? 25.845 -1.872 14.493 1.00 45.06 359 LEU A O 1
ATOM 2886 N N . PHE A 1 360 ? 26.994 -3.040 12.965 1.00 45.78 360 PHE A N 1
ATOM 2887 C CA . PHE A 1 360 ? 26.734 -4.371 13.525 1.00 45.78 360 PHE A CA 1
ATOM 2888 C C . PHE A 1 360 ? 27.807 -4.829 14.522 1.00 45.78 360 PHE A C 1
ATOM 2890 O O . PHE A 1 360 ? 27.732 -5.940 15.049 1.00 45.78 360 PHE A O 1
ATOM 2897 N N . THR A 1 361 ? 28.795 -3.978 14.809 1.00 42.12 361 THR A N 1
ATOM 2898 C CA . THR A 1 361 ? 29.662 -4.140 15.980 1.00 42.12 361 THR A CA 1
ATOM 2899 C C . THR A 1 361 ? 28.999 -3.472 17.191 1.00 42.12 361 THR A C 1
ATOM 2901 O O . THR A 1 361 ? 28.275 -2.492 17.055 1.00 42.12 361 THR A O 1
ATOM 2904 N N . SER A 1 362 ? 29.172 -4.053 18.377 1.00 44.53 362 SER A N 1
ATOM 2905 C CA . SER A 1 362 ? 28.415 -3.849 19.630 1.00 44.53 362 SER A CA 1
ATOM 2906 C C . SER A 1 362 ? 28.298 -2.422 20.199 1.00 44.53 362 SER A C 1
ATOM 2908 O O . SER A 1 362 ? 27.717 -2.247 21.270 1.00 44.53 362 SER A O 1
ATOM 2910 N N . ASP A 1 363 ? 28.824 -1.403 19.525 1.00 41.28 363 ASP A N 1
ATOM 2911 C CA . ASP A 1 363 ? 29.219 -0.142 20.153 1.00 41.28 363 ASP A CA 1
ATOM 2912 C C . ASP A 1 363 ? 28.327 1.054 19.774 1.00 41.28 363 ASP A C 1
ATOM 2914 O O . ASP A 1 363 ? 28.747 2.205 19.891 1.00 41.28 363 ASP A O 1
ATOM 2918 N N . TYR A 1 364 ? 27.050 0.820 19.436 1.00 45.53 364 TYR A N 1
ATOM 2919 C CA . TYR A 1 364 ? 26.072 1.898 19.186 1.00 45.53 364 TYR A CA 1
ATOM 2920 C C . TYR A 1 364 ? 24.967 2.072 20.261 1.00 45.53 364 TYR A C 1
ATOM 2922 O O . TYR A 1 364 ? 23.781 1.903 19.965 1.00 45.53 364 TYR A O 1
ATOM 2930 N N . PRO A 1 365 ? 25.286 2.459 21.520 1.00 51.25 365 PRO A N 1
ATOM 2931 C CA . PRO A 1 365 ? 24.265 2.729 22.531 1.00 51.25 365 PRO A CA 1
ATOM 2932 C C . PRO A 1 365 ? 23.457 4.008 22.278 1.00 51.25 365 PRO A C 1
ATOM 2934 O O . PRO A 1 365 ? 22.257 4.003 22.513 1.00 51.25 365 PRO A O 1
ATOM 2937 N N . GLU A 1 366 ? 24.046 5.117 21.814 1.00 44.88 366 GLU A N 1
ATOM 2938 C CA . GLU A 1 366 ? 23.394 6.430 21.986 1.00 44.88 366 GLU A CA 1
ATOM 2939 C C . GLU A 1 366 ? 22.204 6.718 21.054 1.00 44.88 366 GLU A C 1
ATOM 2941 O O . GLU A 1 366 ? 21.216 7.278 21.523 1.00 44.88 366 GLU A O 1
ATOM 2946 N N . ALA A 1 367 ? 22.234 6.359 19.765 1.00 42.19 367 ALA A N 1
ATOM 2947 C CA . ALA A 1 367 ? 21.095 6.632 18.869 1.00 42.19 367 ALA A CA 1
ATOM 2948 C C . ALA A 1 367 ? 19.925 5.660 19.104 1.00 42.19 367 ALA A C 1
ATOM 2950 O O . ALA A 1 367 ? 18.760 6.065 19.110 1.00 42.19 367 ALA A O 1
ATOM 2951 N N . VAL A 1 368 ? 20.251 4.393 19.382 1.00 46.56 368 VAL A N 1
ATOM 2952 C CA . VAL A 1 368 ? 19.302 3.349 19.797 1.00 46.56 368 VAL A CA 1
ATOM 2953 C C . VAL A 1 368 ? 18.680 3.702 21.156 1.00 46.56 368 VAL A C 1
ATOM 2955 O O . VAL A 1 368 ? 17.463 3.606 21.309 1.00 46.56 368 VAL A O 1
ATOM 2958 N N . GLN A 1 369 ? 19.462 4.216 22.117 1.00 45.00 369 GLN A N 1
ATOM 2959 C CA . GLN A 1 369 ? 18.951 4.692 23.412 1.00 45.00 369 GLN A CA 1
ATOM 2960 C C . GLN A 1 369 ? 18.152 5.996 23.307 1.00 45.00 369 GLN A C 1
ATOM 2962 O O . GLN A 1 369 ? 17.135 6.121 23.984 1.00 45.00 369 GLN A O 1
ATOM 2967 N N . ARG A 1 370 ? 18.556 6.962 22.466 1.00 41.38 370 ARG A N 1
ATOM 2968 C CA . ARG A 1 370 ? 17.833 8.244 22.320 1.00 41.38 370 ARG A CA 1
ATOM 2969 C C . ARG A 1 370 ? 16.431 8.079 21.746 1.00 41.38 370 ARG A C 1
ATOM 2971 O O . ARG A 1 370 ? 15.564 8.889 22.064 1.00 41.38 370 ARG A O 1
ATOM 2978 N N . HIS A 1 371 ? 16.202 7.051 20.930 1.00 44.19 371 HIS A N 1
ATOM 2979 C CA . HIS A 1 371 ? 14.887 6.785 20.346 1.00 44.19 371 HIS A CA 1
ATOM 2980 C C . HIS A 1 371 ? 14.176 5.563 20.937 1.00 44.19 371 HIS A C 1
ATOM 2982 O O . HIS A 1 371 ? 13.005 5.358 20.628 1.00 44.19 371 HIS A O 1
ATOM 2988 N N . GLY A 1 372 ? 14.847 4.761 21.774 1.00 51.31 372 GLY A N 1
ATOM 2989 C CA . GLY A 1 372 ? 14.300 3.508 22.305 1.00 51.31 372 GLY A CA 1
ATOM 2990 C C . GLY A 1 372 ? 13.908 2.509 21.210 1.00 51.31 372 GLY A C 1
ATOM 2991 O O . GLY A 1 372 ? 13.002 1.706 21.414 1.00 51.31 372 GLY A O 1
ATOM 2992 N N . ARG A 1 373 ? 14.525 2.600 20.024 1.00 54.22 373 ARG A N 1
ATOM 2993 C CA . ARG A 1 373 ? 14.124 1.848 18.826 1.00 54.22 373 ARG A CA 1
ATOM 2994 C C . ARG A 1 373 ? 14.993 0.610 18.654 1.00 54.22 373 ARG A C 1
ATOM 2996 O O . ARG A 1 373 ? 16.214 0.711 18.660 1.00 54.22 373 ARG A O 1
ATOM 3003 N N . SER A 1 374 ? 14.354 -0.542 18.484 1.00 56.78 374 SER A N 1
ATOM 3004 C CA . SER A 1 374 ? 15.004 -1.804 18.129 1.00 56.78 374 SER A CA 1
ATOM 3005 C C . SER A 1 374 ? 15.732 -1.685 16.780 1.00 56.78 374 SER A C 1
ATOM 3007 O O . SER A 1 374 ? 15.374 -0.853 15.950 1.00 56.78 374 SER A O 1
ATOM 3009 N N . SER A 1 375 ? 16.758 -2.503 16.538 1.00 69.31 375 SER A N 1
ATOM 3010 C CA . SER A 1 375 ? 17.418 -2.539 15.225 1.00 69.31 375 SER A CA 1
ATOM 3011 C C . SER A 1 375 ? 16.486 -3.127 14.145 1.00 69.31 375 SER A C 1
ATOM 3013 O O . SER A 1 375 ? 15.597 -3.917 14.478 1.00 69.31 375 SER A O 1
ATOM 3015 N N . PRO A 1 376 ? 16.709 -2.839 12.844 1.00 69.31 376 PRO A N 1
ATOM 3016 C CA . PRO A 1 376 ? 16.044 -3.528 11.727 1.00 69.31 376 PRO A CA 1
ATOM 3017 C C . PRO A 1 376 ? 16.030 -5.054 11.833 1.00 69.31 376 PRO A C 1
ATOM 3019 O O . PRO A 1 376 ? 15.026 -5.686 11.508 1.00 69.31 376 PRO A O 1
ATOM 3022 N N . ILE A 1 377 ? 17.109 -5.639 12.356 1.00 72.00 377 ILE A N 1
ATOM 3023 C CA . ILE A 1 377 ? 17.208 -7.076 12.635 1.00 72.00 377 ILE A CA 1
ATOM 3024 C C . ILE A 1 377 ? 16.200 -7.503 13.698 1.00 72.00 377 ILE A C 1
ATOM 3026 O O . ILE A 1 377 ? 15.462 -8.462 13.492 1.00 72.00 377 ILE A O 1
ATOM 3030 N N . GLN A 1 378 ? 16.141 -6.793 14.827 1.00 78.75 378 GLN A N 1
ATOM 3031 C CA . GLN A 1 378 ? 15.209 -7.142 15.895 1.00 78.75 378 GLN A CA 1
ATOM 3032 C C . GLN A 1 378 ? 13.764 -7.026 15.414 1.00 78.75 378 GLN A C 1
ATOM 3034 O O . GLN A 1 378 ? 12.971 -7.921 15.675 1.00 78.75 378 GLN A O 1
ATOM 3039 N N . TRP A 1 379 ? 13.432 -5.985 14.649 1.00 77.50 379 TRP A N 1
ATOM 3040 C CA . TRP A 1 379 ? 12.101 -5.871 14.055 1.00 77.50 379 TRP A CA 1
ATOM 3041 C C . TRP A 1 379 ? 11.803 -6.999 13.071 1.00 77.50 379 TRP A C 1
ATOM 3043 O O . TRP A 1 379 ? 10.692 -7.517 13.067 1.00 77.50 379 TRP A O 1
ATOM 3053 N N . THR A 1 380 ? 12.790 -7.419 12.277 1.00 78.69 380 THR A N 1
ATOM 3054 C CA . THR A 1 380 ? 12.652 -8.580 11.388 1.00 78.69 380 THR A CA 1
ATOM 3055 C C . THR A 1 380 ? 12.332 -9.840 12.175 1.00 78.69 380 THR A C 1
ATOM 3057 O O . THR A 1 380 ? 11.367 -10.541 11.872 1.00 78.69 380 THR A O 1
ATOM 3060 N N . HIS A 1 381 ? 13.091 -10.089 13.237 1.00 83.56 381 HIS A N 1
ATOM 3061 C CA . HIS A 1 381 ? 12.859 -11.210 14.131 1.00 83.56 381 HIS A CA 1
ATOM 3062 C C . HIS A 1 381 ? 11.483 -11.129 14.813 1.00 83.56 381 HIS A C 1
ATOM 3064 O O . HIS A 1 381 ? 10.770 -12.128 14.880 1.00 83.56 381 HIS A O 1
ATOM 3070 N N . ASP A 1 382 ? 11.075 -9.948 15.282 1.00 86.12 382 ASP A N 1
ATOM 3071 C CA . ASP A 1 382 ? 9.767 -9.728 15.904 1.00 86.12 382 ASP A CA 1
ATOM 3072 C C . ASP A 1 382 ? 8.633 -10.025 14.917 1.00 86.12 382 ASP A C 1
ATOM 3074 O O . ASP A 1 382 ? 7.669 -10.700 15.273 1.00 86.12 382 ASP A O 1
ATOM 3078 N N . TRP A 1 383 ? 8.767 -9.582 13.667 1.00 86.44 383 TRP A N 1
ATOM 3079 C CA . TRP A 1 383 ? 7.812 -9.851 12.595 1.00 86.44 383 TRP A CA 1
ATOM 3080 C C . TRP A 1 383 ? 7.703 -11.336 12.257 1.00 86.44 383 TRP A C 1
ATOM 3082 O O . TRP A 1 383 ? 6.600 -11.882 12.214 1.00 86.44 383 TRP A O 1
ATOM 3092 N N . LEU A 1 384 ? 8.838 -12.006 12.065 1.00 88.81 384 LEU A N 1
ATOM 3093 C CA . LEU A 1 384 ? 8.875 -13.444 11.798 1.00 88.81 384 LEU A CA 1
ATOM 3094 C C . LEU A 1 384 ? 8.289 -14.247 12.968 1.00 88.81 384 LEU A C 1
ATOM 3096 O O . LEU A 1 384 ? 7.553 -15.208 12.745 1.00 88.81 384 LEU A O 1
ATOM 3100 N N . SER A 1 385 ? 8.559 -13.819 14.203 1.00 89.75 385 SER A N 1
ATOM 3101 C CA . SER A 1 385 ? 8.004 -14.410 15.423 1.00 89.75 385 SER A CA 1
ATOM 3102 C C . SER A 1 385 ? 6.483 -14.239 15.507 1.00 89.75 385 SER A C 1
ATOM 3104 O O . SER A 1 385 ? 5.774 -15.216 15.747 1.00 89.75 385 SER A O 1
ATOM 3106 N N . ARG A 1 386 ? 5.965 -13.031 15.237 1.00 88.31 386 ARG A N 1
ATOM 3107 C CA . ARG A 1 386 ? 4.522 -12.718 15.237 1.00 88.31 386 ARG A CA 1
ATOM 3108 C C . ARG A 1 386 ? 3.747 -13.516 14.193 1.00 88.31 386 ARG A C 1
ATOM 3110 O O . ARG A 1 386 ? 2.728 -14.120 14.508 1.00 88.31 386 ARG A O 1
ATOM 3117 N N . ILE A 1 387 ? 4.253 -13.554 12.960 1.00 90.62 387 ILE A N 1
ATOM 3118 C CA . ILE A 1 387 ? 3.633 -14.319 11.870 1.00 90.62 387 ILE A CA 1
ATOM 3119 C C . ILE A 1 387 ? 3.817 -15.830 12.081 1.00 90.62 387 ILE A C 1
ATOM 3121 O O . ILE A 1 387 ? 3.054 -16.630 11.541 1.00 90.62 387 ILE A O 1
ATOM 3125 N N . GLY A 1 388 ? 4.812 -16.253 12.868 1.00 87.38 388 GLY A N 1
ATOM 3126 C CA . GLY A 1 388 ? 5.022 -17.653 13.241 1.00 87.38 388 GLY A CA 1
ATOM 3127 C C . GLY A 1 388 ? 5.254 -18.578 12.043 1.00 87.38 388 GLY A C 1
ATOM 3128 O O . GLY A 1 388 ? 4.872 -19.746 12.084 1.00 87.38 388 GLY A O 1
ATOM 3129 N N . GLY A 1 389 ? 5.804 -18.048 10.944 1.00 88.38 389 GLY A N 1
ATOM 3130 C CA . GLY A 1 389 ? 6.003 -18.782 9.689 1.00 88.38 389 GLY A CA 1
ATOM 3131 C C . GLY A 1 389 ? 4.715 -19.173 8.950 1.00 88.38 389 GLY A C 1
ATOM 3132 O O . GLY A 1 389 ? 4.768 -20.009 8.046 1.00 88.38 389 GLY A O 1
ATOM 3133 N N . GLN A 1 390 ? 3.560 -18.601 9.317 1.00 89.81 390 GLN A N 1
ATOM 3134 C CA . GLN A 1 390 ? 2.283 -18.865 8.640 1.00 89.81 390 GLN A CA 1
ATOM 3135 C C . GLN A 1 390 ? 2.291 -18.373 7.190 1.00 89.81 390 GLN A C 1
ATOM 3137 O O . GLN A 1 390 ? 1.726 -19.029 6.315 1.00 89.81 390 GLN A O 1
ATOM 3142 N N . LEU A 1 391 ? 2.973 -17.254 6.936 1.00 93.81 391 LEU A N 1
ATOM 3143 C CA . LEU A 1 391 ? 3.087 -16.628 5.625 1.00 93.81 391 LEU A CA 1
ATOM 3144 C C . LEU A 1 391 ? 4.541 -16.293 5.286 1.00 93.81 391 LEU A C 1
ATOM 3146 O O . LEU A 1 391 ? 5.335 -16.032 6.195 1.00 93.81 391 LEU A O 1
ATOM 3150 N N . PRO A 1 392 ? 4.873 -16.224 3.987 1.00 93.69 392 PRO A N 1
ATOM 3151 C CA . PRO A 1 392 ? 6.059 -15.542 3.510 1.00 93.69 392 PRO A CA 1
ATOM 3152 C C . PRO A 1 392 ? 6.133 -14.101 4.020 1.00 93.69 392 PRO A C 1
ATOM 3154 O O . PRO A 1 392 ? 5.169 -13.335 3.914 1.00 93.69 392 PRO A O 1
ATOM 3157 N N . VAL A 1 393 ? 7.298 -13.733 4.550 1.00 92.56 393 VAL A N 1
ATOM 3158 C CA . VAL A 1 393 ? 7.606 -12.358 4.955 1.00 92.56 393 VAL A CA 1
ATOM 3159 C C . VAL A 1 393 ? 8.750 -11.856 4.088 1.00 92.56 393 VAL A C 1
ATOM 3161 O O . VAL A 1 393 ? 9.840 -12.432 4.089 1.00 92.56 393 VAL A O 1
ATOM 3164 N N . HIS A 1 394 ? 8.489 -10.786 3.345 1.00 91.06 394 HIS A N 1
ATOM 3165 C CA . HIS A 1 394 ? 9.448 -10.127 2.470 1.00 91.06 394 HIS A CA 1
ATOM 3166 C C . HIS A 1 394 ? 9.860 -8.799 3.087 1.00 91.06 394 HIS A C 1
ATOM 3168 O O . HIS A 1 394 ? 9.018 -8.041 3.577 1.00 91.06 394 HIS A O 1
ATOM 3174 N N . PHE A 1 395 ? 11.154 -8.505 3.032 1.00 87.56 395 PHE A N 1
ATOM 3175 C CA . PHE A 1 395 ? 11.682 -7.250 3.545 1.00 87.56 395 PHE A CA 1
ATOM 3176 C C . PHE A 1 395 ? 12.000 -6.280 2.430 1.00 87.56 395 PHE A C 1
ATOM 3178 O O . PHE A 1 395 ? 12.558 -6.632 1.390 1.00 87.56 395 PHE A O 1
ATOM 3185 N N . TYR A 1 396 ? 11.642 -5.035 2.691 1.00 85.88 396 TYR A N 1
ATOM 3186 C CA . TYR A 1 396 ? 11.979 -3.913 1.854 1.00 85.88 396 TYR A CA 1
ATOM 3187 C C . TYR A 1 396 ? 13.488 -3.642 1.853 1.00 85.88 396 TYR A C 1
ATOM 3189 O O . TYR A 1 396 ? 14.108 -3.460 2.900 1.00 85.88 396 TYR A O 1
ATOM 3197 N N . VAL A 1 397 ? 14.055 -3.570 0.653 1.00 83.69 397 VAL A N 1
ATOM 3198 C CA . VAL A 1 397 ? 15.445 -3.230 0.367 1.00 83.69 397 VAL A CA 1
ATOM 3199 C C . VAL A 1 397 ? 15.434 -1.956 -0.470 1.00 83.69 397 VAL A C 1
ATOM 3201 O O . VAL A 1 397 ? 15.129 -1.973 -1.667 1.00 83.69 397 VAL A O 1
ATOM 3204 N N . ASN A 1 398 ? 15.749 -0.826 0.159 1.00 79.44 398 ASN A N 1
ATOM 3205 C CA . ASN A 1 398 ? 15.941 0.431 -0.559 1.00 79.44 398 ASN A CA 1
ATOM 3206 C C . ASN A 1 398 ? 17.346 0.471 -1.142 1.00 79.44 398 ASN A C 1
ATOM 3208 O O . ASN A 1 398 ? 18.316 0.074 -0.503 1.00 79.44 398 ASN A O 1
ATOM 3212 N N . THR A 1 399 ? 17.460 0.960 -2.368 1.00 79.88 399 THR A N 1
ATOM 3213 C CA . THR A 1 399 ? 18.731 0.981 -3.089 1.00 79.88 399 THR A CA 1
ATOM 3214 C C . THR A 1 399 ? 19.553 2.230 -2.839 1.00 79.88 399 THR A C 1
ATOM 3216 O O . THR A 1 399 ? 20.547 2.433 -3.523 1.00 79.88 399 THR A O 1
ATOM 3219 N N . ARG A 1 400 ? 19.152 3.076 -1.888 1.00 79.50 400 ARG A N 1
ATOM 3220 C CA . ARG A 1 400 ? 19.883 4.270 -1.467 1.00 79.50 400 ARG A CA 1
ATOM 3221 C C . ARG A 1 400 ? 20.160 4.247 0.018 1.00 79.50 400 ARG A C 1
ATOM 3223 O O . ARG A 1 400 ? 19.240 4.030 0.791 1.00 79.50 400 ARG A O 1
ATOM 3230 N N . CYS A 1 401 ? 21.383 4.530 0.436 1.00 78.75 401 CYS A N 1
ATOM 3231 C CA . CYS A 1 401 ? 21.686 4.792 1.841 1.00 78.75 401 CYS A CA 1
ATOM 3232 C C . CYS A 1 401 ? 21.993 6.274 2.056 1.00 78.75 401 CYS A C 1
ATOM 3234 O O . CYS A 1 401 ? 22.487 6.965 1.158 1.00 78.75 401 CYS A O 1
ATOM 3236 N N . HIS A 1 402 ? 21.667 6.763 3.250 1.00 71.44 402 HIS A N 1
ATOM 3237 C CA . HIS A 1 402 ? 22.153 8.055 3.710 1.00 71.44 402 HIS A CA 1
ATOM 3238 C C . HIS A 1 402 ? 23.619 7.905 4.103 1.00 71.44 402 HIS A C 1
ATOM 3240 O O . HIS A 1 402 ? 23.989 6.928 4.751 1.00 71.44 402 HIS A O 1
ATOM 3246 N N . ASP A 1 403 ? 24.450 8.862 3.700 1.00 68.56 403 ASP A N 1
ATOM 3247 C CA . ASP A 1 403 ? 25.823 8.914 4.183 1.00 68.56 403 ASP A CA 1
ATOM 3248 C C . ASP A 1 403 ? 25.827 9.406 5.637 1.00 68.56 403 ASP A C 1
ATOM 3250 O O . ASP A 1 403 ? 25.611 10.588 5.910 1.00 68.56 403 ASP A O 1
ATOM 3254 N N . GLU A 1 404 ? 26.025 8.485 6.582 1.00 62.25 404 GLU A N 1
ATOM 3255 C CA . GLU A 1 404 ? 26.068 8.808 8.012 1.00 62.25 404 GLU A CA 1
ATOM 3256 C C . GLU A 1 404 ? 27.306 9.623 8.409 1.00 62.25 404 GLU A C 1
ATOM 3258 O O . GLU A 1 404 ? 27.324 10.203 9.494 1.00 62.25 404 GLU A O 1
ATOM 3263 N N . THR A 1 405 ? 28.328 9.719 7.547 1.00 66.50 405 THR A N 1
ATOM 3264 C CA . THR A 1 405 ? 29.506 10.554 7.835 1.00 66.50 405 THR A CA 1
ATOM 3265 C C . THR A 1 405 ? 29.206 12.050 7.727 1.00 66.50 405 THR A C 1
ATOM 3267 O O . THR A 1 405 ? 29.937 12.865 8.292 1.00 66.50 405 THR A O 1
ATOM 3270 N N . ASP A 1 406 ? 28.097 12.416 7.076 1.00 60.28 406 ASP A N 1
ATOM 3271 C CA . ASP A 1 406 ? 27.592 13.784 7.017 1.00 60.28 406 ASP A CA 1
ATOM 3272 C C . ASP A 1 406 ? 26.051 13.810 7.089 1.00 60.28 406 ASP A C 1
ATOM 3274 O O . ASP A 1 406 ? 25.362 14.035 6.084 1.00 60.28 406 ASP A O 1
ATOM 3278 N N . PRO A 1 407 ? 25.470 13.625 8.292 1.00 54.78 407 PRO A N 1
ATOM 3279 C CA . PRO A 1 407 ? 24.021 13.628 8.476 1.00 54.78 407 PRO A CA 1
ATOM 3280 C C . PRO A 1 407 ? 23.387 14.996 8.156 1.00 54.78 407 PRO A C 1
ATOM 3282 O O . PRO A 1 407 ? 22.167 15.093 8.022 1.00 54.78 407 PRO A O 1
ATOM 3285 N N . GLY A 1 408 ? 24.195 16.057 8.004 1.00 55.91 408 GLY A N 1
ATOM 3286 C CA . GLY A 1 408 ? 23.750 17.388 7.596 1.00 55.91 408 GLY A CA 1
ATOM 3287 C C . GLY A 1 408 ? 23.708 17.599 6.079 1.00 55.91 408 GLY A C 1
ATOM 3288 O O . GLY A 1 408 ? 22.938 18.441 5.613 1.00 55.91 408 GLY A O 1
ATOM 3289 N N . ALA A 1 409 ? 24.480 16.841 5.293 1.00 55.44 409 ALA A N 1
ATOM 3290 C CA . ALA A 1 409 ? 24.550 17.030 3.843 1.00 55.44 409 ALA A CA 1
ATOM 3291 C C . ALA A 1 409 ? 23.318 16.534 3.083 1.00 55.44 409 ALA A C 1
ATOM 3293 O O . ALA A 1 409 ? 23.146 16.897 1.917 1.00 55.44 409 ALA A O 1
ATOM 3294 N N . GLY A 1 410 ? 22.475 15.689 3.689 1.00 59.66 410 GLY A N 1
ATOM 3295 C CA . GLY A 1 410 ? 21.287 15.137 3.028 1.00 59.66 410 GLY A CA 1
ATOM 3296 C C . GLY A 1 410 ? 21.599 14.346 1.749 1.00 59.66 410 GLY A C 1
ATOM 3297 O O . GLY A 1 410 ? 20.706 14.108 0.935 1.00 59.66 410 GLY A O 1
ATOM 3298 N N . LYS A 1 411 ? 22.860 13.950 1.537 1.00 66.75 411 LYS A N 1
ATOM 3299 C CA . LYS A 1 411 ? 23.281 13.208 0.351 1.00 66.75 411 LYS A CA 1
ATOM 3300 C C . LYS A 1 411 ? 22.959 11.732 0.558 1.00 66.75 411 LYS A C 1
ATOM 3302 O O . LYS A 1 411 ? 23.576 11.050 1.369 1.00 66.75 411 LYS A O 1
ATOM 3307 N N . CYS A 1 412 ? 21.968 11.250 -0.180 1.00 72.06 412 CYS A N 1
ATOM 3308 C CA . CYS A 1 412 ? 21.795 9.821 -0.404 1.00 72.06 412 CYS A CA 1
ATOM 3309 C C . CYS A 1 412 ? 22.774 9.378 -1.493 1.00 72.06 412 CYS A C 1
ATOM 3311 O O . CYS A 1 412 ? 22.886 10.061 -2.515 1.00 72.06 412 CYS A O 1
ATOM 3313 N N . ARG A 1 413 ? 23.420 8.226 -1.321 1.00 83.94 413 ARG A N 1
ATOM 3314 C CA . ARG A 1 413 ? 24.103 7.528 -2.418 1.00 83.94 413 ARG A CA 1
ATOM 3315 C C . ARG A 1 413 ? 23.346 6.260 -2.771 1.00 83.94 413 ARG A C 1
ATOM 3317 O O . ARG A 1 413 ? 22.700 5.667 -1.910 1.00 83.94 413 ARG A O 1
ATOM 3324 N N . ASP A 1 414 ? 23.442 5.837 -4.024 1.00 82.31 414 ASP A N 1
ATOM 3325 C CA . ASP A 1 414 ? 22.972 4.510 -4.404 1.00 82.31 414 ASP A CA 1
ATOM 3326 C C . ASP A 1 414 ? 23.897 3.444 -3.774 1.00 82.31 414 ASP A C 1
ATOM 3328 O O . ASP A 1 414 ? 25.113 3.634 -3.647 1.00 82.31 414 ASP A O 1
ATOM 3332 N N . LEU A 1 415 ? 23.311 2.333 -3.338 1.00 81.00 415 LEU A N 1
ATOM 3333 C CA . LEU A 1 415 ? 24.030 1.162 -2.854 1.00 81.00 415 LEU A CA 1
ATOM 3334 C C . LEU A 1 415 ? 24.691 0.436 -4.025 1.00 81.00 415 LEU A C 1
ATOM 3336 O O . LEU A 1 415 ? 24.132 0.329 -5.119 1.00 81.00 415 LEU A O 1
ATOM 3340 N N . THR A 1 416 ? 25.875 -0.105 -3.772 1.00 84.81 416 THR A N 1
ATOM 3341 C CA . THR A 1 416 ? 26.548 -1.012 -4.701 1.00 84.81 416 THR A CA 1
ATOM 3342 C C . THR A 1 416 ? 25.825 -2.359 -4.755 1.00 84.81 416 THR A C 1
ATOM 3344 O O . THR A 1 416 ? 25.116 -2.750 -3.826 1.00 84.81 416 THR A O 1
ATOM 3347 N N . GLU A 1 417 ? 26.040 -3.116 -5.831 1.00 81.12 417 GLU A N 1
ATOM 3348 C CA . GLU A 1 417 ? 25.495 -4.472 -5.975 1.00 81.12 417 GLU A CA 1
ATOM 3349 C C . GLU A 1 417 ? 25.913 -5.390 -4.816 1.00 81.12 417 GLU A C 1
ATOM 3351 O O . GLU A 1 417 ? 25.091 -6.132 -4.284 1.00 81.12 417 GLU A O 1
ATOM 3356 N N . ARG A 1 418 ? 27.167 -5.275 -4.358 1.00 83.88 418 ARG A N 1
ATOM 3357 C CA . A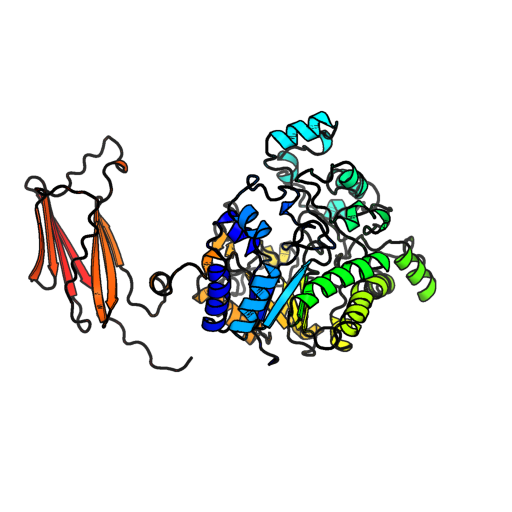RG A 1 418 ? 27.674 -6.022 -3.200 1.00 83.88 418 ARG A CA 1
ATOM 3358 C C . ARG A 1 418 ? 26.904 -5.693 -1.922 1.00 83.88 418 ARG A C 1
ATOM 3360 O O . ARG A 1 418 ? 26.586 -6.598 -1.161 1.00 83.88 418 ARG A O 1
ATOM 3367 N N . GLU A 1 419 ? 26.614 -4.420 -1.672 1.00 84.88 419 GLU A N 1
ATOM 3368 C CA . GLU A 1 419 ? 25.863 -4.006 -0.480 1.00 84.88 419 GLU A CA 1
ATOM 3369 C C . GLU A 1 419 ? 24.419 -4.509 -0.523 1.00 84.88 419 GLU A C 1
ATOM 3371 O O . GLU A 1 419 ? 23.920 -5.012 0.479 1.00 84.88 419 GLU A O 1
ATOM 3376 N N . LEU A 1 420 ? 23.772 -4.442 -1.689 1.00 82.88 420 LEU A N 1
ATOM 3377 C CA . LEU A 1 420 ? 22.437 -5.009 -1.886 1.00 82.88 420 LEU A CA 1
ATOM 3378 C C . LEU A 1 420 ? 22.430 -6.526 -1.674 1.00 82.88 420 LEU A C 1
ATOM 3380 O O . LEU A 1 420 ? 21.556 -7.045 -0.983 1.00 82.88 420 LEU A O 1
ATOM 3384 N N . TYR A 1 421 ? 23.415 -7.236 -2.226 1.00 83.44 421 TYR A N 1
ATOM 3385 C CA . TYR A 1 421 ? 23.558 -8.677 -2.038 1.00 83.44 421 TYR A CA 1
ATOM 3386 C C . TYR A 1 421 ? 23.705 -9.044 -0.559 1.00 83.44 421 TYR A C 1
ATOM 3388 O O . TYR A 1 421 ? 23.016 -9.938 -0.074 1.00 83.44 421 TYR A O 1
ATOM 3396 N N . GLU A 1 422 ? 24.563 -8.334 0.173 1.00 83.00 422 GLU A N 1
ATOM 3397 C CA . GLU A 1 422 ? 24.763 -8.574 1.601 1.00 83.00 422 GLU A CA 1
ATOM 3398 C C . GLU A 1 422 ? 23.496 -8.298 2.420 1.00 83.00 422 GLU A C 1
ATOM 3400 O O . GLU A 1 422 ? 23.165 -9.099 3.294 1.00 83.00 422 GLU A O 1
ATOM 3405 N N . GLN A 1 423 ? 22.728 -7.250 2.095 1.00 82.12 423 GLN A N 1
ATOM 3406 C CA . GLN A 1 423 ? 21.415 -7.025 2.715 1.00 82.12 423 GLN A CA 1
ATOM 3407 C C . GLN A 1 423 ? 20.475 -8.206 2.491 1.00 82.12 423 GLN A C 1
ATOM 3409 O O . GLN A 1 423 ? 19.892 -8.727 3.439 1.00 82.12 423 GLN A O 1
ATOM 3414 N N . VAL A 1 424 ? 20.342 -8.659 1.245 1.00 84.50 424 VAL A N 1
ATOM 3415 C CA . VAL A 1 424 ? 19.457 -9.776 0.894 1.00 84.50 424 VAL A CA 1
ATOM 3416 C C . VAL A 1 424 ? 19.910 -11.065 1.579 1.00 84.50 424 VAL A C 1
ATOM 3418 O O . VAL A 1 424 ? 19.078 -11.799 2.109 1.00 84.50 424 VAL A O 1
ATOM 3421 N N . ARG A 1 425 ? 21.221 -11.339 1.605 1.00 85.56 425 ARG A N 1
ATOM 3422 C CA . ARG A 1 425 ? 21.797 -12.507 2.284 1.00 85.56 425 ARG A CA 1
ATOM 3423 C C . ARG A 1 425 ? 21.463 -12.491 3.773 1.00 85.56 425 ARG A C 1
ATOM 3425 O O . ARG A 1 425 ? 20.954 -13.486 4.276 1.00 85.56 425 ARG A O 1
ATOM 3432 N N . GLN A 1 426 ? 21.685 -11.370 4.457 1.00 82.94 426 GLN A N 1
ATOM 3433 C CA . GLN A 1 426 ? 21.378 -11.226 5.884 1.00 82.94 426 GLN A CA 1
ATOM 3434 C C . GLN A 1 426 ? 19.884 -11.401 6.167 1.00 82.94 426 GLN A C 1
ATOM 3436 O O . GLN A 1 426 ? 19.507 -12.115 7.092 1.00 82.94 426 GLN A O 1
ATOM 3441 N N . GLN A 1 427 ? 19.020 -10.802 5.345 1.00 83.25 427 GLN A N 1
ATOM 3442 C CA . GLN A 1 427 ? 17.572 -10.978 5.459 1.00 83.25 427 GLN A CA 1
ATOM 3443 C C . GLN A 1 427 ? 17.178 -12.453 5.298 1.00 83.25 427 GLN A C 1
ATOM 3445 O O . GLN A 1 427 ? 16.375 -12.971 6.079 1.00 83.25 427 GLN A O 1
ATOM 3450 N N . LYS A 1 428 ? 17.765 -13.171 4.335 1.00 85.69 428 LYS A N 1
ATOM 3451 C CA . LYS A 1 428 ? 17.537 -14.615 4.175 1.00 85.69 428 LYS A CA 1
ATOM 3452 C C . LYS A 1 428 ? 18.041 -15.421 5.373 1.00 85.69 428 LYS A C 1
ATOM 3454 O O . LYS A 1 428 ? 17.345 -16.322 5.825 1.00 85.69 428 LYS A O 1
ATOM 3459 N N . GLU A 1 429 ? 19.206 -15.081 5.922 1.00 86.25 429 GLU A N 1
ATOM 3460 C CA . GLU A 1 429 ? 19.757 -15.727 7.124 1.00 86.25 429 GLU A CA 1
ATOM 3461 C C . GLU A 1 429 ? 18.875 -15.533 8.361 1.00 86.25 429 GLU A C 1
ATOM 3463 O O . GLU A 1 429 ? 18.826 -16.411 9.219 1.00 86.25 429 GLU A O 1
ATOM 3468 N N . MET A 1 430 ? 18.124 -14.431 8.426 1.00 85.62 430 MET A N 1
ATOM 3469 C CA . MET A 1 430 ? 17.117 -14.207 9.466 1.00 85.62 430 MET A CA 1
ATOM 3470 C C . MET A 1 430 ? 15.833 -15.022 9.268 1.00 85.62 430 MET A C 1
ATOM 3472 O O . MET A 1 430 ? 15.016 -15.072 10.182 1.00 85.62 430 MET A O 1
ATOM 3476 N N . GLY A 1 431 ? 15.648 -15.676 8.118 1.00 89.19 431 GLY A N 1
ATOM 3477 C CA . GLY A 1 431 ? 14.466 -16.487 7.814 1.00 89.19 431 GLY A CA 1
ATOM 3478 C C . GLY A 1 431 ? 13.383 -15.760 7.015 1.00 89.19 431 GLY A C 1
ATOM 3479 O O . GLY A 1 431 ? 12.253 -16.241 6.953 1.00 89.19 431 GLY A O 1
ATOM 3480 N N . THR A 1 432 ? 13.699 -14.615 6.403 1.00 88.50 432 THR A N 1
ATOM 3481 C CA . THR A 1 432 ? 12.781 -13.975 5.448 1.00 88.50 432 THR A CA 1
ATOM 3482 C C . THR A 1 432 ? 12.654 -14.815 4.176 1.00 88.50 432 THR A C 1
ATOM 3484 O O . THR A 1 432 ? 13.599 -15.486 3.756 1.00 88.50 432 THR A O 1
ATOM 3487 N N . SER A 1 433 ? 11.481 -14.774 3.547 1.00 89.56 433 SER A N 1
ATOM 3488 C CA . SER A 1 433 ? 11.184 -15.563 2.341 1.00 89.56 433 SER A CA 1
ATOM 3489 C C . SER A 1 433 ? 11.712 -14.918 1.062 1.00 89.56 433 SER A C 1
ATOM 3491 O O . SER A 1 433 ? 11.850 -15.574 0.032 1.00 89.56 433 SER A O 1
ATOM 3493 N N . GLY A 1 434 ? 12.028 -13.626 1.111 1.00 86.25 434 GLY A N 1
ATOM 3494 C CA . GLY A 1 434 ? 12.582 -12.911 -0.025 1.00 86.25 434 GLY A CA 1
ATOM 3495 C C . GLY A 1 434 ? 12.843 -11.442 0.269 1.00 86.25 434 GLY A C 1
ATOM 3496 O O . GLY A 1 434 ? 12.551 -10.925 1.348 1.00 86.25 434 GLY A O 1
ATOM 3497 N N . ALA A 1 435 ? 13.384 -10.770 -0.739 1.00 85.38 435 ALA A N 1
ATOM 3498 C CA . ALA A 1 435 ? 13.593 -9.335 -0.728 1.00 85.38 435 ALA A CA 1
ATOM 3499 C C . ALA A 1 435 ? 12.601 -8.650 -1.666 1.00 85.38 435 ALA A C 1
ATOM 3501 O O . ALA A 1 435 ? 12.174 -9.214 -2.679 1.00 85.38 435 ALA A O 1
ATOM 3502 N N . PHE A 1 436 ? 12.264 -7.420 -1.313 1.00 84.56 436 PHE A N 1
ATOM 3503 C CA . PHE A 1 436 ? 11.496 -6.507 -2.132 1.00 84.56 436 PHE A CA 1
ATOM 3504 C C . PHE A 1 436 ? 12.359 -5.304 -2.457 1.00 84.56 436 PHE A C 1
ATOM 3506 O O . PHE A 1 436 ? 12.703 -4.520 -1.573 1.00 84.56 436 PHE A O 1
ATOM 3513 N N . PHE A 1 437 ? 12.723 -5.166 -3.722 1.00 83.94 437 PHE A N 1
ATOM 3514 C CA . PHE A 1 437 ? 13.556 -4.060 -4.166 1.00 83.94 437 PHE A CA 1
ATOM 3515 C C . PHE A 1 437 ? 12.683 -2.897 -4.574 1.00 83.94 437 PHE A C 1
ATOM 3517 O O . PHE A 1 437 ? 11.868 -3.018 -5.484 1.00 83.94 437 PHE A O 1
ATOM 3524 N N . TYR A 1 438 ? 12.902 -1.756 -3.943 1.00 74.56 438 TYR A N 1
ATOM 3525 C CA . TYR A 1 438 ? 12.166 -0.548 -4.259 1.00 74.56 438 TYR A CA 1
ATOM 3526 C C . TYR A 1 438 ? 13.084 0.477 -4.885 1.00 74.56 438 TYR A C 1
ATOM 3528 O O . TYR A 1 438 ? 14.067 0.907 -4.275 1.00 74.56 438 TYR A O 1
ATOM 3536 N N . GLN A 1 439 ? 12.774 0.844 -6.125 1.00 62.06 439 GLN A N 1
ATOM 3537 C CA . GLN A 1 439 ? 13.678 1.629 -6.946 1.00 62.06 439 GLN A CA 1
ATOM 3538 C C . GLN A 1 439 ? 13.028 2.781 -7.691 1.00 62.06 439 GLN A C 1
ATOM 3540 O O . GLN A 1 439 ? 11.937 2.675 -8.247 1.00 62.06 439 GLN A O 1
ATOM 3545 N N . ASN A 1 440 ? 13.861 3.812 -7.857 1.00 52.53 440 ASN A N 1
ATOM 3546 C CA . ASN A 1 440 ? 13.848 4.677 -9.023 1.00 52.53 440 ASN A CA 1
ATOM 3547 C C . ASN A 1 440 ? 14.519 3.934 -10.199 1.00 52.53 440 ASN A C 1
ATOM 3549 O O . ASN A 1 440 ? 15.718 3.651 -10.159 1.00 52.53 440 ASN A O 1
ATOM 3553 N N . TYR A 1 441 ? 13.748 3.633 -11.246 1.00 43.31 441 TYR A N 1
ATOM 3554 C CA . TYR A 1 441 ? 14.067 2.835 -12.449 1.00 43.31 441 TYR A CA 1
ATOM 3555 C C . TYR A 1 441 ? 15.460 3.086 -13.079 1.00 43.31 441 TYR A C 1
ATOM 3557 O O . TYR A 1 441 ? 16.039 2.205 -13.720 1.00 43.31 441 TYR A O 1
ATOM 3565 N N . ASN A 1 442 ? 16.020 4.287 -12.915 1.00 44.88 442 ASN A N 1
ATOM 3566 C CA . ASN A 1 442 ? 17.279 4.707 -13.534 1.00 44.88 442 ASN A CA 1
ATOM 3567 C C . ASN A 1 442 ? 18.548 4.007 -13.028 1.00 44.88 442 ASN A C 1
ATOM 3569 O O . ASN A 1 442 ? 19.493 3.873 -13.806 1.00 44.88 442 ASN A O 1
ATOM 3573 N N . ALA A 1 443 ? 18.616 3.598 -11.758 1.00 47.41 443 ALA A N 1
ATOM 3574 C CA . ALA A 1 443 ? 19.883 3.136 -11.180 1.00 47.41 443 ALA A CA 1
ATOM 3575 C C . ALA A 1 443 ? 20.299 1.734 -11.669 1.00 47.41 443 ALA A C 1
ATOM 3577 O O . ALA A 1 443 ? 21.487 1.426 -11.707 1.00 47.41 443 ALA A O 1
ATOM 3578 N N . TRP A 1 444 ? 19.339 0.900 -12.086 1.00 43.41 444 TRP A N 1
ATOM 3579 C CA . TRP A 1 444 ? 19.566 -0.535 -12.333 1.00 43.41 444 TRP A CA 1
ATOM 3580 C C . TRP A 1 444 ? 19.279 -1.015 -13.756 1.00 43.41 444 TRP A C 1
ATOM 3582 O O . TRP A 1 444 ? 19.958 -1.925 -14.230 1.00 43.41 444 TRP A O 1
ATOM 3592 N N . CYS A 1 445 ? 18.286 -0.439 -14.442 1.00 42.16 445 CYS A N 1
ATOM 3593 C CA . CYS A 1 445 ? 17.819 -0.969 -15.733 1.00 42.16 445 CYS A CA 1
ATOM 3594 C C . CYS A 1 445 ? 18.412 -0.239 -16.951 1.00 42.16 445 CYS A C 1
ATOM 3596 O O . CYS A 1 445 ? 18.307 -0.722 -18.076 1.00 42.16 445 CYS A O 1
ATOM 3598 N N . TYR A 1 446 ? 19.039 0.930 -16.759 1.00 37.91 446 TYR A N 1
ATOM 3599 C CA . TYR A 1 446 ? 19.538 1.749 -17.873 1.00 37.91 446 TYR A CA 1
ATOM 3600 C C . TYR A 1 446 ? 21.043 1.758 -18.088 1.00 37.91 446 TYR A C 1
ATOM 3602 O O . TYR A 1 446 ? 21.483 2.269 -19.119 1.00 37.91 446 TYR A O 1
ATOM 3610 N N . ARG A 1 447 ? 21.827 1.165 -17.187 1.00 37.59 447 ARG A N 1
ATOM 3611 C CA . ARG A 1 447 ? 23.234 0.901 -17.476 1.00 37.59 447 ARG A CA 1
ATOM 3612 C C . ARG A 1 447 ? 23.320 -0.451 -18.186 1.00 37.59 447 ARG A C 1
ATOM 3614 O O . ARG A 1 447 ? 22.895 -1.450 -17.606 1.00 37.59 447 ARG A O 1
ATOM 3621 N N . PRO A 1 448 ? 23.812 -0.512 -19.436 1.00 32.09 448 PRO A N 1
ATOM 3622 C CA . PRO A 1 448 ? 24.162 -1.778 -20.065 1.00 32.09 448 PRO A CA 1
ATOM 3623 C C . PRO A 1 448 ? 25.023 -2.605 -19.104 1.00 32.09 448 PRO A C 1
ATOM 3625 O O . PRO A 1 448 ? 25.868 -2.037 -18.413 1.00 32.09 448 PRO A O 1
ATOM 3628 N N . VAL A 1 449 ? 24.869 -3.931 -19.088 1.00 32.97 449 VAL A N 1
ATOM 3629 C CA . VAL A 1 449 ? 25.753 -4.833 -18.318 1.00 32.97 449 VAL A CA 1
ATOM 3630 C C . VAL A 1 449 ? 27.232 -4.540 -18.616 1.00 32.97 449 VAL A C 1
ATOM 3632 O O . VAL A 1 449 ? 28.064 -4.617 -17.723 1.00 32.97 449 VAL A O 1
ATOM 3635 N N . SER A 1 450 ? 27.549 -4.071 -19.828 1.00 32.69 450 SER A N 1
ATOM 3636 C CA . SER A 1 450 ? 28.893 -3.633 -20.218 1.00 32.69 450 SER A CA 1
ATOM 3637 C C . SER A 1 450 ? 29.408 -2.363 -19.519 1.00 32.69 450 SER A C 1
ATOM 3639 O O . SER A 1 450 ? 30.611 -2.177 -19.481 1.00 32.69 450 SER A O 1
ATOM 3641 N N . GLN A 1 451 ? 28.541 -1.506 -18.964 1.00 33.69 451 GLN A N 1
ATOM 3642 C CA . GLN A 1 451 ? 28.917 -0.319 -18.170 1.00 33.69 451 GLN A CA 1
ATOM 3643 C C . GLN A 1 451 ? 28.829 -0.557 -16.651 1.00 33.69 451 GLN A C 1
ATOM 3645 O O . GLN A 1 451 ? 29.408 0.188 -15.869 1.00 33.69 451 GLN A O 1
ATOM 3650 N N . VAL A 1 452 ? 28.097 -1.582 -16.197 1.00 36.50 452 VAL A N 1
ATOM 3651 C CA . VAL A 1 452 ? 28.083 -2.000 -14.776 1.00 36.50 452 VAL A CA 1
ATOM 3652 C C . VAL A 1 452 ? 29.244 -2.951 -14.477 1.00 36.50 452 VAL A C 1
ATOM 3654 O O . VAL A 1 452 ? 29.819 -2.910 -13.391 1.00 36.50 452 VAL A O 1
ATOM 3657 N N . ALA A 1 453 ? 29.686 -3.709 -15.483 1.00 34.91 453 ALA A N 1
ATOM 3658 C CA . ALA A 1 453 ? 30.939 -4.452 -15.460 1.00 34.91 453 ALA A CA 1
ATOM 3659 C C . ALA A 1 453 ? 32.190 -3.555 -15.362 1.00 34.91 453 ALA A C 1
ATOM 3661 O O . ALA A 1 453 ? 33.289 -4.078 -15.330 1.00 34.91 453 ALA A O 1
ATOM 3662 N N . GLU A 1 454 ? 32.085 -2.231 -15.265 1.00 36.94 454 GLU A N 1
ATOM 3663 C CA . GLU A 1 454 ? 33.234 -1.388 -14.897 1.00 36.94 454 GLU A CA 1
ATOM 3664 C C . GLU A 1 454 ? 33.502 -1.393 -13.379 1.00 36.94 454 GLU A C 1
ATOM 3666 O O . GLU A 1 454 ? 34.582 -1.002 -12.956 1.00 36.94 454 GLU A O 1
ATOM 3671 N N . ASN A 1 455 ? 32.559 -1.882 -12.556 1.00 37.69 455 ASN A N 1
ATOM 3672 C CA . ASN A 1 455 ? 32.694 -1.945 -11.091 1.00 37.69 455 ASN A CA 1
ATOM 3673 C C . ASN A 1 455 ? 32.277 -3.297 -10.476 1.00 37.69 455 ASN A C 1
ATOM 3675 O O . ASN A 1 455 ? 32.087 -3.396 -9.262 1.00 37.69 455 ASN A O 1
ATOM 3679 N N . SER A 1 456 ? 32.136 -4.349 -11.288 1.00 34.75 456 SER A N 1
ATOM 3680 C CA . SER A 1 456 ? 32.021 -5.709 -10.754 1.00 34.75 456 SER A CA 1
ATOM 3681 C C . SER A 1 456 ? 33.385 -6.131 -10.193 1.00 34.75 456 SER A C 1
ATOM 3683 O O . SER A 1 456 ? 34.386 -5.977 -10.889 1.00 34.75 456 SER A O 1
ATOM 3685 N N . PRO A 1 457 ? 33.480 -6.729 -8.990 1.00 36.84 457 PRO A N 1
ATOM 3686 C CA . PRO A 1 457 ? 34.738 -7.307 -8.507 1.00 36.84 457 PRO A CA 1
ATOM 3687 C C . PRO A 1 457 ? 35.230 -8.494 -9.363 1.00 36.84 457 PRO A C 1
ATOM 3689 O O . PRO A 1 457 ? 36.268 -9.076 -9.056 1.00 36.84 457 PRO A O 1
ATOM 3692 N N . PHE A 1 458 ? 34.498 -8.860 -10.424 1.00 40.06 458 PHE A N 1
ATOM 3693 C CA . PHE A 1 458 ? 34.816 -9.964 -11.326 1.00 40.06 458 PHE A CA 1
ATOM 3694 C C . PHE A 1 458 ? 35.203 -9.532 -12.748 1.00 40.06 458 PHE A C 1
ATOM 3696 O O . PHE A 1 458 ? 35.528 -10.391 -13.566 1.00 40.06 458 PHE A O 1
ATOM 3703 N N . SER A 1 459 ? 35.228 -8.239 -13.065 1.00 43.81 459 SER A N 1
ATOM 3704 C CA . SER A 1 459 ? 35.804 -7.719 -14.310 1.00 43.81 459 SER A CA 1
ATOM 3705 C C . SER A 1 459 ? 37.192 -7.130 -14.053 1.00 43.81 459 SER A C 1
ATOM 3707 O O . SER A 1 459 ? 37.476 -6.609 -12.976 1.00 43.81 459 SER A O 1
ATOM 3709 N N . ALA A 1 460 ? 38.095 -7.258 -15.032 1.00 44.22 460 ALA A N 1
ATOM 3710 C CA . ALA A 1 460 ? 39.430 -6.679 -14.914 1.00 44.22 460 ALA A CA 1
ATOM 3711 C C . ALA A 1 460 ? 39.310 -5.151 -14.707 1.00 44.22 460 ALA A C 1
ATOM 3713 O O . ALA A 1 460 ? 38.526 -4.517 -15.415 1.00 44.22 460 ALA A O 1
ATOM 3714 N N . PRO A 1 461 ? 40.029 -4.572 -13.727 1.00 42.19 461 PRO A N 1
ATOM 3715 C CA . PRO A 1 461 ? 39.794 -3.209 -13.266 1.00 42.19 461 PRO A CA 1
ATOM 3716 C C . PRO A 1 461 ? 40.016 -2.189 -14.382 1.00 42.19 461 PRO A C 1
ATOM 3718 O O . PRO A 1 461 ? 41.042 -2.227 -15.064 1.00 42.19 461 PRO A O 1
ATOM 3721 N N . THR A 1 462 ? 39.089 -1.239 -14.516 1.00 47.88 462 THR A N 1
ATOM 3722 C CA . THR A 1 462 ? 39.335 -0.020 -15.286 1.00 47.88 462 THR A CA 1
ATOM 3723 C C . THR A 1 462 ? 40.284 0.864 -14.486 1.00 47.88 462 THR A C 1
ATOM 3725 O O . THR A 1 462 ? 39.937 1.329 -13.400 1.00 47.88 462 THR A O 1
ATOM 3728 N N . VAL A 1 463 ? 41.498 1.083 -14.993 1.00 51.84 463 VAL A N 1
ATOM 3729 C CA . VAL A 1 463 ? 42.478 1.964 -14.342 1.00 51.84 463 VAL A CA 1
ATOM 3730 C C . VAL A 1 463 ? 42.520 3.282 -15.100 1.00 51.84 463 VAL A C 1
ATOM 3732 O O . VAL A 1 463 ? 42.804 3.303 -16.299 1.00 51.84 463 VAL A O 1
ATOM 3735 N N . ALA A 1 464 ? 42.209 4.369 -14.391 1.00 53.12 464 ALA A N 1
ATOM 3736 C CA . ALA A 1 464 ? 42.268 5.723 -14.915 1.00 53.12 464 ALA A CA 1
ATOM 3737 C C . ALA A 1 464 ? 43.448 6.484 -14.299 1.00 53.12 464 ALA A C 1
ATOM 3739 O O . ALA A 1 464 ? 43.627 6.479 -13.079 1.00 53.12 464 ALA A O 1
ATOM 3740 N N . TRP A 1 465 ? 44.222 7.167 -15.140 1.00 56.09 465 TRP A N 1
ATOM 3741 C CA . TRP A 1 465 ? 45.281 8.081 -14.712 1.00 56.09 465 TRP A CA 1
ATOM 3742 C C . TRP A 1 465 ? 45.002 9.473 -15.260 1.00 56.09 465 TRP A C 1
ATOM 3744 O O . TRP A 1 465 ? 44.701 9.610 -16.445 1.00 56.09 465 TRP A O 1
ATOM 3754 N N . ASP A 1 466 ? 45.114 10.483 -14.400 1.00 56.00 466 ASP A N 1
ATOM 3755 C CA . ASP A 1 466 ? 44.911 11.884 -14.756 1.00 56.00 466 ASP A CA 1
ATOM 3756 C C . ASP A 1 466 ? 46.191 12.668 -14.462 1.00 56.00 466 ASP A C 1
ATOM 3758 O O . ASP A 1 466 ? 46.629 12.767 -13.311 1.00 56.00 466 ASP A O 1
ATOM 3762 N N . THR A 1 467 ? 46.828 13.178 -15.512 1.00 54.19 467 THR A N 1
ATOM 3763 C CA . THR A 1 467 ? 47.948 14.109 -15.393 1.00 54.19 467 THR A CA 1
ATOM 3764 C C . THR A 1 467 ? 47.779 15.239 -16.402 1.00 54.19 467 THR A C 1
ATOM 3766 O O . THR A 1 467 ? 47.694 15.020 -17.608 1.00 54.19 467 THR A O 1
ATOM 3769 N N . SER A 1 468 ? 47.752 16.480 -15.905 1.00 54.38 468 SER A N 1
ATOM 3770 C CA . SER A 1 468 ? 47.900 17.699 -16.716 1.00 54.38 468 SER A CA 1
ATOM 3771 C C . SER A 1 468 ? 46.962 17.790 -17.935 1.00 54.38 468 SER A C 1
ATOM 3773 O O . SER A 1 468 ? 47.394 18.184 -19.018 1.00 54.38 468 SER A O 1
ATOM 3775 N N . GLY A 1 469 ? 45.687 17.416 -17.776 1.00 60.47 469 GLY A N 1
ATOM 3776 C CA . GLY A 1 469 ? 44.692 17.487 -18.853 1.00 60.47 469 GLY A CA 1
ATOM 3777 C C . GLY A 1 469 ? 44.722 16.310 -19.833 1.00 60.47 469 GLY A C 1
ATOM 3778 O O . GLY A 1 469 ? 44.130 16.407 -20.907 1.00 60.47 469 GLY A O 1
ATOM 3779 N N . ILE A 1 470 ? 45.392 15.206 -19.491 1.00 62.12 470 ILE A N 1
ATOM 3780 C CA . ILE A 1 470 ? 45.361 13.946 -20.239 1.00 62.12 470 ILE A CA 1
ATOM 3781 C C . ILE A 1 470 ? 44.845 12.848 -19.311 1.00 62.12 470 ILE A C 1
ATOM 3783 O O . ILE A 1 470 ? 45.467 12.530 -18.299 1.00 62.12 470 ILE A O 1
ATOM 3787 N N . ARG A 1 471 ? 43.726 12.235 -19.694 1.00 67.19 471 ARG A N 1
ATOM 3788 C CA . ARG A 1 471 ? 43.156 11.062 -19.039 1.00 67.19 471 ARG A CA 1
ATOM 3789 C C . ARG A 1 471 ? 43.451 9.813 -19.859 1.00 67.19 471 ARG A C 1
ATOM 3791 O O . ARG A 1 471 ? 43.032 9.706 -21.010 1.00 67.19 471 ARG A O 1
ATOM 3798 N N . LEU A 1 472 ? 44.144 8.857 -19.254 1.00 66.31 472 LEU A N 1
ATOM 3799 C CA . LEU A 1 472 ? 44.345 7.517 -19.805 1.00 66.31 472 LEU A CA 1
ATOM 3800 C C . LEU A 1 472 ? 43.385 6.549 -19.126 1.00 66.31 472 LEU A C 1
ATOM 3802 O O . LEU A 1 472 ? 43.286 6.564 -17.904 1.00 66.31 472 LEU A O 1
ATOM 3806 N N . GLU A 1 473 ? 42.713 5.701 -19.895 1.00 67.19 473 GLU A N 1
ATOM 3807 C CA . GLU A 1 473 ? 41.762 4.723 -19.374 1.00 67.19 473 GLU A CA 1
ATOM 3808 C C . GLU A 1 473 ? 41.980 3.359 -20.024 1.00 67.19 473 GLU A C 1
ATOM 3810 O O . GLU A 1 473 ? 41.830 3.207 -21.236 1.00 67.19 473 GLU A O 1
ATOM 3815 N N . LEU A 1 474 ? 42.352 2.361 -19.222 1.00 60.00 474 LEU A N 1
ATOM 3816 C CA . LEU A 1 474 ? 42.482 0.978 -19.678 1.00 60.00 474 LEU A CA 1
ATOM 3817 C C . LEU A 1 474 ? 41.205 0.210 -19.337 1.00 60.00 474 LEU A C 1
ATOM 3819 O O . LEU A 1 474 ? 40.814 0.196 -18.179 1.00 60.00 474 LEU A O 1
ATOM 3823 N N . SER A 1 475 ? 40.579 -0.446 -20.309 1.00 65.19 475 SER A N 1
ATOM 3824 C CA . SER A 1 475 ? 39.335 -1.208 -20.131 1.00 65.19 475 SER A CA 1
ATOM 3825 C C . SER A 1 475 ? 39.433 -2.593 -20.784 1.00 65.19 475 SER A C 1
ATOM 3827 O O . SER A 1 475 ? 40.214 -2.772 -21.721 1.00 65.19 475 SER A O 1
ATOM 3829 N N . PRO A 1 476 ? 38.673 -3.602 -20.327 1.00 56.28 476 PRO A N 1
ATOM 3830 C CA . PRO A 1 476 ? 38.595 -4.892 -21.010 1.00 56.28 476 PRO A CA 1
ATOM 3831 C C . PRO A 1 476 ? 38.012 -4.753 -22.426 1.00 56.28 476 PRO A C 1
ATOM 3833 O O . PRO A 1 476 ? 37.071 -3.995 -22.654 1.00 56.28 476 PRO A O 1
ATOM 3836 N N . ALA A 1 477 ? 38.540 -5.521 -23.374 1.00 63.94 477 ALA A N 1
ATOM 3837 C CA . ALA A 1 477 ? 37.990 -5.709 -24.713 1.00 63.94 477 ALA A CA 1
ATOM 3838 C C . ALA A 1 477 ? 37.605 -7.184 -24.933 1.00 63.94 477 ALA A C 1
ATOM 3840 O O . ALA A 1 477 ? 37.951 -8.063 -24.137 1.00 63.94 477 ALA A O 1
ATOM 3841 N N . ASP A 1 478 ? 36.883 -7.464 -26.019 1.00 52.72 478 ASP A N 1
ATOM 3842 C CA . ASP A 1 478 ? 36.457 -8.823 -26.354 1.00 52.72 478 ASP A CA 1
ATOM 3843 C C . ASP A 1 478 ? 37.655 -9.789 -26.459 1.00 52.72 478 ASP A C 1
ATOM 3845 O O . ASP A 1 478 ? 38.765 -9.4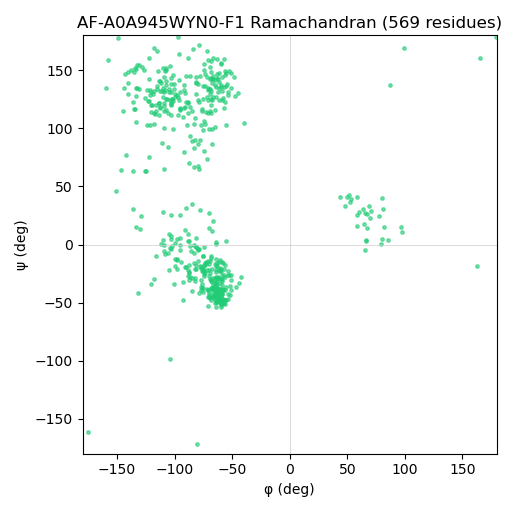14 -26.840 1.00 52.72 478 ASP A O 1
ATOM 3849 N N . HIS A 1 479 ? 37.423 -11.064 -26.130 1.00 55.72 479 HIS A N 1
ATOM 3850 C CA . HIS A 1 479 ? 38.410 -12.150 -26.239 1.00 55.72 479 HIS A CA 1
ATOM 3851 C C . HIS A 1 479 ? 39.665 -12.021 -25.349 1.00 55.72 479 HIS A C 1
ATOM 3853 O O . HIS A 1 479 ? 40.724 -12.538 -25.701 1.00 55.72 479 HIS A O 1
ATOM 3859 N N . GLY A 1 480 ? 39.550 -11.386 -24.177 1.00 51.97 480 GLY A N 1
ATOM 3860 C CA . GLY A 1 480 ? 40.649 -11.305 -23.202 1.00 51.97 480 GLY A CA 1
ATOM 3861 C C . GLY A 1 480 ? 41.719 -10.273 -23.564 1.00 51.97 480 GLY A C 1
ATOM 3862 O O . GLY A 1 480 ? 42.870 -10.407 -23.154 1.00 51.97 480 GLY A O 1
ATOM 3863 N N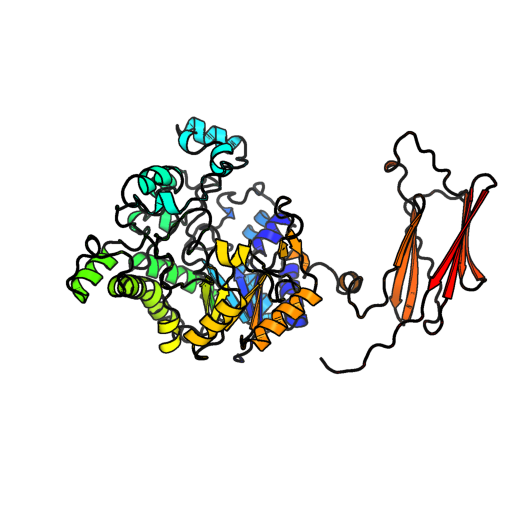 . GLN A 1 481 ? 41.345 -9.268 -24.355 1.00 59.03 481 GLN A N 1
ATOM 3864 C CA . GLN A 1 481 ? 42.206 -8.155 -24.746 1.00 59.03 481 GLN A CA 1
ATOM 3865 C C . GLN A 1 481 ? 41.974 -6.944 -23.833 1.00 59.03 481 GLN A C 1
ATOM 3867 O O . GLN A 1 481 ? 40.968 -6.865 -23.130 1.00 59.03 481 GLN A O 1
ATOM 3872 N N . LEU A 1 482 ? 42.898 -5.983 -23.854 1.00 55.12 482 LEU A N 1
ATOM 3873 C CA . LEU A 1 482 ? 42.770 -4.700 -23.157 1.00 55.12 482 LEU A CA 1
ATOM 3874 C C . LEU A 1 482 ? 42.683 -3.567 -24.189 1.00 55.12 482 LEU A C 1
ATOM 3876 O O . LEU A 1 482 ? 43.369 -3.592 -25.209 1.00 55.12 482 LEU A O 1
ATOM 3880 N N . ARG A 1 483 ? 41.837 -2.573 -23.923 1.00 68.50 483 ARG A N 1
ATOM 3881 C CA . ARG A 1 483 ? 41.670 -1.339 -24.695 1.00 68.50 483 ARG A CA 1
ATOM 3882 C C . ARG A 1 483 ? 42.228 -0.174 -23.888 1.00 68.50 483 ARG A C 1
ATOM 3884 O O . ARG A 1 483 ? 41.736 0.094 -22.799 1.00 68.50 483 ARG A O 1
ATOM 3891 N N . LEU A 1 484 ? 43.200 0.546 -24.440 1.00 68.56 484 LEU A N 1
ATOM 3892 C CA . LEU A 1 484 ? 43.672 1.820 -23.896 1.00 68.56 484 LEU A CA 1
ATOM 3893 C C . LEU A 1 484 ? 42.969 2.974 -24.624 1.00 68.56 484 LEU A C 1
ATOM 3895 O O . LEU A 1 484 ? 43.046 3.079 -25.847 1.00 68.56 484 LEU A O 1
ATOM 3899 N N . SER A 1 485 ? 42.313 3.845 -23.865 1.00 67.12 485 SER A N 1
ATOM 3900 C CA . SER A 1 485 ? 41.684 5.077 -24.337 1.00 67.12 485 SER A CA 1
ATOM 3901 C C . SER A 1 485 ? 42.469 6.273 -23.808 1.00 67.12 485 SER A C 1
ATOM 3903 O O . SER A 1 485 ? 42.831 6.311 -22.635 1.00 67.12 485 SER A O 1
ATOM 3905 N N . VAL A 1 486 ? 42.736 7.256 -24.667 1.00 66.88 486 VAL A N 1
ATOM 3906 C CA . VAL A 1 486 ? 43.441 8.492 -24.303 1.00 66.88 486 VAL A CA 1
ATOM 3907 C C . VAL A 1 486 ? 42.513 9.665 -24.578 1.00 66.88 486 VAL A C 1
ATOM 3909 O O . VAL A 1 486 ? 42.094 9.864 -25.714 1.00 66.88 486 VAL A O 1
ATOM 3912 N N . THR A 1 487 ? 42.186 10.435 -23.546 1.00 67.88 487 THR A N 1
ATOM 3913 C CA . THR A 1 487 ? 41.302 11.601 -23.631 1.00 67.88 487 THR A CA 1
ATOM 3914 C C . THR A 1 487 ? 42.072 12.848 -23.229 1.00 67.88 487 THR A C 1
ATOM 3916 O O . THR A 1 487 ? 42.738 12.860 -22.200 1.00 67.88 487 THR A O 1
ATOM 3919 N N . PHE A 1 488 ? 41.966 13.908 -24.021 1.00 65.69 488 PHE A N 1
ATOM 3920 C CA . PHE A 1 488 ? 42.521 15.220 -23.692 1.00 65.69 488 PHE A CA 1
ATOM 3921 C C . PHE A 1 488 ? 41.388 16.112 -23.169 1.00 65.69 488 PHE A C 1
ATOM 3923 O O . PHE A 1 488 ? 40.281 16.062 -23.707 1.00 65.69 488 PHE A O 1
ATOM 3930 N N . ALA A 1 489 ? 41.635 16.884 -22.113 1.00 60.31 489 ALA A N 1
ATOM 3931 C CA . ALA A 1 489 ? 40.670 17.838 -21.573 1.00 60.31 489 ALA A CA 1
ATOM 3932 C C . ALA A 1 489 ? 40.410 18.978 -22.575 1.00 60.31 489 ALA A C 1
ATOM 3934 O O . ALA A 1 489 ? 41.330 19.422 -23.263 1.00 60.31 489 ALA A O 1
ATOM 3935 N N . ASP A 1 490 ? 39.159 19.444 -22.655 1.00 56.88 490 ASP A N 1
ATOM 3936 C CA . ASP A 1 490 ? 38.772 20.574 -23.508 1.00 56.88 490 ASP A CA 1
ATOM 3937 C C . ASP A 1 490 ? 39.410 21.884 -22.989 1.00 56.88 490 ASP A C 1
ATOM 3939 O O . ASP A 1 490 ? 39.461 22.120 -21.775 1.00 56.88 490 ASP A O 1
ATOM 3943 N N . ASP A 1 491 ? 39.837 22.759 -23.913 1.00 51.31 491 ASP A N 1
ATOM 3944 C CA . ASP A 1 491 ? 40.481 24.060 -23.629 1.00 51.31 491 ASP A CA 1
ATOM 3945 C C . ASP A 1 491 ? 39.646 24.961 -22.683 1.00 51.31 491 ASP A C 1
ATOM 3947 O O . ASP A 1 491 ? 40.200 25.807 -21.983 1.00 51.31 491 ASP A O 1
ATOM 3951 N N . ASP A 1 492 ? 38.327 24.749 -22.598 1.00 44.88 492 ASP A N 1
ATOM 3952 C CA . ASP A 1 492 ? 37.391 25.558 -21.800 1.00 44.88 492 ASP A CA 1
ATOM 3953 C C . ASP A 1 492 ? 37.383 25.234 -20.290 1.00 44.88 492 ASP A C 1
ATOM 3955 O O . ASP A 1 492 ? 36.683 25.895 -19.520 1.00 44.88 492 ASP A O 1
ATOM 3959 N N . THR A 1 493 ? 38.136 24.222 -19.839 1.00 45.69 493 THR A N 1
ATOM 3960 C CA . THR A 1 493 ? 38.179 23.823 -18.414 1.00 45.69 493 THR A CA 1
ATOM 3961 C C . THR A 1 493 ? 39.330 24.433 -17.611 1.00 45.69 493 THR A C 1
ATOM 3963 O O . THR A 1 493 ? 39.366 24.278 -16.389 1.00 45.69 493 THR A O 1
ATOM 3966 N N . PHE A 1 494 ? 40.235 25.177 -18.251 1.00 48.69 494 PHE A N 1
ATOM 3967 C CA . PHE A 1 494 ? 41.374 25.795 -17.572 1.00 48.69 494 PHE A CA 1
ATOM 3968 C C . PHE A 1 494 ? 41.061 27.221 -17.100 1.00 48.69 494 PHE A C 1
ATOM 3970 O O . PHE A 1 494 ? 40.465 28.028 -17.814 1.00 48.69 494 PHE A O 1
ATOM 3977 N N . LEU A 1 495 ? 41.489 27.549 -15.876 1.00 40.06 495 LEU A N 1
ATOM 3978 C CA . LEU A 1 495 ? 41.468 28.926 -15.382 1.00 40.06 495 LEU A CA 1
ATOM 3979 C C . LEU A 1 495 ? 42.414 29.794 -16.246 1.00 40.06 495 LEU A C 1
ATOM 3981 O O . LEU A 1 495 ? 43.481 29.311 -16.628 1.00 40.06 495 LEU A O 1
ATOM 3985 N N . PRO A 1 496 ? 42.083 31.071 -16.527 1.00 44.62 496 PRO A N 1
ATOM 3986 C CA . PRO A 1 496 ? 42.783 31.900 -17.524 1.00 44.62 496 PRO A CA 1
ATOM 3987 C C . PRO A 1 496 ? 44.303 32.074 -17.341 1.00 44.62 496 PRO A C 1
ATOM 3989 O O . PRO A 1 496 ? 44.984 32.464 -18.292 1.00 44.62 496 PRO A O 1
ATOM 3992 N N . ASP A 1 497 ? 44.836 31.792 -16.150 1.00 42.78 497 ASP A N 1
ATOM 3993 C CA . ASP A 1 497 ? 46.226 32.078 -15.780 1.00 42.78 497 ASP A CA 1
ATOM 3994 C C . ASP A 1 497 ? 47.159 30.849 -15.776 1.00 42.78 497 ASP A C 1
ATOM 3996 O O . ASP A 1 497 ? 48.372 31.006 -15.625 1.00 42.78 497 ASP A O 1
ATOM 4000 N N . GLU A 1 498 ? 46.656 29.636 -16.030 1.00 46.06 498 GLU A N 1
ATOM 4001 C CA . GLU A 1 498 ? 47.483 28.424 -16.139 1.00 46.06 498 GLU A CA 1
ATOM 4002 C C . GLU A 1 498 ? 47.624 27.985 -17.602 1.00 46.06 498 GLU A C 1
ATOM 4004 O O . GLU A 1 498 ? 46.911 27.118 -18.102 1.00 46.06 498 GLU A O 1
ATOM 4009 N N . ARG A 1 499 ? 48.581 28.578 -18.328 1.00 46.97 499 ARG A N 1
ATOM 4010 C CA . ARG A 1 499 ? 48.961 28.089 -19.665 1.00 46.97 499 ARG A CA 1
ATOM 4011 C C . ARG A 1 499 ? 49.779 26.806 -19.541 1.00 46.97 499 ARG A C 1
ATOM 4013 O O . ARG A 1 499 ? 51.006 26.835 -19.636 1.00 46.97 499 ARG A O 1
ATOM 4020 N N . ILE A 1 500 ? 49.107 25.678 -19.348 1.00 53.66 500 ILE A N 1
ATOM 4021 C CA . ILE A 1 500 ? 49.738 24.365 -19.473 1.00 53.66 500 ILE A CA 1
ATOM 4022 C C . ILE A 1 500 ? 50.089 24.157 -20.953 1.00 53.66 500 ILE A C 1
ATOM 4024 O O . ILE A 1 500 ? 49.236 24.210 -21.839 1.00 53.66 500 ILE A O 1
ATOM 4028 N N . LEU A 1 501 ? 51.380 23.973 -21.242 1.00 55.94 501 LEU A N 1
ATOM 4029 C CA . LEU A 1 501 ? 51.857 23.666 -22.588 1.00 55.94 501 LEU A CA 1
ATOM 4030 C C . LEU A 1 501 ? 51.413 22.247 -22.954 1.00 55.94 501 LEU A C 1
ATOM 4032 O O . LEU A 1 501 ? 52.043 21.274 -22.551 1.00 55.94 501 LEU A O 1
ATOM 4036 N N . LEU A 1 502 ? 50.332 22.135 -23.727 1.00 59.16 502 LEU A N 1
ATOM 4037 C CA . LEU A 1 502 ? 49.903 20.855 -24.289 1.00 59.16 502 LEU A CA 1
ATOM 4038 C C . LEU A 1 502 ? 51.034 20.236 -25.133 1.00 59.16 502 LEU A C 1
ATOM 4040 O O . LEU A 1 502 ? 51.639 20.953 -25.947 1.00 59.16 502 LEU A O 1
ATOM 4044 N N . PRO A 1 503 ? 51.301 18.926 -24.992 1.00 67.56 503 PRO A N 1
ATOM 4045 C CA . PRO A 1 503 ? 52.396 18.267 -25.689 1.00 67.56 503 PRO A CA 1
ATOM 4046 C C . PRO A 1 503 ? 52.271 18.373 -27.214 1.00 67.56 503 PRO A C 1
ATOM 4048 O O . PRO A 1 503 ? 51.197 18.236 -27.798 1.00 67.56 503 PRO A O 1
ATOM 4051 N N . SER A 1 504 ? 53.396 18.644 -27.874 1.00 74.62 504 SER A N 1
ATOM 4052 C CA . SER A 1 504 ? 53.553 18.587 -29.331 1.00 74.62 504 SER A CA 1
ATOM 4053 C C . SER A 1 504 ? 53.592 17.154 -29.866 1.00 74.62 504 SER A C 1
ATOM 4055 O O . SER A 1 504 ? 53.250 16.937 -31.035 1.00 74.62 504 SER A O 1
ATOM 4057 N N . THR A 1 505 ? 53.982 16.201 -29.018 1.00 77.44 505 THR A N 1
ATOM 4058 C CA . THR A 1 505 ? 54.047 14.766 -29.308 1.00 77.44 505 THR A CA 1
ATOM 4059 C C . THR A 1 505 ? 53.578 13.944 -28.123 1.00 77.44 505 THR A C 1
ATOM 4061 O O . THR A 1 505 ? 53.932 14.234 -26.983 1.00 77.44 505 THR A O 1
ATOM 4064 N N . VAL A 1 506 ? 52.817 12.888 -28.402 1.00 76.25 506 VAL A N 1
ATOM 4065 C CA . VAL A 1 506 ? 52.489 11.849 -27.420 1.00 76.25 506 VAL A CA 1
ATOM 4066 C C . VAL A 1 506 ? 52.888 10.498 -27.995 1.00 76.25 506 VAL A C 1
ATOM 4068 O O . VAL A 1 506 ? 52.484 10.141 -29.105 1.00 76.25 506 VAL A O 1
ATOM 4071 N N . THR A 1 507 ? 53.688 9.759 -27.232 1.00 79.25 507 THR A N 1
ATOM 4072 C CA . THR A 1 507 ? 54.139 8.406 -27.551 1.00 79.25 507 THR A CA 1
ATOM 4073 C C . THR A 1 507 ? 53.704 7.459 -26.445 1.00 79.25 507 THR A C 1
ATOM 4075 O O . THR A 1 507 ? 53.977 7.719 -25.277 1.00 79.25 507 THR A O 1
ATOM 4078 N N . VAL A 1 508 ? 53.058 6.352 -26.802 1.00 78.38 508 VAL A N 1
ATOM 4079 C CA . VAL A 1 508 ? 52.763 5.251 -25.876 1.00 78.38 508 VAL A CA 1
ATOM 4080 C C . VAL A 1 508 ? 53.635 4.070 -26.267 1.00 78.38 508 VAL A C 1
ATOM 4082 O O . VAL A 1 508 ? 53.638 3.645 -27.425 1.00 78.38 508 VAL A O 1
ATOM 4085 N N . ILE A 1 509 ? 54.371 3.541 -25.300 1.00 80.31 509 ILE A N 1
ATOM 4086 C CA . ILE A 1 509 ? 55.266 2.398 -25.448 1.00 80.31 509 ILE A CA 1
ATOM 4087 C C . ILE A 1 509 ? 54.756 1.298 -24.524 1.00 80.31 509 ILE A C 1
ATOM 4089 O O . ILE A 1 509 ? 54.532 1.547 -23.344 1.00 80.31 509 ILE A O 1
ATOM 4093 N N . ILE A 1 510 ? 54.587 0.085 -25.041 1.00 79.69 510 ILE A N 1
ATOM 4094 C CA . ILE A 1 510 ? 54.218 -1.087 -24.244 1.00 79.69 510 ILE A CA 1
ATOM 4095 C C . ILE A 1 510 ? 55.299 -2.145 -24.431 1.00 79.69 510 ILE A C 1
ATOM 4097 O O . ILE A 1 510 ? 55.640 -2.490 -25.561 1.00 79.69 510 ILE A O 1
ATOM 4101 N N . ASP A 1 511 ? 55.896 -2.595 -23.327 1.00 83.81 511 ASP A N 1
ATOM 4102 C CA . ASP A 1 511 ? 57.004 -3.561 -23.292 1.00 83.81 511 ASP A CA 1
ATOM 4103 C C . ASP A 1 511 ? 58.160 -3.207 -24.244 1.00 83.81 511 ASP A C 1
ATOM 4105 O O . ASP A 1 511 ? 58.728 -4.049 -24.939 1.00 83.81 511 ASP A O 1
ATOM 4109 N N . GLY A 1 512 ? 58.497 -1.916 -24.302 1.00 82.31 512 GLY A N 1
ATOM 4110 C CA . GLY A 1 512 ? 59.569 -1.393 -25.155 1.00 82.31 512 GLY A CA 1
ATOM 4111 C C . GLY A 1 512 ? 59.195 -1.216 -26.631 1.00 82.31 512 GLY A C 1
ATOM 4112 O O . GLY A 1 512 ? 60.027 -0.744 -27.402 1.00 82.31 512 GLY A O 1
ATOM 4113 N N . SER A 1 513 ? 57.961 -1.536 -27.031 1.00 79.25 513 SER A N 1
ATOM 4114 C CA . SER A 1 513 ? 57.456 -1.315 -28.390 1.00 79.25 513 SER A CA 1
ATOM 4115 C C . SER A 1 513 ? 56.547 -0.090 -28.443 1.00 79.25 513 SER A C 1
ATOM 4117 O O . SER A 1 513 ? 55.566 -0.005 -27.708 1.00 79.25 513 SER A O 1
ATOM 4119 N N . THR A 1 514 ? 56.843 0.864 -29.324 1.00 81.56 514 THR A N 1
ATOM 4120 C CA . THR A 1 514 ? 55.971 2.024 -29.555 1.00 81.56 514 THR A CA 1
ATOM 4121 C C . THR A 1 514 ? 54.671 1.576 -30.216 1.00 81.56 514 THR A C 1
ATOM 4123 O O . THR A 1 514 ? 54.679 1.142 -31.366 1.00 81.56 514 THR A O 1
ATOM 4126 N N . VAL A 1 515 ? 53.556 1.697 -29.499 1.00 75.94 515 VAL A N 1
ATOM 4127 C CA . VAL A 1 515 ? 52.218 1.338 -29.998 1.00 75.94 515 VAL A CA 1
ATOM 4128 C C . VAL A 1 515 ? 51.445 2.550 -30.516 1.00 75.94 515 VAL A C 1
ATOM 4130 O O . VAL A 1 515 ? 50.544 2.398 -31.335 1.00 75.94 515 VAL A O 1
ATOM 4133 N N . LEU A 1 516 ? 51.819 3.756 -30.081 1.00 77.69 516 LEU A N 1
ATOM 4134 C CA . LEU A 1 516 ? 51.249 5.015 -30.552 1.00 77.69 516 LEU A CA 1
ATOM 4135 C C . LEU A 1 516 ? 52.339 6.082 -30.610 1.00 77.69 516 LEU A C 1
ATOM 4137 O O . LEU A 1 516 ? 53.097 6.225 -29.657 1.00 77.69 516 LEU A O 1
ATOM 4141 N N . HIS A 1 517 ? 52.392 6.854 -31.694 1.00 81.00 517 HIS A N 1
ATOM 4142 C CA . HIS A 1 517 ? 53.232 8.046 -31.804 1.00 81.00 517 HIS A CA 1
ATOM 4143 C C . HIS A 1 517 ? 52.502 9.097 -32.643 1.00 81.00 517 HIS A C 1
ATOM 4145 O O . HIS A 1 517 ? 52.232 8.862 -33.823 1.00 81.00 517 HIS A O 1
ATOM 4151 N N . ARG A 1 518 ? 52.143 10.240 -32.047 1.00 74.25 518 ARG A N 1
ATOM 4152 C CA . ARG A 1 518 ? 51.318 11.259 -32.716 1.00 74.25 518 ARG A CA 1
ATOM 4153 C C . ARG A 1 518 ? 51.879 12.668 -32.545 1.00 74.25 518 ARG A C 1
ATOM 4155 O O . ARG A 1 518 ? 52.212 13.068 -31.436 1.00 74.25 518 ARG A O 1
ATOM 4162 N N . HIS A 1 519 ? 51.916 13.424 -33.648 1.00 76.31 519 HIS A N 1
ATOM 4163 C CA . HIS A 1 519 ? 52.312 14.837 -33.709 1.00 76.31 519 HIS A CA 1
ATOM 4164 C C . HIS A 1 519 ? 51.095 15.771 -33.836 1.00 76.31 519 HIS A C 1
ATOM 4166 O O . HIS A 1 519 ? 50.158 15.487 -34.584 1.00 76.31 519 HIS A O 1
ATOM 4172 N N . ARG A 1 520 ? 51.155 16.943 -33.190 1.00 60.88 520 ARG A N 1
ATOM 4173 C CA . ARG A 1 520 ? 50.089 17.972 -33.113 1.00 60.88 520 ARG A CA 1
ATOM 4174 C C . ARG A 1 520 ? 49.742 18.697 -34.439 1.00 60.88 520 ARG A C 1
ATOM 4176 O O . ARG A 1 520 ? 49.018 19.683 -34.435 1.00 60.88 520 ARG A O 1
ATOM 4183 N N . GLY A 1 521 ? 50.224 18.228 -35.592 1.00 50.44 521 GLY A N 1
ATOM 4184 C CA . GLY A 1 521 ? 49.976 18.852 -36.904 1.00 50.44 521 GLY A CA 1
ATOM 4185 C C . GLY A 1 521 ? 48.614 18.545 -37.551 1.00 50.44 521 GLY A C 1
ATOM 4186 O O . GLY A 1 521 ? 48.326 19.079 -38.619 1.00 50.44 521 GLY A O 1
ATOM 4187 N N . ALA A 1 522 ? 47.782 17.694 -36.943 1.00 48.06 522 ALA A N 1
ATOM 4188 C CA . ALA A 1 522 ? 46.446 17.344 -37.436 1.00 48.06 522 ALA A CA 1
ATOM 4189 C C . ALA A 1 522 ? 45.352 17.995 -36.560 1.00 48.06 522 ALA A C 1
ATOM 4191 O O . ALA A 1 522 ? 45.521 18.038 -35.341 1.00 48.06 522 ALA A O 1
ATOM 4192 N N . PRO A 1 523 ? 44.241 18.498 -37.135 1.00 42.12 523 PRO A N 1
ATOM 4193 C CA . PRO A 1 523 ? 43.215 19.220 -36.381 1.00 42.12 523 PRO A CA 1
ATOM 4194 C C . PRO A 1 523 ? 42.582 18.332 -35.298 1.00 42.12 523 PRO A C 1
ATOM 4196 O O . PRO A 1 523 ? 42.062 17.257 -35.596 1.00 42.12 523 PRO A O 1
ATOM 4199 N N . MET A 1 524 ? 42.616 18.790 -34.041 1.00 45.94 524 MET A N 1
ATOM 4200 C CA . MET A 1 524 ? 41.954 18.133 -32.909 1.00 45.94 524 MET A CA 1
ATOM 4201 C C . MET A 1 524 ? 40.475 18.543 -32.855 1.00 45.94 524 MET A C 1
ATOM 4203 O O . MET A 1 524 ? 40.097 19.450 -32.125 1.00 45.94 524 MET A O 1
ATOM 4207 N N . ALA A 1 525 ? 39.624 17.887 -33.644 1.00 37.38 525 ALA A N 1
ATOM 4208 C CA . ALA A 1 525 ? 38.248 17.655 -33.192 1.00 37.38 525 ALA A CA 1
ATOM 4209 C C . ALA A 1 525 ? 38.291 16.540 -32.134 1.00 37.38 525 ALA A C 1
ATOM 4211 O O . ALA A 1 525 ? 39.231 15.754 -32.181 1.00 37.38 525 ALA A O 1
ATOM 4212 N N . ARG A 1 526 ? 37.323 16.448 -31.205 1.00 40.88 526 ARG A N 1
ATOM 4213 C CA . ARG A 1 526 ? 37.190 15.311 -30.266 1.00 40.88 526 ARG A CA 1
ATOM 4214 C C . ARG A 1 526 ? 37.491 13.996 -30.992 1.00 40.88 526 ARG A C 1
ATOM 4216 O O . ARG A 1 526 ? 36.673 13.533 -31.784 1.00 40.88 526 ARG A O 1
ATOM 4223 N N . VAL A 1 527 ? 38.665 13.423 -30.749 1.00 38.81 527 VAL A N 1
ATOM 4224 C CA . VAL A 1 527 ? 39.017 12.104 -31.264 1.00 38.81 527 VAL A CA 1
ATOM 4225 C C . VAL A 1 527 ? 39.021 11.175 -30.062 1.00 38.81 527 VAL A C 1
ATOM 4227 O O . VAL A 1 527 ? 39.983 11.150 -29.303 1.00 38.81 527 VAL A O 1
ATOM 4230 N N . GLU A 1 528 ? 37.945 10.411 -29.887 1.00 41.16 528 GLU A N 1
ATOM 4231 C CA . GLU A 1 528 ? 38.068 9.095 -29.261 1.00 41.16 528 GLU A CA 1
ATOM 4232 C C . GLU A 1 528 ? 38.858 8.231 -30.251 1.00 41.16 528 GLU A C 1
ATOM 4234 O O . GLU A 1 528 ? 38.292 7.606 -31.147 1.00 41.16 528 GLU A O 1
ATOM 4239 N N . GLU A 1 529 ? 40.189 8.277 -30.183 1.00 43.78 529 GLU A N 1
ATOM 4240 C CA . GLU A 1 529 ? 41.016 7.394 -31.001 1.00 43.78 529 GLU A CA 1
ATOM 4241 C C . GLU A 1 529 ? 41.254 6.110 -30.214 1.00 43.78 529 GLU A C 1
ATOM 4243 O O . GLU A 1 529 ? 42.041 6.067 -29.268 1.00 43.78 529 GLU A O 1
ATOM 4248 N N . VAL A 1 530 ? 40.528 5.058 -30.587 1.00 41.62 530 VAL A N 1
ATOM 4249 C CA . VAL A 1 530 ? 40.723 3.721 -30.029 1.00 41.62 530 VAL A CA 1
ATOM 4250 C C . VAL A 1 530 ? 41.988 3.136 -30.651 1.00 41.62 530 VAL A C 1
ATOM 4252 O O . VAL A 1 530 ? 41.960 2.605 -31.760 1.00 41.62 530 VAL A O 1
ATOM 4255 N N . VAL A 1 531 ? 43.108 3.216 -29.937 1.00 46.34 531 VAL A N 1
ATOM 4256 C CA . VAL A 1 531 ? 44.320 2.481 -30.308 1.00 46.34 531 VAL A CA 1
ATOM 4257 C C . VAL A 1 531 ? 44.170 1.065 -29.768 1.00 46.34 531 VAL A C 1
ATOM 4259 O O . VAL A 1 531 ? 44.501 0.768 -28.622 1.00 46.34 531 VAL A O 1
ATOM 4262 N N . SER A 1 532 ? 43.602 0.173 -30.580 1.00 48.44 532 SER A N 1
ATOM 4263 C CA . SER A 1 532 ? 43.490 -1.241 -30.226 1.00 48.44 532 SER A CA 1
ATOM 4264 C C . SER A 1 532 ? 44.827 -1.943 -30.476 1.00 48.44 532 SER A C 1
ATOM 4266 O O . SER A 1 532 ? 45.049 -2.505 -31.549 1.00 48.44 532 SER A O 1
ATOM 4268 N N . SER A 1 533 ? 45.735 -1.916 -29.502 1.00 52.94 533 SER A N 1
ATOM 4269 C CA . SER A 1 533 ? 46.845 -2.871 -29.464 1.00 52.94 533 SER A CA 1
ATOM 4270 C C . SER A 1 533 ? 46.417 -4.093 -28.656 1.00 52.94 533 SER A C 1
ATOM 4272 O O . SER A 1 533 ? 46.113 -3.982 -27.471 1.00 52.94 533 SER A O 1
ATOM 4274 N N . THR A 1 534 ? 46.389 -5.265 -29.282 1.00 54.91 534 THR A N 1
ATOM 4275 C CA . THR A 1 534 ? 46.047 -6.520 -28.609 1.00 54.91 534 THR A CA 1
ATOM 4276 C C . THR A 1 534 ? 47.213 -6.977 -27.735 1.00 54.91 534 THR A C 1
ATOM 4278 O O . THR A 1 534 ? 48.226 -7.439 -28.261 1.00 54.91 534 THR A O 1
ATOM 4281 N N . LEU A 1 535 ? 47.078 -6.845 -26.414 1.00 60.50 535 LEU A N 1
ATOM 4282 C CA . LEU A 1 535 ? 48.041 -7.369 -25.442 1.00 60.50 535 LEU A CA 1
ATOM 4283 C C . LEU A 1 535 ? 47.638 -8.793 -25.016 1.00 60.50 535 LEU A C 1
ATOM 4285 O O . LEU A 1 535 ? 46.469 -9.008 -24.687 1.00 60.50 535 LEU A O 1
ATOM 4289 N N . PRO A 1 536 ? 48.549 -9.782 -25.040 1.00 58.81 536 PRO A N 1
ATOM 4290 C CA . PRO A 1 536 ? 48.255 -11.128 -24.558 1.00 58.81 536 PRO A CA 1
ATOM 4291 C C . PRO A 1 536 ? 48.119 -11.139 -23.027 1.00 58.81 536 PRO A C 1
ATOM 4293 O O . PRO A 1 536 ? 49.097 -10.963 -22.311 1.00 58.81 536 PRO A O 1
ATOM 4296 N N . GLY A 1 537 ? 46.909 -11.394 -22.520 1.00 58.25 537 GLY A N 1
ATOM 4297 C CA . GLY A 1 537 ? 46.536 -11.236 -21.107 1.00 58.25 537 GLY A CA 1
ATOM 4298 C C . GLY A 1 537 ? 47.129 -12.224 -20.092 1.00 58.25 537 GLY A C 1
ATOM 4299 O O . GLY A 1 537 ? 46.483 -12.485 -19.086 1.00 58.25 537 GLY A O 1
ATOM 4300 N N . THR A 1 538 ? 48.307 -12.809 -20.323 1.00 57.81 538 THR A N 1
ATOM 4301 C CA . THR A 1 538 ? 48.923 -13.791 -19.401 1.00 57.81 538 THR A CA 1
ATOM 4302 C C . THR A 1 538 ? 50.159 -13.280 -18.661 1.00 57.81 538 THR A C 1
ATOM 4304 O O . THR A 1 538 ? 50.673 -13.991 -17.801 1.00 57.81 538 THR A O 1
ATOM 4307 N N . SER A 1 539 ? 50.644 -12.075 -18.967 1.00 67.00 539 SER A N 1
ATOM 4308 C CA . SER A 1 539 ? 51.857 -11.509 -18.363 1.00 67.00 539 SER A CA 1
ATOM 4309 C C . SER A 1 539 ? 51.639 -10.053 -17.952 1.00 67.00 539 SER A C 1
ATOM 4311 O O . SER A 1 539 ? 50.821 -9.371 -18.566 1.00 67.00 539 SER A O 1
ATOM 4313 N N . PRO A 1 540 ? 52.354 -9.556 -16.926 1.00 73.06 540 PRO A N 1
ATOM 4314 C CA . PRO A 1 540 ? 52.352 -8.135 -16.629 1.00 73.06 540 PRO A CA 1
ATOM 4315 C C . PRO A 1 540 ? 52.984 -7.343 -17.780 1.00 73.06 540 PRO A C 1
ATOM 4317 O O . PRO A 1 540 ? 53.978 -7.782 -18.360 1.00 73.06 540 PRO A O 1
ATOM 4320 N N . HIS A 1 541 ? 52.414 -6.179 -18.085 1.00 76.00 541 HIS A N 1
ATOM 4321 C CA . HIS A 1 541 ? 52.869 -5.297 -19.163 1.00 76.00 541 HIS A CA 1
ATOM 4322 C C . HIS A 1 541 ? 53.373 -3.974 -18.590 1.00 76.00 541 HIS A C 1
ATOM 4324 O O . HIS A 1 541 ? 52.718 -3.379 -17.730 1.00 76.00 541 HIS A O 1
ATOM 4330 N N . ARG A 1 542 ? 54.511 -3.479 -19.083 1.00 80.31 542 ARG A N 1
ATOM 4331 C CA . ARG A 1 542 ? 55.017 -2.148 -18.736 1.00 80.31 542 ARG A CA 1
ATOM 4332 C C . ARG A 1 542 ? 54.578 -1.147 -19.793 1.00 80.31 542 ARG A C 1
ATOM 4334 O O . ARG A 1 542 ? 54.993 -1.243 -20.946 1.00 80.31 542 ARG A O 1
ATOM 4341 N N . VAL A 1 543 ? 53.786 -0.162 -19.388 1.00 75.62 543 VAL A N 1
ATOM 4342 C CA . VAL A 1 543 ? 53.336 0.932 -20.257 1.00 75.62 543 VAL A CA 1
ATOM 4343 C C . VAL A 1 543 ? 54.110 2.192 -19.907 1.00 75.62 543 VAL A C 1
ATOM 4345 O O . VAL A 1 543 ? 54.212 2.547 -18.738 1.00 75.62 543 VAL A O 1
ATOM 4348 N N . ILE A 1 544 ? 54.659 2.866 -20.911 1.00 78.25 544 ILE A N 1
ATOM 4349 C CA . ILE A 1 544 ? 55.373 4.133 -20.772 1.00 78.25 544 ILE A CA 1
ATOM 4350 C C . ILE A 1 544 ? 54.694 5.160 -21.676 1.00 78.25 544 ILE A C 1
ATOM 4352 O O . ILE A 1 544 ? 54.566 4.945 -22.881 1.00 78.25 544 ILE A O 1
ATOM 4356 N N . LEU A 1 545 ? 54.265 6.277 -21.097 1.00 77.44 545 LEU A N 1
ATOM 4357 C CA . LEU A 1 545 ? 53.810 7.451 -21.830 1.00 77.44 545 LEU A CA 1
ATOM 4358 C C . LEU A 1 545 ? 54.949 8.465 -21.875 1.00 77.44 545 LEU A C 1
ATOM 4360 O O . LEU A 1 545 ? 55.467 8.858 -20.831 1.00 77.44 545 LEU A O 1
ATOM 4364 N N . VAL A 1 546 ? 55.294 8.915 -23.077 1.00 80.00 546 VAL A N 1
ATOM 4365 C CA . VAL A 1 546 ? 56.237 10.009 -23.308 1.00 80.00 546 VAL A CA 1
ATOM 4366 C C . VAL A 1 546 ? 55.488 11.149 -23.982 1.00 80.00 546 VAL A C 1
ATOM 4368 O O . VAL A 1 546 ? 55.009 11.006 -25.108 1.00 80.00 546 VAL A O 1
ATOM 4371 N N . ALA A 1 547 ? 55.375 12.276 -23.291 1.00 76.19 547 ALA A N 1
ATOM 4372 C CA . ALA A 1 547 ? 54.756 13.489 -23.800 1.00 76.19 547 ALA A CA 1
ATOM 4373 C C . ALA A 1 547 ? 55.821 14.580 -23.933 1.00 76.19 547 ALA A C 1
ATOM 4375 O O . ALA A 1 547 ? 56.458 14.936 -22.944 1.00 76.19 547 ALA A O 1
ATOM 4376 N N . GLU A 1 548 ? 56.022 15.128 -25.132 1.00 77.69 548 GLU A N 1
ATOM 4377 C CA . GLU A 1 548 ? 57.027 16.175 -25.349 1.00 77.69 548 GLU A CA 1
ATOM 4378 C C . GLU A 1 548 ? 56.368 17.488 -25.756 1.00 77.69 548 GLU A C 1
ATOM 4380 O O . GLU A 1 548 ? 55.511 17.514 -26.641 1.00 77.69 548 GLU A O 1
ATOM 4385 N N . ALA A 1 549 ? 56.785 18.591 -25.137 1.00 75.00 549 ALA A N 1
ATOM 4386 C CA . ALA A 1 549 ? 56.335 19.942 -25.453 1.00 75.00 549 ALA A CA 1
ATOM 4387 C C . ALA A 1 549 ? 57.514 20.919 -25.374 1.00 75.00 549 ALA A C 1
ATOM 4389 O O . ALA A 1 549 ? 58.220 20.968 -24.369 1.00 75.00 549 ALA A O 1
ATOM 4390 N N . SER A 1 550 ? 57.713 21.731 -26.415 1.00 74.06 550 SER A N 1
ATOM 4391 C CA . SER A 1 550 ? 58.648 22.871 -26.395 1.00 74.06 550 SER A CA 1
ATOM 4392 C C . SER A 1 550 ? 60.077 22.534 -25.929 1.00 74.06 550 SER A C 1
ATOM 4394 O O . SER A 1 550 ? 60.711 23.332 -25.244 1.00 74.06 550 SER A O 1
ATOM 4396 N N . GLY A 1 551 ? 60.591 21.354 -26.292 1.00 70.94 551 GLY A N 1
ATOM 4397 C CA . GLY A 1 551 ? 61.939 20.901 -25.918 1.00 70.94 551 GLY A CA 1
ATOM 4398 C C . GLY A 1 551 ? 62.046 20.221 -24.548 1.00 70.94 551 GLY A C 1
ATOM 4399 O O . GLY A 1 551 ? 63.146 19.852 -24.147 1.00 70.94 551 GLY A O 1
ATOM 4400 N N . HIS A 1 552 ? 60.927 20.018 -23.850 1.00 62.97 552 HIS A N 1
ATOM 4401 C CA . HIS A 1 552 ? 60.842 19.229 -22.623 1.00 62.97 552 HIS A CA 1
ATOM 4402 C C . HIS A 1 552 ? 60.098 17.918 -22.885 1.00 62.97 552 HIS A C 1
ATOM 4404 O O . HIS A 1 552 ? 59.144 17.899 -23.660 1.00 62.97 552 HIS A O 1
ATOM 4410 N N . SER A 1 553 ? 60.523 16.841 -22.224 1.00 71.69 553 SER A N 1
ATOM 4411 C CA . SER A 1 553 ? 59.880 15.527 -22.280 1.00 71.69 553 SER A CA 1
ATOM 4412 C C . SER A 1 553 ? 59.453 15.109 -20.875 1.00 71.69 553 SER A C 1
ATOM 4414 O O . SER A 1 553 ? 60.230 15.235 -19.926 1.00 71.69 553 SER A O 1
ATOM 4416 N N . LEU A 1 554 ? 58.206 14.662 -20.747 1.00 71.12 554 LEU A N 1
ATOM 4417 C CA . LEU A 1 554 ? 57.653 14.051 -19.549 1.00 71.12 554 LEU A CA 1
ATOM 4418 C C . LEU A 1 554 ? 57.448 12.564 -19.830 1.00 71.12 554 LEU A C 1
ATOM 4420 O O . LEU A 1 554 ? 56.678 12.198 -20.717 1.00 71.12 554 LEU A O 1
ATOM 4424 N N . GLU A 1 555 ? 58.118 11.721 -19.051 1.00 79.94 555 GLU A N 1
ATOM 4425 C CA . GLU A 1 555 ? 57.968 10.270 -19.103 1.00 79.94 555 GLU A CA 1
ATOM 4426 C C . GLU A 1 555 ? 57.245 9.786 -17.845 1.00 79.94 555 GLU A C 1
ATOM 4428 O O . GLU A 1 555 ? 57.590 10.165 -16.725 1.00 79.94 555 GLU A O 1
ATOM 4433 N N . THR A 1 556 ? 56.225 8.951 -18.011 1.00 74.88 556 THR A N 1
ATOM 4434 C CA . THR A 1 556 ? 55.565 8.255 -16.900 1.00 74.88 556 THR A CA 1
ATOM 4435 C C . THR A 1 556 ? 55.416 6.784 -17.251 1.00 74.88 556 THR A C 1
ATOM 4437 O O . THR A 1 556 ? 55.045 6.451 -18.374 1.00 74.88 556 THR A O 1
ATOM 4440 N N . ALA A 1 557 ? 55.737 5.903 -16.303 1.00 75.75 557 ALA A N 1
ATOM 4441 C CA . ALA A 1 557 ? 55.702 4.459 -16.492 1.00 75.75 557 ALA A CA 1
ATOM 4442 C C . ALA A 1 557 ? 54.777 3.786 -15.473 1.00 75.75 557 ALA A C 1
ATOM 4444 O O . ALA A 1 557 ? 54.770 4.155 -14.298 1.00 75.75 557 ALA A O 1
ATOM 4445 N N . TRP A 1 558 ? 54.058 2.759 -15.921 1.00 74.56 558 TRP A N 1
ATOM 4446 C CA . TRP A 1 558 ? 53.155 1.942 -15.113 1.00 74.56 558 TRP A CA 1
ATOM 4447 C C . TRP A 1 558 ? 53.385 0.454 -15.380 1.00 74.56 558 TRP A C 1
ATOM 4449 O O . TRP A 1 558 ? 53.758 0.065 -16.488 1.00 74.56 558 TRP A O 1
ATOM 4459 N N . GLU A 1 559 ? 53.117 -0.376 -14.373 1.00 73.31 559 GLU A N 1
ATOM 4460 C CA . GLU A 1 559 ? 53.028 -1.831 -14.517 1.00 73.31 559 GLU A CA 1
ATOM 4461 C C . GLU A 1 559 ? 51.563 -2.262 -14.428 1.00 73.31 559 GLU A C 1
ATOM 4463 O O . GLU A 1 559 ? 50.868 -1.944 -13.463 1.00 73.31 559 GLU A O 1
ATOM 4468 N N . ILE A 1 560 ? 51.092 -2.983 -15.443 1.00 70.00 560 ILE A N 1
ATOM 4469 C CA . ILE A 1 560 ? 49.759 -3.582 -15.472 1.00 70.00 560 ILE A CA 1
ATOM 4470 C C . ILE A 1 560 ? 49.900 -5.029 -14.986 1.00 70.00 560 ILE A C 1
ATOM 4472 O O . ILE A 1 560 ? 50.580 -5.805 -15.659 1.00 70.00 560 ILE A O 1
ATOM 4476 N N . PRO A 1 561 ? 49.302 -5.421 -13.846 1.00 61.06 561 PRO A N 1
ATOM 4477 C CA . PRO A 1 561 ? 49.367 -6.796 -13.358 1.00 61.06 561 PRO A CA 1
ATOM 4478 C C . PRO A 1 561 ? 48.555 -7.752 -14.248 1.00 61.06 561 PRO A C 1
ATOM 4480 O O . PRO A 1 561 ? 47.579 -7.353 -14.881 1.00 61.06 561 PRO A O 1
ATOM 4483 N N . ALA A 1 562 ? 48.942 -9.032 -14.278 1.00 65.56 562 ALA A N 1
ATOM 4484 C CA . ALA A 1 562 ? 48.191 -10.059 -14.999 1.00 65.56 562 ALA A CA 1
ATOM 4485 C C . ALA A 1 562 ? 46.773 -10.246 -14.396 1.00 65.56 562 ALA A C 1
ATOM 4487 O O . ALA A 1 562 ? 46.616 -10.116 -13.177 1.00 65.56 562 ALA 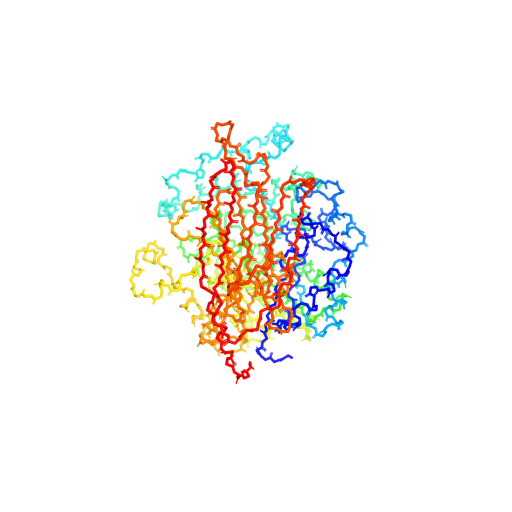A O 1
ATOM 4488 N N . PRO A 1 563 ? 45.742 -10.571 -15.202 1.00 54.69 563 PRO A N 1
ATOM 4489 C CA . PRO A 1 563 ? 44.394 -10.841 -14.705 1.00 54.69 563 PRO A CA 1
ATOM 4490 C C . PRO A 1 563 ? 44.382 -12.025 -13.727 1.00 54.69 563 PRO A C 1
ATOM 4492 O O . PRO A 1 563 ? 44.983 -13.066 -13.994 1.00 54.69 563 PRO A O 1
ATOM 4495 N N . LEU A 1 564 ? 43.669 -11.885 -12.607 1.00 46.06 564 LEU A N 1
ATOM 4496 C CA . LEU A 1 564 ? 43.436 -12.983 -11.664 1.00 46.06 564 LEU A CA 1
ATOM 4497 C C . LEU A 1 564 ? 42.475 -14.012 -12.286 1.00 46.06 564 LEU A C 1
ATOM 4499 O O . LEU A 1 564 ? 41.434 -13.637 -12.828 1.00 46.06 564 LEU A O 1
ATOM 4503 N N . GLU A 1 565 ? 42.807 -15.307 -12.206 1.00 44.81 565 GLU A N 1
ATOM 4504 C CA . GLU A 1 565 ? 41.918 -16.385 -12.665 1.00 44.81 565 GLU A CA 1
ATOM 4505 C C . GLU A 1 565 ? 40.566 -16.322 -11.936 1.00 44.81 565 GLU A C 1
ATOM 4507 O O . GLU A 1 565 ? 40.506 -16.340 -10.705 1.00 44.81 565 GLU A O 1
ATOM 4512 N N . GLN A 1 566 ? 39.463 -16.275 -12.692 1.00 43.00 566 GLN A N 1
ATOM 4513 C CA . GLN A 1 566 ? 38.121 -16.331 -12.113 1.00 43.00 566 GLN A CA 1
ATOM 4514 C C . GLN A 1 566 ? 37.832 -17.730 -11.530 1.00 43.00 566 GLN A C 1
ATOM 4516 O O . GLN A 1 566 ? 38.051 -18.737 -12.216 1.00 43.00 566 GLN A O 1
ATOM 4521 N N . PRO A 1 567 ? 37.288 -17.833 -10.302 1.00 37.66 567 PRO A N 1
ATOM 4522 C CA . PRO A 1 567 ? 36.888 -19.115 -9.736 1.00 37.66 567 PRO A CA 1
ATOM 4523 C C . PRO A 1 567 ? 35.685 -19.696 -10.494 1.00 37.66 567 PRO A C 1
ATOM 4525 O O . PRO A 1 567 ? 34.638 -19.068 -10.629 1.00 37.66 567 PRO A O 1
ATOM 4528 N N . LYS A 1 568 ? 35.830 -20.933 -10.981 1.00 34.41 568 LYS A N 1
ATOM 4529 C CA . LYS A 1 568 ? 34.782 -21.696 -11.676 1.00 34.41 568 LYS A CA 1
ATOM 4530 C C . LYS A 1 568 ? 33.894 -22.426 -10.655 1.00 34.41 568 LYS A C 1
ATOM 4532 O O . LYS A 1 568 ? 34.185 -23.569 -10.314 1.00 34.41 568 LYS A O 1
ATOM 4537 N N . GLY A 1 569 ? 32.832 -21.789 -10.164 1.00 42.62 569 GLY A N 1
ATOM 4538 C CA . GLY A 1 569 ? 31.814 -22.418 -9.303 1.00 42.62 569 GLY A CA 1
ATOM 4539 C C . GLY A 1 569 ? 30.387 -21.989 -9.687 1.00 42.62 569 GLY A C 1
ATOM 4540 O O . GLY A 1 569 ? 30.240 -20.893 -10.225 1.00 42.62 569 GLY A O 1
ATOM 4541 N N . PRO A 1 570 ? 29.351 -22.833 -9.489 1.00 37.84 570 PRO A N 1
ATOM 4542 C CA . PRO A 1 570 ? 27.978 -22.525 -9.900 1.00 37.84 570 PRO A CA 1
ATOM 4543 C C . PRO A 1 570 ? 27.273 -21.553 -8.935 1.00 37.84 570 PRO A C 1
ATOM 4545 O O . PRO A 1 570 ? 27.514 -21.606 -7.729 1.00 37.84 570 PRO A O 1
ATOM 4548 N N . ILE A 1 571 ? 26.425 -20.693 -9.522 1.00 36.19 571 ILE A N 1
ATOM 4549 C CA . ILE A 1 571 ? 25.542 -19.683 -8.899 1.00 36.19 571 ILE A CA 1
ATOM 4550 C C . ILE A 1 571 ? 24.396 -20.349 -8.139 1.00 36.19 571 ILE A C 1
ATOM 4552 O O . ILE A 1 571 ? 23.823 -21.314 -8.700 1.00 36.19 571 ILE A O 1
#

Radius of gyration: 28.97 Å; Cα contacts (8 Å, |Δi|>4): 918; chains: 1; bounding box: 85×58×66 Å

pLDDT: mean 73.59, std 19.69, range [32.09, 98.69]